Protein AF-A0A9D8MSP1-F1 (afdb_monomer)

pLDDT: mean 81.63, std 13.31, range [27.08, 97.56]

Solvent-accessible surface area (backbone atoms only — not comparable to full-atom values): 39839 Å² total; per-residue (Å²): 131,90,76,81,83,85,61,89,87,68,82,80,54,62,90,46,43,66,98,72,85,80,90,83,86,62,93,68,83,42,71,38,56,49,32,47,54,50,51,54,48,51,55,38,58,58,48,63,46,49,76,55,99,50,60,54,61,70,92,66,41,63,39,44,34,76,76,69,60,31,25,46,55,27,30,75,46,52,54,90,82,47,56,72,64,58,47,48,51,58,53,48,56,36,41,75,72,71,38,64,30,48,33,34,18,23,37,92,49,41,66,48,64,32,34,35,70,40,70,58,85,81,73,27,34,28,37,44,58,81,49,89,62,42,51,44,45,74,32,41,79,59,55,40,57,58,91,64,55,84,47,87,57,45,40,83,44,90,51,20,34,33,36,88,32,35,36,45,42,59,82,38,70,72,60,97,67,73,72,86,59,48,51,48,63,44,78,72,42,76,80,35,70,40,52,87,47,14,23,46,29,36,28,38,26,30,52,34,58,46,69,42,44,32,34,35,35,35,31,32,64,42,97,67,59,46,79,44,77,45,56,64,73,46,77,46,73,72,43,42,47,81,39,72,51,73,50,74,40,62,48,39,79,55,61,68,65,46,77,43,42,30,29,54,26,23,21,35,64,88,51,88,66,75,47,52,66,40,60,66,87,79,28,31,33,38,36,41,24,40,96,86,43,38,31,42,73,45,74,50,60,39,81,66,26,84,39,49,38,63,76,46,79,44,66,50,51,77,45,30,38,73,40,74,36,46,39,38,34,30,36,33,24,76,32,44,37,31,69,47,58,37,29,34,25,70,23,79,59,95,62,61,81,56,74,56,26,56,40,45,49,62,33,50,55,73,35,68,37,78,46,66,38,46,43,61,45,79,59,63,43,61,26,40,34,39,33,10,58,36,89,77,52,41,68,66,49,41,71,52,73,46,72,26,38,53,67,91,72,52,81,75,83,45,44,27,40,74,44,76,47,65,47,21,69,20,27,58,26,29,47,37,34,37,41,31,39,29,32,73,33,92,53,64,47,55,29,45,38,34,46,30,36,27,45,20,51,65,94,54,96,59,67,44,84,54,42,58,49,79,42,81,45,79,44,55,44,65,35,72,51,75,45,80,48,75,45,68,88,44,58,66,61,20,34,37,21,57,26,33,29,49,61,96,45,100,53,62,32,43,71,14,42,55,71,68,74,78,48,42,58,22,30,62,6,28,40,37,31,30,70,88,57,51,58,38,38,41,73,65,54,46,65,48,72,51,55,79,64,42,10,17,32,36,37,37,50,98,62,46,62,39,46,44,75,49,86,52,65,35,26,28,44,34,29,38,68,92,45,73,78,33,75,64,38,77,91,46,27,39,30,44,37,53,35,23,74,39,37,55,37,45,54,77,38,43,37,38,40,81,51,44,32,39,17,56,25,36,36,40,36,46,65,35,52,64,89,48,30,54,71,56,76,42,62,34,37,36,91,42,57,36,84,43,36,25,46,91,87,40,82,46,67,80,80,55,92,84,59,58,58,50,51,30,29,80,54,46,68,48,98,86,53,26,42,39,67,21,76,35,86,70,47,49,42,79,40,69,32,36,39,33,35,38,58,89,33,38,65,36,50,43,40,32,33,36,63,70,39,74,46,72,45,54,55,90,66,74,52,54,40,37,48,86,81,70,72,81,74,50,68,66,90,68,77,82,86,126

Secondary structure (DSSP, 8-state):
-PPPPPPTTPPP--TT--S-----SS----HHHHHHHHHHHHHHHHTT-B-SSS-B----SHHHHHHH---TT-EEEEGGGS-HHHHHHHHHHHHHTT-PEEEEEE-SS-EEEEEEEEE-SSSEEEEE-SSTTTT-EEEETT----S---STT--SSTT-S-EEEEEEE------SS----PPEEEEEEEEE-STTT-EEEEEEE--SSS-EEEEEEEEEE-TTS-EEEEEEEEEEEEE-TT-EEEEEEE-TTSS-SEEEEEEEEEEETT-SS-EESS-TTT-EEEEEE-TT--EEEEEE-GGG---EEEEEEE--S--BTTS-EEEEEEEEE-SS-EEEEEEEEEESSS---S--EEEEEEE-TT-EEEEEEEE--SS-EEEEEEEESSTTS-SEEEEEEEEEB-GGG-----EEEEEEEESSTTBTT-EEEEEEEEE-SSS-EEEEEEEEEEEE-TT-S--EEEEEEEEEEEE-TT-EEEEEEEE-SPPTT-EEEEEEEESSSS-BPBT-STTTT--EE-B-EEEEEETTS-EEEEE--SEEE--TTEEEEEEE-TT--EEE--S-TT-EEEE-TTSPPPGGGTTSEEEETTEES-EEEETT-EE--SS-EEEEEEEEEEE--TTTTTS--EEEE-SS-BSEEEETTEEE-TT-TT-SEEEEEEEEE-TTS-EEEEE-SSB-TT-EEEEEE-GGGTT-EEEEEEEEEEEPPP-SSPEESS-TT----S---S----

Structure (mmCIF, N/CA/C/O backbone):
data_AF-A0A9D8MSP1-F1
#
_entry.id   AF-A0A9D8MSP1-F1
#
loop_
_atom_site.group_PDB
_atom_site.id
_atom_site.type_symbol
_atom_site.label_atom_id
_atom_site.label_alt_id
_atom_site.label_comp_id
_atom_site.label_asym_id
_atom_site.label_entity_id
_atom_site.label_seq_id
_atom_site.pdbx_PDB_ins_code
_atom_site.Cartn_x
_atom_site.Cartn_y
_atom_site.Cartn_z
_atom_site.occupancy
_atom_site.B_iso_or_equiv
_atom_site.auth_seq_id
_atom_site.auth_comp_id
_atom_site.auth_asym_id
_atom_site.auth_atom_id
_atom_site.pdbx_PDB_model_num
ATOM 1 N N . VAL A 1 1 ? -0.629 33.642 -12.935 1.00 53.06 1 VAL A N 1
ATOM 2 C CA . VAL A 1 1 ? -0.654 33.403 -14.398 1.00 53.06 1 VAL A CA 1
ATOM 3 C C . VAL A 1 1 ? -2.086 33.076 -14.793 1.00 53.06 1 VAL A C 1
ATOM 5 O O . VAL A 1 1 ? -2.685 32.239 -14.133 1.00 53.06 1 VAL A O 1
ATOM 8 N N . THR A 1 2 ? -2.672 33.754 -15.780 1.00 54.47 2 THR A N 1
ATOM 9 C CA . THR A 1 2 ? -3.986 33.390 -16.340 1.00 54.47 2 THR A CA 1
ATOM 10 C C . THR A 1 2 ? -3.773 32.473 -17.540 1.00 54.47 2 THR A C 1
ATOM 12 O O . THR A 1 2 ? -3.076 32.844 -18.480 1.00 54.47 2 THR A O 1
ATOM 15 N N . ALA A 1 3 ? -4.345 31.270 -17.499 1.00 60.03 3 ALA A N 1
ATOM 16 C CA . ALA A 1 3 ? -4.285 30.312 -18.599 1.00 60.03 3 ALA A CA 1
ATOM 17 C C . ALA A 1 3 ? -5.573 30.395 -19.450 1.00 60.03 3 ALA A C 1
ATOM 19 O O . ALA A 1 3 ? -6.636 30.695 -18.897 1.00 60.03 3 ALA A O 1
ATOM 20 N N . PRO A 1 4 ? -5.510 30.160 -20.774 1.00 69.19 4 PRO A N 1
ATOM 21 C CA . PRO A 1 4 ? -6.690 30.173 -21.646 1.00 69.19 4 PRO A CA 1
ATOM 22 C C . PRO A 1 4 ? -7.706 29.081 -21.262 1.00 69.19 4 PRO A C 1
ATOM 24 O O . PRO A 1 4 ? -7.381 28.156 -20.525 1.00 69.19 4 PRO A O 1
ATOM 27 N N . ALA A 1 5 ? -8.950 29.176 -21.734 1.00 71.62 5 ALA A N 1
ATOM 28 C CA . ALA A 1 5 ? -9.950 28.132 -21.494 1.00 71.62 5 ALA A CA 1
ATOM 29 C C . ALA A 1 5 ? -9.650 26.863 -22.316 1.00 71.62 5 ALA A C 1
ATOM 31 O O . ALA A 1 5 ? -9.197 26.962 -23.456 1.00 71.62 5 ALA A O 1
ATOM 32 N N . ILE A 1 6 ? -9.954 25.683 -21.760 1.00 74.81 6 ILE A N 1
ATOM 33 C CA . ILE A 1 6 ? -9.913 24.411 -22.497 1.00 74.81 6 ILE A CA 1
ATOM 34 C C . ILE A 1 6 ? -11.135 24.363 -23.421 1.00 74.81 6 ILE A C 1
ATOM 36 O O . ILE A 1 6 ? -12.275 24.458 -22.957 1.00 74.81 6 ILE A O 1
ATOM 40 N N . LEU A 1 7 ? -10.916 24.243 -24.731 1.00 78.19 7 LEU A N 1
ATOM 41 C CA . LEU A 1 7 ? -12.007 24.132 -25.698 1.00 78.19 7 LEU A CA 1
ATOM 42 C C . LEU A 1 7 ? -12.623 22.728 -25.644 1.00 78.19 7 LEU A C 1
ATOM 44 O O . LEU A 1 7 ? -11.919 21.727 -25.508 1.00 78.19 7 LEU A O 1
ATOM 48 N N . ARG A 1 8 ? -13.948 22.641 -25.792 1.00 77.75 8 ARG A N 1
ATOM 49 C CA . ARG A 1 8 ? -14.640 21.352 -25.927 1.00 77.75 8 ARG A CA 1
ATOM 50 C C . ARG A 1 8 ? -14.096 20.606 -27.153 1.00 77.75 8 ARG A C 1
ATOM 52 O O . ARG A 1 8 ? -13.929 21.223 -28.202 1.00 77.75 8 ARG A O 1
ATOM 59 N N . ASN A 1 9 ? -13.874 19.297 -27.021 1.00 81.44 9 ASN A N 1
ATOM 60 C CA . ASN A 1 9 ? -13.275 18.426 -28.044 1.00 81.44 9 ASN A CA 1
ATOM 61 C C . ASN A 1 9 ? -11.802 18.745 -28.369 1.00 81.44 9 ASN A C 1
ATOM 63 O O . ASN A 1 9 ? -11.340 18.459 -29.472 1.00 81.44 9 ASN A O 1
ATOM 67 N N . THR A 1 10 ? -11.059 19.342 -27.430 1.00 84.75 10 THR A N 1
ATOM 68 C CA . THR A 1 10 ? -9.594 19.408 -27.545 1.00 84.75 10 THR A CA 1
ATOM 69 C C . THR A 1 10 ? -9.041 17.983 -27.576 1.00 84.75 10 THR A C 1
ATOM 71 O O . THR A 1 10 ? -9.336 17.191 -26.685 1.00 84.75 10 THR A O 1
ATOM 74 N N . VAL A 1 11 ? -8.273 17.654 -28.615 1.00 86.44 11 VAL A N 1
ATOM 75 C CA . VAL A 1 11 ? -7.688 16.320 -28.798 1.00 86.44 11 VAL A CA 1
ATOM 76 C C . VAL A 1 11 ? -6.458 16.175 -27.903 1.00 86.44 11 VAL A C 1
ATOM 78 O O . VAL A 1 11 ? -5.581 17.040 -27.914 1.00 86.44 11 VAL A O 1
ATOM 81 N N . ILE A 1 12 ? -6.404 15.078 -27.147 1.00 88.94 12 ILE A N 1
ATOM 82 C CA . ILE A 1 12 ? -5.211 14.642 -26.416 1.00 88.94 12 ILE A CA 1
ATOM 83 C C . ILE A 1 12 ? -4.417 13.724 -27.350 1.00 88.94 12 ILE A C 1
ATOM 85 O O . ILE A 1 12 ? -4.953 12.741 -27.855 1.00 88.94 12 ILE A O 1
ATOM 89 N N . ASP A 1 13 ? -3.163 14.082 -27.614 1.00 91.19 13 ASP A N 1
ATOM 90 C CA . ASP A 1 13 ? -2.290 13.394 -28.570 1.00 91.19 13 ASP A CA 1
ATOM 91 C C . ASP A 1 13 ? -1.526 12.255 -27.881 1.00 91.19 13 ASP A C 1
ATOM 93 O O . ASP A 1 13 ? -0.357 12.401 -27.526 1.00 91.19 13 ASP A O 1
ATOM 97 N N . TRP A 1 14 ? -2.232 11.153 -27.614 1.00 88.38 14 TRP A N 1
ATOM 98 C CA . TRP A 1 14 ? -1.668 9.984 -26.932 1.00 88.38 14 TRP A CA 1
ATOM 99 C C . TRP A 1 14 ? -0.537 9.323 -27.724 1.00 88.38 14 TRP A C 1
ATOM 101 O O . TRP A 1 14 ? 0.459 8.942 -27.122 1.00 88.38 14 TRP A O 1
ATOM 111 N N . ASP A 1 15 ? -0.635 9.273 -29.055 1.00 92.62 15 ASP A N 1
ATOM 112 C CA . ASP A 1 15 ? 0.343 8.600 -29.927 1.00 92.62 15 ASP A CA 1
ATOM 113 C C . ASP A 1 15 ? 1.744 9.226 -29.855 1.00 92.62 15 ASP A C 1
ATOM 115 O O . ASP A 1 15 ? 2.754 8.540 -30.019 1.00 92.62 15 ASP A O 1
ATOM 119 N N . ASN A 1 16 ? 1.822 10.539 -29.612 1.00 89.81 16 ASN A N 1
ATOM 120 C CA . ASN A 1 16 ? 3.093 11.234 -29.420 1.00 89.81 16 ASN A CA 1
ATOM 121 C C . ASN A 1 16 ? 3.550 11.267 -27.953 1.00 89.81 16 ASN A C 1
ATOM 123 O O . ASN A 1 16 ? 4.675 11.702 -27.695 1.00 89.81 16 ASN A O 1
ATOM 127 N N . MET A 1 17 ? 2.735 10.830 -26.987 1.00 88.56 17 MET A N 1
ATOM 128 C CA . MET A 1 17 ? 3.144 10.794 -25.583 1.00 88.56 17 MET A CA 1
ATOM 129 C C . MET A 1 17 ? 3.965 9.544 -25.267 1.00 88.56 17 MET A C 1
ATOM 131 O O . MET A 1 17 ? 3.624 8.431 -25.650 1.00 88.56 17 MET A O 1
ATOM 135 N N . ARG A 1 18 ? 5.076 9.743 -24.557 1.00 81.56 18 ARG A N 1
ATOM 136 C CA . ARG A 1 18 ? 5.904 8.662 -24.010 1.00 81.56 18 ARG A CA 1
ATOM 137 C C . ARG A 1 18 ? 5.541 8.444 -22.548 1.00 81.56 18 ARG A C 1
ATOM 139 O O . ARG A 1 18 ? 5.190 9.397 -21.860 1.00 81.56 18 ARG A O 1
ATOM 146 N N . ASP A 1 19 ? 5.761 7.235 -22.047 1.00 78.31 19 ASP A N 1
ATOM 147 C CA . ASP A 1 19 ? 5.553 6.941 -20.622 1.00 78.31 19 ASP A CA 1
ATOM 148 C C . ASP A 1 19 ? 6.521 7.723 -19.723 1.00 78.31 19 ASP A C 1
ATOM 150 O O . ASP A 1 19 ? 6.203 8.085 -18.593 1.00 78.31 19 ASP A O 1
ATOM 154 N N . THR A 1 20 ? 7.725 8.008 -20.234 1.00 77.12 20 THR A N 1
ATOM 155 C CA . THR A 1 20 ? 8.767 8.746 -19.515 1.00 77.12 20 THR A CA 1
ATOM 156 C C . THR A 1 20 ? 9.494 9.734 -20.420 1.00 77.12 20 THR A C 1
ATOM 158 O O . THR A 1 20 ? 9.724 9.491 -21.609 1.00 77.12 20 THR A O 1
ATOM 161 N N . TYR A 1 21 ? 9.892 10.856 -19.820 1.00 75.44 21 TYR A N 1
ATOM 162 C CA . TYR A 1 21 ? 10.637 11.933 -20.461 1.00 75.44 21 TYR A CA 1
ATOM 163 C C . TYR A 1 21 ? 11.936 12.174 -19.692 1.00 75.44 21 TYR A C 1
ATOM 165 O O . TYR A 1 21 ? 11.937 12.259 -18.464 1.00 75.44 21 TYR A O 1
ATOM 173 N N . SER A 1 22 ? 13.054 12.283 -20.407 1.00 69.44 22 SER A N 1
ATOM 174 C CA . SER A 1 22 ? 14.367 12.582 -19.834 1.00 69.44 22 SER A CA 1
ATOM 175 C C . SER A 1 22 ? 14.885 13.902 -20.381 1.00 69.44 22 SER A C 1
ATOM 177 O O . SER A 1 22 ? 14.878 14.096 -21.593 1.00 69.44 22 SER A O 1
ATOM 179 N N . TRP A 1 23 ? 15.384 14.771 -19.505 1.00 67.00 23 TRP A N 1
ATOM 180 C CA . TRP A 1 23 ? 16.044 16.006 -19.917 1.00 67.00 23 TRP A CA 1
ATOM 181 C C . TRP A 1 23 ? 17.440 15.701 -20.471 1.00 67.00 23 TRP A C 1
ATOM 183 O O . TRP A 1 23 ? 18.285 15.162 -19.756 1.00 67.00 23 TRP A O 1
ATOM 193 N N . ASP A 1 24 ? 17.683 16.043 -21.732 1.00 63.50 24 ASP A N 1
ATOM 194 C CA . ASP A 1 24 ? 18.969 15.865 -22.419 1.00 63.50 24 ASP A CA 1
ATOM 195 C C . ASP A 1 24 ? 19.867 17.117 -22.352 1.00 63.50 24 ASP A C 1
ATOM 197 O O . ASP A 1 24 ? 20.982 17.112 -22.870 1.00 63.50 24 ASP A O 1
ATOM 201 N N . GLY A 1 25 ? 19.418 18.173 -21.665 1.00 56.66 25 GLY A N 1
ATOM 202 C CA . GLY A 1 25 ? 20.125 19.453 -21.591 1.00 56.66 25 GLY A CA 1
ATOM 203 C C . GLY A 1 25 ? 19.614 20.501 -22.577 1.00 56.66 25 GLY A C 1
ATOM 204 O O . GLY A 1 25 ? 19.999 21.666 -22.448 1.00 56.66 25 GLY A O 1
ATOM 205 N N . GLU A 1 26 ? 18.739 20.133 -23.513 1.00 59.16 26 GLU A N 1
ATOM 206 C CA . GLU A 1 26 ? 18.231 21.021 -24.553 1.00 59.16 26 GLU A CA 1
ATOM 207 C C . GLU A 1 26 ? 16.705 21.165 -24.476 1.00 59.16 26 GLU A C 1
ATOM 209 O O . GLU A 1 26 ? 15.956 20.209 -24.311 1.00 59.16 26 GLU A O 1
ATOM 214 N N . ALA A 1 27 ? 16.208 22.395 -24.638 1.00 58.62 27 ALA A N 1
ATOM 215 C CA . ALA A 1 27 ? 14.775 22.651 -24.760 1.00 58.62 27 ALA A CA 1
ATOM 216 C C . ALA A 1 27 ? 14.295 22.289 -26.175 1.00 58.62 27 ALA A C 1
ATOM 218 O O . ALA A 1 27 ? 13.949 23.163 -26.973 1.00 58.62 27 ALA A O 1
ATOM 219 N N . ASN A 1 28 ? 14.309 21.004 -26.513 1.00 59.72 28 ASN A N 1
ATOM 220 C CA . ASN A 1 28 ? 13.864 20.531 -27.814 1.00 59.72 28 ASN A CA 1
ATOM 221 C C . ASN A 1 28 ? 12.340 20.374 -27.806 1.00 59.72 28 ASN A C 1
ATOM 223 O O . ASN A 1 28 ? 11.830 19.320 -27.482 1.00 59.72 28 ASN A O 1
ATOM 227 N N . ALA A 1 29 ? 11.591 21.420 -28.176 1.00 66.19 29 ALA A N 1
ATOM 228 C CA . ALA A 1 29 ? 10.126 21.377 -28.290 1.00 66.19 29 ALA A CA 1
ATOM 229 C C . ALA A 1 29 ? 9.661 20.522 -29.489 1.00 66.19 29 ALA A C 1
ATOM 231 O O . ALA A 1 29 ? 9.122 21.032 -30.475 1.00 66.19 29 ALA A O 1
ATOM 232 N N . ASN A 1 30 ? 9.908 19.215 -29.433 1.00 82.81 30 ASN A N 1
ATOM 233 C CA . ASN A 1 30 ? 9.429 18.259 -30.422 1.00 82.81 30 ASN A CA 1
ATOM 234 C C . ASN A 1 30 ? 7.940 17.924 -30.175 1.00 82.81 30 ASN A C 1
ATOM 236 O O . ASN A 1 30 ? 7.306 18.409 -29.230 1.00 82.81 30 ASN A O 1
ATOM 240 N N . ALA A 1 31 ? 7.358 17.114 -31.063 1.00 85.69 31 ALA A N 1
ATOM 241 C CA . ALA A 1 31 ? 5.952 16.721 -30.969 1.00 85.69 31 ALA A CA 1
ATOM 242 C C . ALA A 1 31 ? 5.627 15.990 -29.653 1.00 85.69 31 ALA A C 1
ATOM 244 O O . ALA A 1 31 ? 4.568 16.235 -29.079 1.00 85.69 31 ALA A O 1
ATOM 245 N N . GLN A 1 32 ? 6.550 15.171 -29.143 1.00 86.31 32 GLN A N 1
ATOM 246 C CA . GLN A 1 32 ? 6.357 14.387 -27.924 1.00 86.31 32 GLN A CA 1
ATOM 247 C C . GLN A 1 32 ? 6.334 15.278 -26.681 1.00 86.31 32 GLN A C 1
ATOM 249 O O . GLN A 1 32 ? 5.432 15.153 -25.851 1.00 86.31 32 GLN A O 1
ATOM 254 N N . ASP A 1 33 ? 7.277 16.218 -26.573 1.00 85.81 33 ASP A N 1
ATOM 255 C CA . ASP A 1 33 ? 7.336 17.179 -25.463 1.00 85.81 33 ASP A CA 1
ATOM 256 C C . ASP A 1 33 ? 6.134 18.129 -25.487 1.00 85.81 33 ASP A C 1
ATOM 258 O O . ASP A 1 33 ? 5.546 18.456 -24.454 1.00 85.81 33 ASP A O 1
ATOM 262 N N . THR A 1 34 ? 5.704 18.525 -26.687 1.00 88.06 34 THR A N 1
ATOM 263 C CA . THR A 1 34 ? 4.508 19.357 -26.868 1.00 88.06 34 THR A CA 1
ATOM 264 C C . THR A 1 34 ? 3.233 18.621 -26.451 1.00 88.06 34 THR A C 1
ATOM 266 O O . THR A 1 34 ? 2.350 19.238 -25.849 1.00 88.06 34 THR A O 1
ATOM 269 N N . ALA A 1 35 ? 3.120 17.326 -26.758 1.00 91.00 35 ALA A N 1
ATOM 270 C CA . ALA A 1 35 ? 1.956 16.513 -26.418 1.00 91.00 35 ALA A CA 1
ATOM 271 C C . ALA A 1 35 ? 1.774 16.397 -24.894 1.00 91.00 35 ALA A C 1
ATOM 273 O O . ALA A 1 35 ? 0.716 16.773 -24.377 1.00 91.00 35 ALA A O 1
ATOM 274 N N . VAL A 1 36 ? 2.824 16.008 -24.159 1.00 90.81 36 VAL A N 1
ATOM 275 C CA . VAL A 1 36 ? 2.755 15.895 -22.690 1.00 90.81 36 VAL A CA 1
ATOM 276 C C . VAL A 1 36 ? 2.590 17.255 -22.011 1.00 90.81 36 VAL A C 1
ATOM 278 O O . VAL A 1 36 ? 1.775 17.392 -21.099 1.00 90.81 36 VAL A O 1
ATOM 281 N N . ALA A 1 37 ? 3.278 18.302 -22.482 1.00 90.19 37 ALA A N 1
ATOM 282 C CA . ALA A 1 37 ? 3.148 19.641 -21.906 1.00 90.19 37 ALA A CA 1
ATOM 283 C C . ALA A 1 37 ? 1.719 20.188 -22.055 1.00 90.19 37 ALA A C 1
ATOM 285 O O . ALA A 1 37 ? 1.205 20.854 -21.152 1.00 90.19 37 ALA A O 1
ATOM 286 N N . ARG A 1 38 ? 1.047 19.879 -23.173 1.00 90.44 38 ARG A N 1
ATOM 287 C CA . ARG A 1 38 ? -0.368 20.214 -23.375 1.00 90.44 38 ARG A CA 1
ATOM 288 C C . ARG A 1 38 ? -1.276 19.471 -22.407 1.00 90.44 38 ARG A C 1
ATOM 290 O O . ARG A 1 38 ? -2.157 20.113 -21.835 1.00 90.44 38 ARG A O 1
ATOM 297 N N . LEU A 1 39 ? -1.064 18.170 -22.198 1.00 92.69 39 LEU A N 1
ATOM 298 C CA . LEU A 1 39 ? -1.822 17.406 -21.205 1.00 92.69 39 LEU A CA 1
ATOM 299 C C . LEU A 1 39 ? -1.642 17.997 -19.800 1.00 92.69 39 LEU A C 1
ATOM 301 O O . LEU A 1 39 ? -2.632 18.312 -19.143 1.00 92.69 39 LEU A O 1
ATOM 305 N N . MET A 1 40 ? -0.401 18.251 -19.380 1.00 92.38 40 MET A N 1
ATOM 306 C CA . MET A 1 40 ? -0.095 18.845 -18.072 1.00 92.38 40 MET A CA 1
ATOM 307 C C . MET A 1 40 ? -0.748 20.221 -17.886 1.00 92.38 40 MET A C 1
ATOM 309 O O . MET A 1 40 ? -1.292 20.518 -16.817 1.00 92.38 40 MET A O 1
ATOM 313 N N . LEU A 1 41 ? -0.761 21.052 -18.935 1.00 90.19 41 LEU A N 1
ATOM 314 C CA . LEU A 1 41 ? -1.457 22.338 -18.923 1.00 90.19 41 LEU A CA 1
ATOM 315 C C . LEU A 1 41 ? -2.973 22.162 -18.739 1.00 90.19 41 LEU A C 1
ATOM 317 O O . LEU A 1 41 ? -3.557 22.857 -17.904 1.00 90.19 41 LEU A O 1
ATOM 321 N N . MET A 1 42 ? -3.598 21.232 -19.469 1.00 91.06 42 MET A N 1
ATOM 322 C CA . MET A 1 42 ? -5.031 20.931 -19.343 1.00 91.06 42 MET A CA 1
ATOM 323 C C . MET A 1 42 ? -5.377 20.417 -17.942 1.00 91.06 42 MET A C 1
ATOM 325 O O . MET A 1 42 ? -6.327 20.909 -17.328 1.00 91.06 42 MET A O 1
ATOM 329 N N . CYS A 1 43 ? -4.579 19.496 -17.394 1.00 91.50 43 CYS A N 1
ATOM 330 C CA . CYS A 1 43 ? -4.734 19.000 -16.027 1.00 91.50 43 CYS A CA 1
ATOM 331 C C . CYS A 1 43 ? -4.678 20.155 -15.022 1.00 91.50 43 CYS A C 1
ATOM 333 O O . CYS A 1 43 ? -5.631 20.354 -14.267 1.00 91.50 43 CYS A O 1
ATOM 335 N N . GLY A 1 44 ? -3.643 20.999 -15.072 1.00 90.75 44 GLY A N 1
ATOM 336 C CA . GLY A 1 44 ? -3.524 22.146 -14.169 1.00 90.75 44 GLY A CA 1
ATOM 337 C C . GLY A 1 44 ? -4.643 23.186 -14.333 1.00 90.75 44 GLY A C 1
ATOM 338 O O . GLY A 1 44 ? -5.130 23.735 -13.343 1.00 90.75 44 GLY A O 1
ATOM 339 N N . GLN A 1 45 ? -5.114 23.441 -15.557 1.00 89.94 45 GLN A N 1
ATOM 340 C CA . GLN A 1 45 ? -6.264 24.318 -15.816 1.00 89.94 45 GLN A CA 1
ATOM 341 C C . GLN A 1 45 ? -7.558 23.767 -15.204 1.00 89.94 45 GLN A C 1
ATOM 343 O O . GLN A 1 45 ? -8.312 24.527 -14.590 1.00 89.94 45 GLN A O 1
ATOM 348 N N . SER A 1 46 ? -7.798 22.460 -15.336 1.00 88.44 46 SER A N 1
ATOM 349 C CA . SER A 1 46 ? -9.020 21.799 -14.859 1.00 88.44 46 SER A CA 1
ATOM 350 C C . SER A 1 46 ? -9.217 21.929 -13.342 1.00 88.44 46 SER A C 1
ATOM 352 O O . SER A 1 46 ? -10.344 22.107 -12.877 1.00 88.44 46 SER A O 1
ATOM 354 N N . VAL A 1 47 ? -8.114 21.942 -12.584 1.00 89.62 47 VAL A N 1
ATOM 355 C CA . VAL A 1 47 ? -8.098 22.060 -11.115 1.00 89.62 47 VAL A CA 1
ATOM 356 C C . VAL A 1 47 ? -7.786 23.473 -10.615 1.00 89.62 47 VAL A C 1
ATOM 358 O O . VAL A 1 47 ? -7.656 23.685 -9.411 1.00 89.62 47 VAL A O 1
ATOM 361 N N . LYS A 1 48 ? -7.692 24.461 -11.517 1.00 88.94 48 LYS A N 1
ATOM 362 C CA . LYS A 1 48 ? -7.346 25.860 -11.197 1.00 88.94 48 LYS A CA 1
ATOM 363 C C . LYS A 1 48 ? -6.015 25.984 -10.438 1.00 88.94 48 LYS A C 1
ATOM 365 O O . LYS A 1 48 ? -5.934 26.685 -9.431 1.00 88.94 48 LYS A O 1
ATOM 370 N N . MET A 1 49 ? -4.985 25.304 -10.937 1.00 91.12 49 MET A N 1
ATOM 371 C CA . MET A 1 49 ? -3.652 25.233 -10.334 1.00 91.12 49 MET A CA 1
ATOM 372 C C . MET A 1 49 ? -3.073 26.618 -10.004 1.00 91.12 49 MET A C 1
ATOM 374 O O . MET A 1 49 ? -3.010 27.513 -10.855 1.00 91.12 49 MET A O 1
ATOM 378 N N . GLY A 1 50 ? -2.602 26.778 -8.768 1.00 90.94 50 GLY A N 1
ATOM 379 C CA . GLY A 1 50 ? -1.846 27.940 -8.310 1.00 90.94 50 GLY A CA 1
ATOM 380 C C . GLY A 1 50 ? -0.397 27.870 -8.781 1.00 90.94 50 GLY A C 1
ATOM 381 O O . GLY A 1 50 ? 0.479 27.525 -7.999 1.00 90.94 50 GLY A O 1
ATOM 382 N N . TRP A 1 51 ? -0.158 28.159 -10.062 1.00 88.12 51 TRP A N 1
ATOM 383 C CA . TRP A 1 51 ? 1.158 28.021 -10.692 1.00 88.12 51 TRP A CA 1
ATOM 384 C C . TRP A 1 51 ? 2.251 28.888 -10.047 1.00 88.12 51 TRP A C 1
ATOM 386 O O . TRP A 1 51 ? 2.120 30.114 -9.969 1.00 88.12 51 TRP A O 1
ATOM 396 N N . GLY A 1 52 ? 3.366 28.248 -9.700 1.00 86.50 52 GLY A N 1
ATOM 397 C CA . GLY A 1 52 ? 4.610 28.854 -9.224 1.00 86.50 52 GLY A CA 1
ATOM 398 C C . GLY A 1 52 ? 5.781 27.863 -9.322 1.00 86.50 52 GLY A C 1
ATOM 399 O O . GLY A 1 52 ? 5.597 26.767 -9.854 1.00 86.50 52 GLY A O 1
ATOM 400 N N . PRO A 1 53 ? 6.981 28.210 -8.809 1.00 79.94 53 PRO A N 1
ATOM 401 C CA . PRO A 1 53 ? 8.109 27.271 -8.713 1.00 79.94 53 PRO A CA 1
ATOM 402 C C . PRO A 1 53 ? 7.760 25.982 -7.949 1.00 79.94 53 PRO A C 1
ATOM 404 O O . PRO A 1 53 ? 8.282 24.918 -8.253 1.00 79.94 53 PRO A O 1
ATOM 407 N N . SER A 1 54 ? 6.835 26.095 -6.994 1.00 80.06 54 SER A N 1
ATOM 408 C CA . SER A 1 54 ? 5.983 25.016 -6.498 1.00 80.06 54 SER A CA 1
ATOM 409 C C . SER A 1 54 ? 4.529 25.414 -6.772 1.00 80.06 54 SER A C 1
ATOM 411 O O . SER A 1 54 ? 4.215 26.609 -6.792 1.00 80.06 54 SER A O 1
ATOM 413 N N . SER A 1 55 ? 3.659 24.439 -7.033 1.00 84.06 55 SER A N 1
ATOM 414 C CA . SER A 1 55 ? 2.261 24.666 -7.415 1.00 84.06 55 SER A CA 1
ATOM 415 C C . SER A 1 55 ? 1.317 23.831 -6.550 1.00 84.06 55 SER A C 1
ATOM 417 O O . SER A 1 55 ? 1.698 22.773 -6.063 1.00 84.06 55 SER A O 1
ATOM 419 N N . GLY A 1 56 ? 0.080 24.296 -6.363 1.00 85.62 56 GLY A N 1
ATOM 420 C CA . GLY A 1 56 ? -0.924 23.582 -5.569 1.00 85.62 56 GLY A CA 1
ATOM 421 C C . GLY A 1 56 ? -2.350 23.787 -6.074 1.00 85.62 56 GLY A C 1
ATOM 422 O O . GLY A 1 56 ? -2.671 24.813 -6.681 1.00 85.62 56 GLY A O 1
ATOM 423 N N . ALA A 1 57 ? -3.210 22.803 -5.815 1.00 89.00 57 ALA A N 1
ATOM 424 C CA . ALA A 1 57 ? -4.627 22.813 -6.163 1.00 89.00 57 ALA A CA 1
ATOM 425 C C . ALA A 1 57 ? -5.448 21.997 -5.153 1.00 89.00 57 ALA A C 1
ATOM 427 O O . ALA A 1 57 ? -4.903 21.216 -4.375 1.00 89.00 57 ALA A O 1
ATOM 428 N N . ASN A 1 58 ? -6.772 22.162 -5.182 1.00 84.06 58 ASN A N 1
ATOM 429 C CA . ASN A 1 58 ? -7.671 21.308 -4.409 1.00 84.06 58 ASN A CA 1
ATOM 430 C C . ASN A 1 58 ? -7.835 19.937 -5.074 1.00 84.06 58 ASN A C 1
ATOM 432 O O . ASN A 1 58 ? -7.969 19.837 -6.292 1.00 84.06 58 ASN A O 1
ATOM 436 N N . PHE A 1 59 ? -7.918 18.900 -4.245 1.00 85.75 59 PHE A N 1
ATOM 437 C CA . PHE A 1 59 ? -8.219 17.536 -4.665 1.00 85.75 59 PHE A CA 1
ATOM 438 C C . PHE A 1 59 ? -9.695 17.416 -5.088 1.00 85.75 59 PHE A C 1
ATOM 440 O O . PHE A 1 59 ? -10.576 17.748 -4.293 1.00 85.75 59 PHE A O 1
ATOM 447 N N . SER A 1 60 ? -9.983 17.007 -6.332 1.00 83.12 60 SER A N 1
ATOM 448 C CA . SER A 1 60 ? -11.346 17.065 -6.888 1.00 83.12 60 SER A CA 1
ATOM 449 C C . SER A 1 60 ? -11.636 15.985 -7.932 1.00 83.12 60 SER A C 1
ATOM 451 O O . SER A 1 60 ? -10.912 15.868 -8.917 1.00 83.12 60 SER A O 1
ATOM 453 N N . ALA A 1 61 ? -12.760 15.280 -7.760 1.00 82.56 61 ALA A N 1
ATOM 454 C CA . ALA A 1 61 ? -13.328 14.375 -8.764 1.00 82.56 61 ALA A CA 1
ATOM 455 C C . ALA A 1 61 ? -14.004 15.130 -9.929 1.00 82.56 61 ALA A C 1
ATOM 457 O O . ALA A 1 61 ? -13.988 14.673 -11.068 1.00 82.56 61 ALA A O 1
ATOM 458 N N . GLU A 1 62 ? -14.562 16.325 -9.674 1.00 80.88 62 GLU A N 1
ATOM 459 C CA . GLU A 1 62 ? -15.335 17.087 -10.672 1.00 80.88 62 GLU A CA 1
ATOM 460 C C . GLU A 1 62 ? -14.500 17.413 -11.918 1.00 80.88 62 GLU A C 1
ATOM 462 O O . GLU A 1 62 ? -15.026 17.435 -13.029 1.00 80.88 62 GLU A O 1
ATOM 467 N N . ALA A 1 63 ? -13.197 17.654 -11.745 1.00 86.38 63 ALA A N 1
ATOM 468 C CA . ALA A 1 63 ? -12.304 17.971 -12.853 1.00 86.38 63 ALA A CA 1
ATOM 469 C C . ALA A 1 63 ? -12.237 16.827 -13.882 1.00 86.38 63 ALA A C 1
ATOM 471 O O . ALA A 1 63 ? -12.353 17.080 -15.084 1.00 86.38 63 ALA A O 1
ATOM 472 N N . TYR A 1 64 ? -12.131 15.585 -13.406 1.00 87.00 64 TYR A N 1
ATOM 473 C CA . TYR A 1 64 ? -12.079 14.375 -14.229 1.00 87.00 64 TYR A CA 1
ATOM 474 C C . TYR A 1 64 ? -13.381 14.156 -14.998 1.00 87.00 64 TYR A C 1
ATOM 476 O O . TYR A 1 64 ? -13.365 13.985 -16.219 1.00 87.00 64 TYR A O 1
ATOM 484 N N . ILE A 1 65 ? -14.513 14.283 -14.308 1.00 79.94 65 ILE A N 1
ATOM 485 C CA . ILE A 1 65 ? -15.847 14.112 -14.895 1.00 79.94 65 ILE A CA 1
ATOM 486 C C . ILE A 1 65 ? -16.117 15.189 -15.957 1.00 79.94 65 ILE A C 1
ATOM 488 O O . ILE A 1 65 ? -16.499 14.909 -17.092 1.00 79.94 65 ILE A O 1
ATOM 492 N N . LYS A 1 66 ? -15.903 16.459 -15.602 1.00 81.44 66 LYS A N 1
ATOM 493 C CA . LYS A 1 66 ? -16.344 17.602 -16.408 1.00 81.44 66 LYS A CA 1
ATOM 494 C C . LYS A 1 66 ? -15.479 17.864 -17.636 1.00 81.44 66 LYS A C 1
ATOM 496 O O . LYS A 1 66 ? -16.010 18.312 -18.653 1.00 81.44 66 LYS A O 1
ATOM 501 N N . TYR A 1 67 ? -14.166 17.673 -17.522 1.00 84.94 67 TYR A N 1
ATOM 502 C CA . TYR A 1 67 ? -13.219 18.082 -18.564 1.00 84.94 67 TYR A CA 1
ATOM 503 C C . TYR A 1 67 ? -12.589 16.911 -19.312 1.00 84.94 67 TYR A C 1
ATOM 505 O O . TYR A 1 67 ? -12.211 17.098 -20.466 1.00 84.94 67 TYR A O 1
ATOM 513 N N . PHE A 1 68 ? -12.510 15.729 -18.695 1.00 86.56 68 PHE A N 1
ATOM 514 C CA . PHE A 1 68 ? -11.819 14.572 -19.269 1.00 86.56 68 PHE A CA 1
ATOM 515 C C . PHE A 1 68 ? -12.750 13.403 -19.616 1.00 86.56 68 PHE A C 1
ATOM 517 O O . PHE A 1 68 ? -12.297 12.436 -20.215 1.00 86.56 68 PHE A O 1
ATOM 524 N N . GLY A 1 69 ? -14.049 13.512 -19.316 1.00 79.50 69 GLY A N 1
ATOM 525 C CA . GLY A 1 69 ? -15.048 12.525 -19.730 1.00 79.50 69 GLY A CA 1
ATOM 526 C C . GLY A 1 69 ? -15.001 11.218 -18.941 1.00 79.50 69 GLY A C 1
ATOM 527 O O . GLY A 1 69 ? -15.496 10.212 -19.439 1.00 79.50 69 GLY A O 1
ATOM 528 N N . TYR A 1 70 ? -14.418 11.238 -17.740 1.00 82.56 70 TYR A N 1
ATOM 529 C CA . TYR A 1 70 ? -14.486 10.117 -16.802 1.00 82.56 70 TYR A CA 1
ATOM 530 C C . TYR A 1 70 ? -15.918 9.898 -16.312 1.00 82.56 70 TYR A C 1
ATOM 532 O O . TYR A 1 70 ? -16.760 10.801 -16.362 1.00 82.56 70 TYR A O 1
ATOM 540 N N . ASP A 1 71 ? -16.179 8.687 -15.833 1.00 76.81 71 ASP A N 1
ATOM 541 C CA . ASP A 1 71 ? -17.484 8.268 -15.360 1.00 76.81 71 ASP A CA 1
ATOM 542 C C . ASP A 1 71 ? -17.980 9.125 -14.189 1.00 76.81 71 ASP A C 1
ATOM 544 O O . ASP A 1 71 ? -17.229 9.533 -13.297 1.00 76.81 71 ASP A O 1
ATOM 548 N N . ASN A 1 72 ? -19.288 9.382 -14.184 1.00 66.56 72 ASN A N 1
ATOM 549 C CA . ASN A 1 72 ? -19.930 10.202 -13.162 1.00 66.56 72 ASN A CA 1
ATOM 550 C C . ASN A 1 72 ? -19.814 9.581 -11.759 1.00 66.56 72 ASN A C 1
ATOM 552 O O . ASN A 1 72 ? -19.883 10.312 -10.774 1.00 66.56 72 ASN A O 1
ATOM 556 N N . SER A 1 73 ? -19.606 8.268 -11.644 1.00 67.06 73 SER A N 1
ATOM 557 C CA . SER A 1 73 ? -19.428 7.586 -10.360 1.00 67.06 73 SER A CA 1
ATOM 558 C C . SER A 1 73 ? -18.113 7.914 -9.646 1.00 67.06 73 SER A C 1
ATOM 560 O O . SER A 1 73 ? -17.954 7.484 -8.501 1.00 67.06 73 SER A O 1
ATOM 562 N N . CYS A 1 74 ? -17.190 8.661 -10.268 1.00 75.25 74 CYS A N 1
ATOM 563 C CA . CYS A 1 74 ? -15.947 9.096 -9.635 1.00 75.25 74 CYS A CA 1
ATOM 564 C C . CYS A 1 74 ? -16.209 10.020 -8.434 1.00 75.25 74 CYS A C 1
ATOM 566 O O . CYS A 1 74 ? -16.947 11.006 -8.529 1.00 75.25 74 CYS A O 1
ATOM 568 N N . TYR A 1 75 ? -15.572 9.742 -7.293 1.00 77.50 75 TYR A N 1
ATOM 569 C CA . TYR A 1 75 ? -15.755 10.533 -6.074 1.00 77.50 75 TYR A CA 1
ATOM 570 C C . TYR A 1 75 ? -14.503 10.585 -5.193 1.00 77.50 75 TYR A C 1
ATOM 572 O O . TYR A 1 75 ? -13.603 9.757 -5.300 1.00 77.50 75 TYR A O 1
ATOM 580 N N . VAL A 1 76 ? -14.467 11.571 -4.288 1.00 83.88 76 VAL A N 1
ATOM 581 C CA . VAL A 1 76 ? -13.422 11.700 -3.260 1.00 83.88 76 VAL A CA 1
ATOM 582 C C . VAL A 1 76 ? -13.849 10.944 -2.000 1.00 83.88 76 VAL A C 1
ATOM 584 O O . VAL A 1 76 ? -14.873 11.274 -1.388 1.00 83.88 76 VAL A O 1
ATOM 587 N N . GLY A 1 77 ? -13.056 9.956 -1.593 1.00 83.06 77 GLY A N 1
ATOM 588 C CA . GLY A 1 77 ? -13.124 9.342 -0.269 1.00 83.06 77 GLY A CA 1
ATOM 589 C C . GLY A 1 77 ? -12.144 10.010 0.695 1.00 83.06 77 GLY A C 1
ATOM 590 O O . GLY A 1 77 ? -11.033 10.370 0.307 1.00 83.06 77 GLY A O 1
ATOM 591 N N . GLU A 1 78 ? -12.543 10.178 1.956 1.00 84.81 78 GLU A N 1
ATOM 592 C CA . GLU A 1 78 ? -11.674 10.695 3.017 1.00 84.81 78 GLU A CA 1
ATOM 593 C C . GLU A 1 78 ? -11.344 9.577 4.004 1.00 84.81 78 GLU A C 1
ATOM 595 O O . GLU A 1 78 ? -12.256 8.939 4.529 1.00 84.81 78 GLU A O 1
ATOM 600 N N . ARG A 1 79 ? -10.057 9.372 4.313 1.00 85.94 79 ARG A N 1
ATOM 601 C CA . ARG A 1 79 ? -9.599 8.286 5.199 1.00 85.94 79 ARG A CA 1
ATOM 602 C C . ARG A 1 79 ? -10.341 8.259 6.533 1.00 85.94 79 ARG A C 1
ATOM 604 O O . ARG A 1 79 ? -10.650 7.185 7.031 1.00 85.94 79 ARG A O 1
ATOM 611 N N . ARG A 1 80 ? -10.646 9.430 7.102 1.00 79.00 80 ARG A N 1
ATOM 612 C CA . ARG A 1 80 ? -11.318 9.573 8.407 1.00 79.00 80 ARG A CA 1
ATOM 613 C C . ARG A 1 80 ? -12.731 8.977 8.467 1.00 79.00 80 ARG A C 1
ATOM 615 O O . ARG A 1 80 ? -13.262 8.824 9.560 1.00 79.00 80 ARG A O 1
ATOM 622 N N . ASP A 1 81 ? -13.347 8.690 7.322 1.00 74.31 81 ASP A N 1
ATOM 623 C CA . ASP A 1 81 ? -14.720 8.181 7.249 1.00 74.31 81 ASP A CA 1
ATOM 624 C C . ASP A 1 81 ? -14.797 6.638 7.282 1.00 74.31 81 ASP A C 1
ATOM 626 O O . ASP A 1 81 ? -15.902 6.084 7.202 1.00 74.31 81 ASP A O 1
ATOM 630 N N . TYR A 1 82 ? -13.653 5.953 7.390 1.00 75.62 82 TYR A N 1
ATOM 631 C CA . TYR A 1 82 ? -13.506 4.499 7.254 1.00 75.62 82 TYR A CA 1
ATOM 632 C C . TYR A 1 82 ? -12.625 3.912 8.367 1.00 75.62 82 TYR A C 1
ATOM 634 O O . TYR A 1 82 ? -11.812 4.627 8.956 1.00 75.62 82 TYR A O 1
ATOM 642 N N . CYS A 1 83 ? -12.766 2.615 8.653 1.00 74.31 83 CYS A N 1
ATOM 643 C CA . CYS A 1 83 ? -11.776 1.891 9.455 1.00 74.31 83 CYS A CA 1
ATOM 644 C C . CYS A 1 83 ? -10.506 1.608 8.628 1.00 74.31 83 CYS A C 1
ATOM 646 O O . CYS A 1 83 ? -10.465 1.927 7.434 1.00 74.31 83 CYS A O 1
ATOM 648 N N . ILE A 1 84 ? -9.455 1.058 9.243 1.00 76.81 84 ILE A N 1
ATOM 649 C CA . ILE A 1 84 ? -8.219 0.675 8.540 1.00 76.81 84 ILE A CA 1
ATOM 650 C C . ILE A 1 84 ? -8.541 -0.322 7.429 1.00 76.81 84 ILE A C 1
ATOM 652 O O . ILE A 1 84 ? -8.137 -0.084 6.295 1.00 76.81 84 ILE A O 1
ATOM 656 N N . ASP A 1 85 ? -9.292 -1.377 7.745 1.00 74.62 85 ASP A N 1
ATOM 657 C CA . ASP A 1 85 ? -9.607 -2.442 6.787 1.00 74.62 85 ASP A CA 1
ATOM 658 C C . ASP A 1 85 ? -10.494 -1.937 5.645 1.00 74.62 85 ASP A C 1
ATOM 660 O O . ASP A 1 85 ? -10.177 -2.162 4.490 1.00 74.62 85 ASP A O 1
ATOM 664 N N . ASP A 1 86 ? -11.528 -1.144 5.934 1.00 72.94 86 ASP A N 1
ATOM 665 C CA . ASP A 1 86 ? -12.423 -0.601 4.902 1.00 72.94 86 ASP A CA 1
ATOM 666 C C . ASP A 1 86 ? -11.684 0.313 3.939 1.00 72.94 86 ASP A C 1
ATOM 668 O O . ASP A 1 86 ? -11.888 0.255 2.729 1.00 72.94 86 ASP A O 1
ATOM 672 N N . TRP A 1 87 ? -10.823 1.180 4.475 1.00 82.50 87 TRP A N 1
ATOM 673 C CA . TRP A 1 87 ? -10.011 2.049 3.639 1.00 82.50 87 TRP A CA 1
ATOM 674 C C . TRP A 1 87 ? -9.044 1.240 2.781 1.00 82.50 87 TRP A C 1
ATOM 676 O O . TRP A 1 87 ? -8.901 1.519 1.594 1.00 82.50 87 TRP A O 1
ATOM 686 N N . PHE A 1 88 ? -8.398 0.243 3.381 1.00 81.44 88 PHE A N 1
ATOM 687 C CA . PHE A 1 88 ? -7.468 -0.641 2.701 1.00 81.44 88 PHE A CA 1
ATOM 688 C C . PHE A 1 88 ? -8.151 -1.424 1.577 1.00 81.44 88 PHE A C 1
ATOM 690 O O . PHE A 1 88 ? -7.694 -1.351 0.441 1.00 81.44 88 PHE A O 1
ATOM 697 N N . ASP A 1 89 ? -9.272 -2.083 1.864 1.00 73.06 89 ASP A N 1
ATOM 698 C CA . ASP A 1 89 ? -10.043 -2.875 0.906 1.00 73.06 89 ASP A CA 1
ATOM 699 C C . ASP A 1 89 ? -10.517 -2.003 -0.256 1.00 73.06 89 ASP A C 1
ATOM 701 O O . ASP A 1 89 ? -10.437 -2.396 -1.415 1.00 73.06 89 ASP A O 1
ATOM 705 N N . MET A 1 90 ? -10.976 -0.780 0.025 1.00 80.44 90 MET A N 1
ATOM 706 C CA . MET A 1 90 ? -11.366 0.157 -1.027 1.00 80.44 90 MET A CA 1
ATOM 707 C C . MET A 1 90 ? -10.208 0.490 -1.969 1.00 80.44 90 MET A C 1
ATOM 709 O O . MET A 1 90 ? -10.423 0.547 -3.176 1.00 80.44 90 MET A O 1
ATOM 713 N N . LEU A 1 91 ? -9.003 0.723 -1.442 1.00 85.44 91 LEU A N 1
ATOM 714 C CA . LEU A 1 91 ? -7.823 0.987 -2.269 1.00 85.44 91 LEU A CA 1
ATOM 715 C C . LEU A 1 91 ? -7.389 -0.262 -3.032 1.00 85.44 91 LEU A C 1
ATOM 717 O O . LEU A 1 91 ? -7.145 -0.183 -4.230 1.00 85.44 91 LEU A O 1
ATOM 721 N N . TYR A 1 92 ? -7.315 -1.403 -2.347 1.00 79.31 92 TYR A N 1
ATOM 722 C CA . TYR A 1 92 ? -6.932 -2.680 -2.935 1.00 79.31 92 TYR A CA 1
ATOM 723 C C . TYR A 1 92 ? -7.842 -3.050 -4.107 1.00 79.31 92 TYR A C 1
ATOM 725 O O . TYR A 1 92 ? -7.333 -3.351 -5.178 1.00 79.31 92 TYR A O 1
ATOM 733 N N . ASN A 1 93 ? -9.162 -2.928 -3.948 1.00 73.44 93 ASN A N 1
ATOM 734 C CA . ASN A 1 93 ? -10.129 -3.274 -4.990 1.00 73.44 93 ASN A CA 1
ATOM 735 C C . ASN A 1 93 ? -9.959 -2.445 -6.276 1.00 73.44 93 ASN A C 1
ATOM 737 O O . ASN A 1 93 ? -10.215 -2.958 -7.361 1.00 73.44 93 ASN A O 1
ATOM 741 N N . GLU A 1 94 ? -9.553 -1.172 -6.184 1.00 78.31 94 GLU A N 1
ATOM 742 C CA . GLU A 1 94 ? -9.247 -0.366 -7.380 1.00 78.31 94 GLU A CA 1
ATOM 743 C C . GLU A 1 94 ? -7.997 -0.915 -8.082 1.00 78.31 94 GLU A C 1
ATOM 745 O O . GLU A 1 94 ? -8.021 -1.157 -9.288 1.00 78.31 94 GLU A O 1
ATOM 750 N N . ILE A 1 95 ? -6.934 -1.188 -7.316 1.00 81.62 95 ILE A N 1
ATOM 751 C CA . ILE A 1 95 ? -5.666 -1.717 -7.838 1.00 81.62 95 ILE A CA 1
ATOM 752 C C . ILE A 1 95 ? -5.845 -3.114 -8.444 1.00 81.62 95 ILE A C 1
ATOM 754 O O . ILE A 1 95 ? -5.325 -3.377 -9.526 1.00 81.62 95 ILE A O 1
ATOM 758 N N . GLU A 1 96 ? -6.588 -3.999 -7.779 1.00 71.69 96 GLU A N 1
ATOM 759 C CA . GLU A 1 96 ? -6.906 -5.353 -8.248 1.00 71.69 96 GLU A CA 1
ATOM 760 C C . GLU A 1 96 ? -7.637 -5.318 -9.596 1.00 71.69 96 GLU A C 1
ATOM 762 O O . GLU A 1 96 ? -7.328 -6.099 -10.492 1.00 71.69 96 GLU A O 1
ATOM 767 N N . GLN A 1 97 ? -8.541 -4.352 -9.779 1.00 68.38 97 GLN A N 1
ATOM 768 C CA . GLN A 1 97 ? -9.261 -4.131 -11.036 1.00 68.38 97 GLN A CA 1
ATOM 769 C C . GLN A 1 97 ? -8.429 -3.393 -12.102 1.00 68.38 97 GLN A C 1
ATOM 771 O O . GLN A 1 97 ? -8.951 -3.052 -13.163 1.00 68.38 97 GLN A O 1
ATOM 776 N N . GLY A 1 98 ? -7.145 -3.132 -11.843 1.00 75.19 98 GLY A N 1
ATOM 777 C CA . GLY A 1 98 ? -6.244 -2.460 -12.777 1.00 75.19 98 GLY A CA 1
ATOM 778 C C . GLY A 1 98 ? -6.410 -0.940 -12.838 1.00 75.19 98 GLY A C 1
ATOM 779 O O . GLY A 1 98 ? -5.950 -0.322 -13.799 1.00 75.19 98 GLY A O 1
ATOM 780 N N . TYR A 1 99 ? -7.040 -0.319 -11.835 1.00 82.12 99 TYR A N 1
ATOM 781 C CA . TYR A 1 99 ? -7.242 1.128 -11.761 1.00 82.12 99 TYR A CA 1
ATOM 782 C C . TYR A 1 99 ? -6.279 1.781 -10.755 1.00 82.12 99 TYR A C 1
ATOM 784 O O . TYR A 1 99 ? -6.432 1.609 -9.545 1.00 82.12 99 TYR A O 1
ATOM 792 N N . PRO A 1 100 ? -5.305 2.590 -11.216 1.00 90.44 100 PRO A N 1
ATOM 793 C CA . PRO A 1 100 ? -4.481 3.396 -10.324 1.00 90.44 100 PRO A CA 1
ATOM 794 C C . PRO A 1 100 ? -5.318 4.415 -9.544 1.00 90.44 100 PRO A C 1
ATOM 796 O O . PRO A 1 100 ? -6.192 5.091 -10.093 1.00 90.44 100 PRO A O 1
ATOM 799 N N . VAL A 1 101 ? -4.999 4.591 -8.265 1.00 94.88 101 VAL A N 1
ATOM 800 C CA . VAL A 1 101 ? -5.720 5.488 -7.361 1.00 94.88 101 VAL A CA 1
ATOM 801 C C . VAL A 1 101 ? -4.953 6.791 -7.209 1.00 94.88 101 VAL A C 1
ATOM 803 O O . VAL A 1 101 ? -3.854 6.824 -6.651 1.00 94.88 101 VAL A O 1
ATOM 806 N N . LEU A 1 102 ? -5.551 7.906 -7.635 1.00 95.75 102 LEU A N 1
ATOM 807 C CA . LEU A 1 102 ? -5.046 9.216 -7.234 1.00 95.75 102 LEU A CA 1
ATOM 808 C C . LEU A 1 102 ? -5.267 9.375 -5.729 1.00 95.75 102 LEU A C 1
ATOM 810 O O . LEU A 1 102 ? -6.397 9.278 -5.245 1.00 95.75 102 LEU A O 1
ATOM 814 N N . PHE A 1 103 ? -4.201 9.677 -5.004 1.00 95.50 103 PHE A N 1
ATOM 815 C CA . PHE A 1 103 ? -4.184 9.787 -3.556 1.00 95.50 103 PHE A CA 1
ATOM 816 C C . PHE A 1 103 ? -3.569 11.121 -3.132 1.00 95.50 103 PHE A C 1
ATOM 818 O O . PHE A 1 103 ? -2.792 11.740 -3.857 1.00 95.50 103 PHE A O 1
ATOM 825 N N . SER A 1 104 ? -3.934 11.609 -1.954 1.00 94.38 104 SER A N 1
ATOM 826 C CA . SER A 1 104 ? -3.296 12.773 -1.347 1.00 94.38 104 SER A CA 1
ATOM 827 C C . SER A 1 104 ? -3.215 12.637 0.161 1.00 94.38 104 SER A C 1
ATOM 829 O O . SER A 1 104 ? -4.031 11.957 0.784 1.00 94.38 104 SER A O 1
ATOM 831 N N . GLY A 1 105 ? -2.241 13.324 0.741 1.00 92.12 105 GLY A N 1
ATOM 832 C CA . GLY A 1 105 ? -2.039 13.407 2.178 1.00 92.12 105 GLY A CA 1
ATOM 833 C C . GLY A 1 105 ? -1.340 14.703 2.560 1.00 92.12 105 GLY A C 1
ATOM 834 O O . GLY A 1 105 ? -0.856 15.452 1.708 1.00 92.12 105 GLY A O 1
ATOM 835 N N . PHE A 1 106 ? -1.311 14.982 3.854 1.00 90.25 106 PHE A N 1
ATOM 836 C CA . PHE A 1 106 ? -0.729 16.182 4.437 1.00 90.25 106 PHE A CA 1
ATOM 837 C C . PHE A 1 106 ? 0.361 15.821 5.439 1.00 90.25 106 PHE A C 1
ATOM 839 O O . PHE A 1 106 ? 0.245 14.845 6.180 1.00 90.25 106 PHE A O 1
ATOM 846 N N . SER A 1 107 ? 1.386 16.661 5.459 1.00 88.56 107 SER A N 1
ATOM 847 C CA . SER A 1 107 ? 2.437 16.743 6.464 1.00 88.56 107 SER A CA 1
ATOM 848 C C . SER A 1 107 ? 2.267 18.014 7.307 1.00 88.56 107 SER A C 1
ATOM 850 O O . SER A 1 107 ? 1.318 18.791 7.126 1.00 88.56 107 SER A O 1
ATOM 852 N N . SER A 1 108 ? 3.196 18.280 8.225 1.00 83.44 108 SER A N 1
ATOM 853 C CA . SER A 1 108 ? 3.266 19.591 8.881 1.00 83.44 108 SER A CA 1
ATOM 854 C C . SER A 1 108 ? 3.655 20.735 7.943 1.00 83.44 108 SER A C 1
ATOM 856 O O . SER A 1 108 ? 3.231 21.867 8.172 1.00 83.44 108 SER A O 1
ATOM 858 N N . GLY A 1 109 ? 4.400 20.444 6.876 1.00 83.69 109 GLY A N 1
ATOM 859 C CA . GLY A 1 109 ? 4.868 21.415 5.886 1.00 83.69 109 GLY A CA 1
ATOM 860 C C . GLY A 1 109 ? 3.944 21.654 4.686 1.00 83.69 109 GLY A C 1
ATOM 861 O O . GLY A 1 109 ? 4.147 22.632 3.969 1.00 83.69 109 GLY A O 1
ATOM 862 N N . GLY A 1 110 ? 2.939 20.808 4.434 1.00 86.12 110 GLY A N 1
ATOM 863 C CA . GLY A 1 110 ? 2.018 20.990 3.305 1.00 86.12 110 GLY A CA 1
ATOM 864 C C . GLY A 1 110 ? 1.290 19.720 2.864 1.00 86.12 110 GLY A C 1
ATOM 865 O O . GLY A 1 110 ? 1.449 18.656 3.449 1.00 86.12 110 GLY A O 1
ATOM 866 N N . GLY A 1 111 ? 0.461 19.841 1.827 1.00 89.44 111 GLY A N 1
ATOM 867 C CA . GLY A 1 111 ? -0.206 18.704 1.187 1.00 89.44 111 GLY A CA 1
ATOM 868 C C . GLY A 1 111 ? 0.507 18.283 -0.092 1.00 89.44 111 GLY A C 1
ATOM 869 O O . GLY A 1 111 ? 1.061 19.134 -0.785 1.00 89.44 111 GLY A O 1
ATOM 870 N N . HIS A 1 112 ? 0.454 16.995 -0.421 1.00 92.00 112 HIS A N 1
ATOM 871 C CA . HIS A 1 112 ? 0.938 16.464 -1.697 1.00 92.00 112 HIS A CA 1
ATOM 872 C C . HIS A 1 112 ? -0.041 15.436 -2.264 1.00 92.00 112 HIS A C 1
ATOM 874 O O . HIS A 1 112 ? -0.777 14.789 -1.514 1.00 92.00 112 HIS A O 1
ATOM 880 N N . ALA A 1 113 ? -0.064 15.319 -3.590 1.00 93.06 113 ALA A N 1
ATOM 881 C CA . ALA A 1 113 ? -0.847 14.322 -4.308 1.00 93.06 113 ALA A CA 1
ATOM 882 C C . ALA A 1 113 ? 0.089 13.397 -5.088 1.00 93.06 113 ALA A C 1
ATOM 884 O O . ALA A 1 113 ? 1.070 13.846 -5.678 1.00 93.06 113 ALA A O 1
ATOM 885 N N . PHE A 1 114 ? -0.227 12.112 -5.077 1.00 91.62 114 PHE A N 1
ATOM 886 C CA . PHE A 1 114 ? 0.571 11.026 -5.638 1.00 91.62 114 PHE A CA 1
ATOM 887 C C . PHE A 1 114 ? -0.364 9.915 -6.131 1.00 91.62 114 PHE A C 1
ATOM 889 O O . PHE A 1 114 ? -1.584 10.016 -5.989 1.00 91.62 114 PHE A O 1
ATOM 896 N N . VAL A 1 115 ? 0.187 8.883 -6.762 1.00 94.62 115 VAL A N 1
ATOM 897 C CA . VAL A 1 115 ? -0.592 7.775 -7.334 1.00 94.62 115 VAL A CA 1
ATOM 898 C C . VAL A 1 115 ? -0.242 6.482 -6.614 1.00 94.62 115 VAL A C 1
ATOM 900 O O . VAL A 1 115 ? 0.938 6.206 -6.409 1.00 94.62 115 VAL A O 1
ATOM 903 N N . LEU A 1 116 ? -1.261 5.710 -6.237 1.00 91.31 116 LEU A N 1
ATOM 904 C CA . LEU A 1 116 ? -1.116 4.300 -5.885 1.00 91.31 116 LEU A CA 1
ATOM 905 C C . LEU A 1 116 ? -1.367 3.472 -7.142 1.00 91.31 116 LEU A C 1
ATOM 907 O O . LEU A 1 116 ? -2.412 3.629 -7.769 1.00 91.31 116 LEU A O 1
ATOM 911 N N . ASP A 1 117 ? -0.429 2.619 -7.523 1.00 84.50 117 ASP A N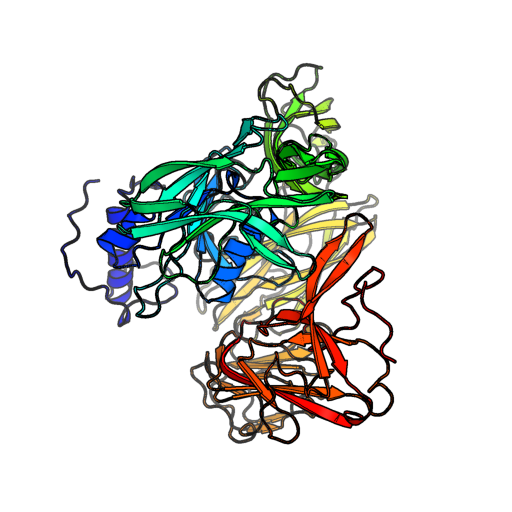 1
ATOM 912 C CA . ASP A 1 117 ? -0.487 1.840 -8.771 1.00 84.50 117 ASP A CA 1
ATOM 913 C C . ASP A 1 117 ? -0.035 0.380 -8.591 1.00 84.50 117 ASP A C 1
ATOM 915 O O . ASP A 1 117 ? 0.161 -0.340 -9.567 1.00 84.50 117 ASP A O 1
ATOM 919 N N . GLY A 1 118 ? 0.090 -0.085 -7.347 1.00 75.62 118 GLY A N 1
ATOM 920 C CA . GLY A 1 118 ? 0.415 -1.476 -7.051 1.00 75.62 118 GLY A CA 1
ATOM 921 C C . GLY A 1 118 ? 0.124 -1.864 -5.607 1.00 75.62 118 GLY A C 1
ATOM 922 O O . GLY A 1 118 ? 0.019 -1.008 -4.727 1.00 75.62 118 GLY A O 1
ATOM 923 N N . PHE A 1 119 ? 0.019 -3.169 -5.374 1.00 76.00 119 PHE A N 1
ATOM 924 C CA . PHE A 1 119 ? -0.138 -3.792 -4.062 1.00 76.00 119 PHE A CA 1
ATOM 925 C C . PHE A 1 119 ? 0.799 -5.005 -3.958 1.00 76.00 119 PHE A C 1
ATOM 927 O O . PHE A 1 119 ? 0.901 -5.767 -4.920 1.00 76.00 119 PHE A O 1
ATOM 934 N N . ASP A 1 120 ? 1.515 -5.158 -2.842 1.00 58.44 120 ASP A N 1
ATOM 935 C CA . ASP A 1 120 ? 2.572 -6.174 -2.704 1.00 58.44 120 ASP A CA 1
ATOM 936 C C . ASP A 1 120 ? 2.073 -7.541 -2.219 1.00 58.44 120 ASP A C 1
ATOM 938 O O . ASP A 1 120 ? 2.775 -8.535 -2.384 1.00 58.44 120 ASP A O 1
ATOM 942 N N . GLY A 1 121 ? 0.862 -7.607 -1.662 1.00 56.50 121 GLY A N 1
ATOM 943 C CA . GLY A 1 121 ? 0.330 -8.807 -1.011 1.00 56.50 121 GLY A CA 1
ATOM 944 C C . GLY A 1 121 ? 0.474 -8.808 0.515 1.00 56.50 121 GLY A C 1
ATOM 945 O O . GLY A 1 121 ? -0.199 -9.593 1.178 1.00 56.50 121 GLY A O 1
ATOM 946 N N . GLU A 1 122 ? 1.277 -7.908 1.086 1.00 55.34 122 GLU A N 1
ATOM 947 C CA . GLU A 1 122 ? 1.667 -7.869 2.505 1.00 55.34 122 GLU A CA 1
ATOM 948 C C . GLU A 1 122 ? 1.362 -6.512 3.177 1.00 55.34 122 GLU A C 1
ATOM 950 O O . GLU A 1 122 ? 1.982 -6.115 4.164 1.00 55.34 122 GLU A O 1
ATOM 955 N N . ASN A 1 123 ? 0.310 -5.833 2.708 1.00 66.62 123 ASN A N 1
ATOM 956 C CA . ASN A 1 123 ? -0.212 -4.545 3.197 1.00 66.62 123 ASN A CA 1
ATOM 957 C C . ASN A 1 123 ? 0.531 -3.276 2.736 1.00 66.62 123 ASN A C 1
ATOM 959 O O . ASN A 1 123 ? 0.199 -2.186 3.223 1.00 66.62 123 ASN A O 1
ATOM 963 N N . LEU A 1 124 ? 1.475 -3.362 1.794 1.00 69.81 124 LEU A N 1
ATOM 964 C CA . LEU A 1 124 ? 2.112 -2.181 1.210 1.00 69.81 124 LEU A CA 1
ATOM 965 C C . LEU A 1 124 ? 1.528 -1.858 -0.165 1.00 69.81 124 LEU A C 1
ATOM 967 O O . LEU A 1 124 ? 1.307 -2.719 -1.016 1.00 69.81 124 LEU A O 1
ATOM 971 N N . PHE A 1 125 ? 1.331 -0.568 -0.404 1.00 78.31 125 PHE A N 1
ATOM 972 C CA . PHE A 1 125 ? 0.962 -0.047 -1.713 1.00 78.31 125 PHE A CA 1
ATOM 973 C C . PHE A 1 125 ? 2.184 0.566 -2.382 1.00 78.31 125 PHE A C 1
ATOM 975 O O . PHE A 1 125 ? 2.986 1.240 -1.727 1.00 78.31 125 PHE A O 1
ATOM 982 N N . HIS A 1 126 ? 2.322 0.349 -3.687 1.00 81.88 126 HIS A N 1
ATOM 983 C CA . HIS A 1 126 ? 3.321 1.051 -4.476 1.00 81.88 126 HIS A CA 1
ATOM 984 C C . HIS A 1 126 ? 2.854 2.491 -4.688 1.00 81.88 126 HIS A C 1
ATOM 986 O O . HIS A 1 126 ? 1.709 2.727 -5.077 1.00 81.88 126 HIS A O 1
ATOM 992 N N . LEU A 1 127 ? 3.731 3.448 -4.389 1.00 81.75 127 LEU A N 1
ATOM 993 C CA . LEU A 1 127 ? 3.495 4.872 -4.579 1.00 81.75 127 LEU A CA 1
ATOM 994 C C . LEU A 1 127 ? 4.402 5.423 -5.669 1.00 81.75 127 LEU A C 1
ATOM 996 O O . LEU A 1 127 ? 5.631 5.321 -5.599 1.00 81.75 127 LEU A O 1
ATOM 1000 N N . ASN A 1 128 ? 3.780 6.149 -6.589 1.00 83.00 128 ASN A N 1
ATOM 1001 C CA . ASN A 1 128 ? 4.443 7.088 -7.471 1.00 83.00 128 ASN A CA 1
ATOM 1002 C C . ASN A 1 128 ? 4.255 8.521 -6.951 1.00 83.00 128 ASN A C 1
ATOM 1004 O O . ASN A 1 128 ? 3.163 9.090 -7.032 1.00 83.00 128 ASN A O 1
ATOM 1008 N N . TRP A 1 129 ? 5.335 9.126 -6.447 1.00 80.94 129 TRP A N 1
ATOM 1009 C CA . TRP A 1 129 ? 5.312 10.470 -5.851 1.00 80.94 129 TRP A CA 1
ATOM 1010 C C . TRP A 1 129 ? 5.225 11.611 -6.871 1.00 80.94 129 TRP A C 1
ATOM 1012 O O . TRP A 1 129 ? 5.080 12.771 -6.480 1.00 80.94 129 TRP A O 1
ATOM 1022 N N . GLY A 1 130 ? 5.345 11.313 -8.170 1.00 83.12 130 GLY A N 1
ATOM 1023 C CA . GLY A 1 130 ? 5.374 12.326 -9.227 1.00 83.12 130 GLY A CA 1
ATOM 1024 C C . GLY A 1 130 ? 6.714 13.061 -9.361 1.00 83.12 130 GLY A C 1
ATOM 1025 O O . GLY A 1 130 ? 6.769 14.129 -9.966 1.00 83.12 130 GLY A O 1
ATOM 1026 N N . TRP A 1 131 ? 7.808 12.504 -8.826 1.00 78.81 131 TRP A N 1
ATOM 1027 C CA . TRP A 1 131 ? 9.155 13.103 -8.848 1.00 78.81 131 TRP A CA 1
ATOM 1028 C C . TRP A 1 131 ? 10.127 12.379 -9.790 1.00 78.81 131 TRP A C 1
ATOM 1030 O O . TRP A 1 131 ? 11.312 12.235 -9.497 1.00 78.81 131 TRP A O 1
ATOM 1040 N N . GLY A 1 132 ? 9.625 11.874 -10.922 1.00 67.56 132 GLY A N 1
ATOM 1041 C CA . GLY A 1 132 ? 10.456 11.210 -11.936 1.00 67.56 132 GLY A CA 1
ATOM 1042 C C . GLY A 1 132 ? 11.139 9.927 -11.445 1.00 67.56 132 GLY A C 1
ATOM 1043 O O . GLY A 1 132 ? 12.252 9.631 -11.872 1.00 67.56 132 GLY A O 1
ATOM 1044 N N . GLY A 1 133 ? 10.501 9.199 -10.521 1.00 65.38 133 GLY A N 1
ATOM 1045 C CA . GLY A 1 133 ? 11.036 7.984 -9.889 1.00 65.38 133 GLY A CA 1
ATOM 1046 C C . GLY A 1 133 ? 11.732 8.216 -8.541 1.00 65.38 133 GLY A C 1
ATOM 1047 O O . GLY A 1 133 ? 12.072 7.254 -7.850 1.00 65.38 133 GLY A O 1
ATOM 1048 N N . GLY A 1 134 ? 11.934 9.477 -8.141 1.00 63.69 134 GLY A N 1
ATOM 1049 C CA . GLY A 1 134 ? 12.422 9.824 -6.805 1.00 63.69 134 GLY A CA 1
ATOM 1050 C C . GLY A 1 134 ? 11.463 9.340 -5.714 1.00 63.69 134 GLY A C 1
ATOM 1051 O O . GLY A 1 134 ? 10.265 9.590 -5.791 1.00 63.69 134 GLY A O 1
ATOM 1052 N N . SER A 1 135 ? 12.001 8.633 -4.718 1.00 67.31 135 SER A N 1
ATOM 1053 C CA . SER A 1 135 ? 11.282 8.060 -3.566 1.00 67.31 135 SER A CA 1
ATOM 1054 C C . SER A 1 135 ? 10.150 7.070 -3.869 1.00 67.31 135 SER A C 1
ATOM 1056 O O . SER A 1 135 ? 9.503 6.615 -2.928 1.00 67.31 135 SER A O 1
ATOM 1058 N N . ASN A 1 136 ? 9.900 6.708 -5.134 1.00 73.06 136 ASN A N 1
ATOM 1059 C CA . ASN A 1 136 ? 8.899 5.690 -5.468 1.00 73.06 136 ASN A CA 1
ATOM 1060 C C . ASN A 1 136 ? 9.229 4.368 -4.765 1.00 73.06 136 ASN A C 1
ATOM 1062 O O . ASN A 1 136 ? 10.401 4.014 -4.591 1.00 73.06 136 ASN A O 1
ATOM 1066 N N . GLY A 1 137 ? 8.198 3.636 -4.359 1.00 64.12 137 GLY A N 1
ATOM 1067 C CA . GLY A 1 137 ? 8.384 2.397 -3.619 1.00 64.12 137 GLY A CA 1
ATOM 1068 C C . GLY A 1 137 ? 7.132 1.936 -2.896 1.00 64.12 137 GLY A C 1
ATOM 1069 O O . GLY A 1 137 ? 6.043 2.443 -3.134 1.00 64.12 137 GLY A O 1
ATOM 1070 N N . TRP A 1 138 ? 7.319 0.964 -2.012 1.00 70.50 138 TRP A N 1
ATOM 1071 C CA . TRP A 1 138 ? 6.257 0.289 -1.277 1.00 70.50 138 TRP A CA 1
ATOM 1072 C C . TRP A 1 138 ? 6.090 0.908 0.109 1.00 70.50 138 TRP A C 1
ATOM 1074 O O . TRP A 1 138 ? 7.057 0.986 0.869 1.00 70.50 138 TRP A O 1
ATOM 1084 N N . PHE A 1 139 ? 4.877 1.357 0.432 1.00 72.12 139 PHE A N 1
ATOM 1085 C CA . PHE A 1 139 ? 4.568 2.039 1.688 1.00 72.12 139 PHE A CA 1
ATOM 1086 C C . PHE A 1 139 ? 3.309 1.479 2.336 1.00 72.12 139 PHE A C 1
ATOM 1088 O O . PHE A 1 139 ? 2.321 1.169 1.669 1.00 72.12 139 PHE A O 1
ATOM 1095 N N . LEU A 1 140 ? 3.306 1.452 3.667 1.00 77.12 140 LEU A N 1
ATOM 1096 C CA . LEU A 1 140 ? 2.074 1.297 4.424 1.00 77.12 140 LEU A CA 1
ATOM 1097 C C . LEU A 1 140 ? 1.253 2.580 4.242 1.00 77.12 140 LEU A C 1
ATOM 1099 O O . LEU A 1 140 ? 1.745 3.663 4.546 1.00 77.12 140 LEU A O 1
ATOM 1103 N N . VAL A 1 141 ? -0.010 2.492 3.819 1.00 80.25 141 VAL A N 1
ATOM 1104 C CA . VAL A 1 141 ? -0.838 3.694 3.566 1.00 80.25 141 VAL A CA 1
ATOM 1105 C C . VAL A 1 141 ? -1.003 4.567 4.813 1.00 80.25 141 VAL A C 1
ATOM 1107 O O . VAL A 1 141 ? -1.150 5.776 4.695 1.00 80.25 141 VAL A O 1
ATOM 1110 N N . GLY A 1 142 ? -0.920 4.001 6.019 1.00 75.50 142 GLY A N 1
ATOM 1111 C CA . GLY A 1 142 ? -0.912 4.784 7.260 1.00 75.50 142 GLY A CA 1
ATOM 1112 C C . GLY A 1 142 ? 0.371 5.599 7.497 1.00 75.50 142 GLY A C 1
ATOM 1113 O O . GLY A 1 142 ? 0.345 6.556 8.268 1.00 75.50 142 GLY A O 1
ATOM 1114 N N . ILE A 1 143 ? 1.485 5.260 6.840 1.00 78.50 143 ILE A N 1
ATOM 1115 C CA . ILE A 1 143 ? 2.829 5.823 7.059 1.00 78.50 143 ILE A CA 1
ATOM 1116 C C . ILE A 1 143 ? 3.439 6.209 5.703 1.00 78.50 143 ILE A C 1
ATOM 1118 O O . ILE A 1 143 ? 4.208 5.466 5.097 1.00 78.50 143 ILE A O 1
ATOM 1122 N N . LEU A 1 144 ? 3.096 7.403 5.217 1.00 82.56 144 LEU A N 1
ATOM 1123 C CA . LEU A 1 144 ? 3.503 7.884 3.894 1.00 82.56 144 LEU A CA 1
ATOM 1124 C C . LEU A 1 144 ? 4.688 8.840 3.988 1.00 82.56 144 LEU A C 1
ATOM 1126 O O . LEU A 1 144 ? 4.551 10.044 3.774 1.00 82.56 144 LEU A O 1
ATOM 1130 N N . ASN A 1 145 ? 5.861 8.312 4.328 1.00 80.38 145 ASN A N 1
ATOM 1131 C CA . ASN A 1 145 ? 7.077 9.109 4.451 1.00 80.38 145 ASN A CA 1
ATOM 1132 C C . ASN A 1 145 ? 8.073 8.782 3.325 1.00 80.38 145 ASN A C 1
ATOM 1134 O O . ASN A 1 145 ? 8.655 7.700 3.354 1.00 80.38 145 ASN A O 1
ATOM 1138 N N . PRO A 1 146 ? 8.327 9.695 2.367 1.00 66.19 146 PRO A N 1
ATOM 1139 C CA . PRO A 1 146 ? 9.248 9.438 1.259 1.00 66.19 146 PRO A CA 1
ATOM 1140 C C . PRO A 1 146 ? 10.723 9.358 1.687 1.00 66.19 146 PRO A C 1
ATOM 1142 O O . PRO A 1 146 ? 11.573 9.041 0.854 1.00 66.19 146 PRO A O 1
ATOM 1145 N N . GLY A 1 147 ? 11.058 9.700 2.940 1.00 64.50 147 GLY A N 1
ATOM 1146 C CA . GLY A 1 147 ? 12.419 9.699 3.492 1.00 64.50 147 GLY A CA 1
ATOM 1147 C C . GLY A 1 147 ? 13.371 10.743 2.888 1.00 64.50 147 GLY A C 1
ATOM 1148 O O . GLY A 1 147 ? 14.436 10.994 3.455 1.00 64.50 147 GLY A O 1
ATOM 1149 N N . ASP A 1 148 ? 12.985 11.349 1.768 1.00 65.88 148 ASP A N 1
ATOM 1150 C CA . ASP A 1 148 ? 13.653 12.413 1.031 1.00 65.88 148 ASP A CA 1
ATOM 1151 C C . ASP A 1 148 ? 12.594 13.439 0.596 1.00 65.88 148 ASP A C 1
ATOM 1153 O O . ASP A 1 148 ? 11.620 13.102 -0.077 1.00 65.88 148 ASP A O 1
ATOM 1157 N N . ASN A 1 149 ? 12.799 14.693 0.999 1.00 68.25 149 ASN A N 1
ATOM 1158 C CA . ASN A 1 149 ? 11.920 15.827 0.714 1.00 68.25 149 ASN A CA 1
ATOM 1159 C C . ASN A 1 149 ? 12.543 16.806 -0.301 1.00 68.25 149 ASN A C 1
ATOM 1161 O O . ASN A 1 149 ? 12.218 17.991 -0.314 1.00 68.25 149 ASN A O 1
ATOM 1165 N N . SER A 1 150 ? 13.477 16.349 -1.136 1.00 66.44 150 SER A N 1
ATOM 1166 C CA . SER A 1 150 ? 14.113 17.178 -2.171 1.00 66.44 150 SER A CA 1
ATOM 1167 C C . SER A 1 150 ? 13.259 17.370 -3.433 1.00 66.44 150 SER A C 1
ATOM 1169 O O . SER A 1 150 ? 13.586 18.209 -4.278 1.00 66.44 150 SER A O 1
ATOM 1171 N N . GLY A 1 151 ? 12.156 16.624 -3.561 1.00 55.41 151 GLY A N 1
ATOM 1172 C CA . GLY A 1 151 ? 11.205 16.746 -4.664 1.00 55.41 151 GLY A CA 1
ATOM 1173 C C . GLY A 1 151 ? 10.560 18.135 -4.757 1.00 55.41 151 GLY A C 1
ATOM 1174 O O . GLY A 1 151 ? 10.342 18.826 -3.761 1.00 55.41 151 GLY A O 1
ATOM 1175 N N . ILE A 1 152 ? 10.211 18.566 -5.973 1.00 61.25 152 ILE A N 1
ATOM 1176 C CA . ILE A 1 152 ? 9.497 19.836 -6.167 1.00 61.25 152 ILE A CA 1
ATOM 1177 C C . ILE A 1 152 ? 8.108 19.726 -5.525 1.00 61.25 152 ILE A C 1
ATOM 1179 O O . ILE A 1 152 ? 7.345 18.813 -5.831 1.00 61.25 152 ILE A O 1
ATOM 1183 N N . GLY A 1 153 ? 7.783 20.674 -4.641 1.00 61.28 153 GLY A N 1
ATOM 1184 C CA . GLY A 1 153 ? 6.528 20.663 -3.881 1.00 61.28 153 GLY A CA 1
ATOM 1185 C C . GLY A 1 153 ? 6.525 19.717 -2.678 1.00 61.28 153 GLY A C 1
ATOM 1186 O O . GLY A 1 153 ? 5.497 19.602 -2.013 1.00 61.28 153 GLY A O 1
ATOM 1187 N N . ALA A 1 154 ? 7.658 19.078 -2.371 1.00 72.88 154 ALA A N 1
ATOM 1188 C CA . ALA A 1 154 ? 7.797 18.272 -1.172 1.00 72.88 154 ALA A CA 1
ATOM 1189 C C . ALA A 1 154 ? 7.640 19.109 0.110 1.00 72.88 154 ALA A C 1
ATOM 1191 O O . ALA A 1 154 ? 7.806 20.332 0.137 1.00 72.88 154 ALA A O 1
ATOM 1192 N N . SER A 1 155 ? 7.295 18.411 1.184 1.00 77.00 155 SER A N 1
ATOM 1193 C CA . SER A 1 155 ? 7.082 18.960 2.513 1.00 77.00 155 SER A CA 1
ATOM 1194 C C . SER A 1 155 ? 8.361 19.590 3.062 1.00 77.00 155 SER A C 1
ATOM 1196 O O . SER A 1 155 ? 9.446 19.037 2.919 1.00 77.00 155 SER A O 1
ATOM 1198 N N . SER A 1 156 ? 8.234 20.699 3.793 1.00 74.94 156 SER A N 1
ATOM 1199 C CA . SER A 1 156 ? 9.342 21.252 4.583 1.00 74.94 156 SER A CA 1
ATOM 1200 C C . SER A 1 156 ? 9.606 20.497 5.896 1.00 74.94 156 SER A C 1
ATOM 1202 O O . SER A 1 156 ? 10.496 20.887 6.643 1.00 74.94 156 SER A O 1
ATOM 1204 N N . SER A 1 157 ? 8.807 19.475 6.217 1.00 77.56 157 SER A N 1
ATOM 1205 C CA . SER A 1 157 ? 8.896 18.661 7.437 1.00 77.56 157 SER A CA 1
ATOM 1206 C C . SER A 1 157 ? 9.081 17.174 7.131 1.00 77.56 157 SER A C 1
ATOM 1208 O O . SER A 1 157 ? 8.553 16.670 6.137 1.00 77.56 157 SER A O 1
ATOM 1210 N N . SER A 1 158 ? 9.789 16.475 8.020 1.00 78.44 158 SER A N 1
ATOM 1211 C CA . SER A 1 158 ? 10.177 15.060 7.891 1.00 78.44 158 SER A CA 1
ATOM 1212 C C . SER A 1 158 ? 9.092 14.052 8.301 1.00 78.44 158 SER A C 1
ATOM 1214 O O . SER A 1 158 ? 9.315 12.852 8.210 1.00 78.44 158 SER A O 1
ATOM 1216 N N . ASP A 1 159 ? 7.917 14.508 8.744 1.00 77.75 159 ASP A N 1
ATOM 1217 C CA . ASP A 1 159 ? 6.831 13.690 9.316 1.00 77.75 159 ASP A CA 1
ATOM 1218 C C . ASP A 1 159 ? 5.952 12.947 8.288 1.00 77.75 159 ASP A C 1
ATOM 1220 O O . ASP A 1 159 ? 5.109 12.136 8.666 1.00 77.75 159 ASP A O 1
ATOM 1224 N N . GLY A 1 160 ? 6.174 13.165 6.990 1.00 83.25 160 GLY A N 1
ATOM 1225 C CA . GLY A 1 160 ? 5.461 12.467 5.916 1.00 83.25 160 GLY A CA 1
ATOM 1226 C C . GLY A 1 160 ? 3.996 12.899 5.737 1.00 83.25 160 GLY A C 1
ATOM 1227 O O . GLY A 1 160 ? 3.478 13.769 6.432 1.00 83.25 160 GLY A O 1
ATOM 1228 N N . TYR A 1 161 ? 3.318 12.300 4.760 1.00 88.19 161 TYR A N 1
ATOM 1229 C CA . TYR A 1 161 ? 1.985 12.670 4.267 1.00 88.19 161 TYR A CA 1
ATOM 1230 C C . TYR A 1 161 ? 0.859 11.789 4.828 1.00 88.19 161 TYR A C 1
ATOM 1232 O O . TYR A 1 161 ? -0.073 11.401 4.120 1.00 88.19 161 TYR A O 1
ATOM 1240 N N . SER A 1 162 ? 0.941 11.444 6.110 1.00 85.62 162 SER A N 1
ATOM 1241 C CA . SER A 1 162 ? -0.024 10.547 6.757 1.00 85.62 162 SER A CA 1
ATOM 1242 C C . SER A 1 162 ? -1.306 11.238 7.236 1.00 85.62 162 SER A C 1
ATOM 1244 O O . SER A 1 162 ? -2.275 10.560 7.568 1.00 85.62 162 SER A O 1
ATOM 1246 N N . MET A 1 163 ? -1.364 12.574 7.272 1.00 87.06 163 MET A N 1
ATOM 1247 C CA . MET A 1 163 ? -2.526 13.309 7.791 1.00 87.06 163 MET A CA 1
ATOM 1248 C C . MET A 1 163 ? -3.543 13.644 6.695 1.00 87.06 163 MET A C 1
ATOM 1250 O O . MET A 1 163 ? -3.188 13.868 5.543 1.00 87.06 163 MET A O 1
ATOM 1254 N N . SER A 1 164 ? -4.825 13.753 7.066 1.00 88.81 164 SER A N 1
ATOM 1255 C CA . SER A 1 164 ? -5.915 14.228 6.186 1.00 88.81 164 SER A CA 1
ATOM 1256 C C . SER A 1 164 ? -5.960 13.556 4.805 1.00 88.81 164 SER A C 1
ATOM 1258 O O . SER A 1 164 ? -6.177 14.219 3.789 1.00 88.81 164 SER A O 1
ATOM 1260 N N . GLN A 1 165 ? -5.742 12.242 4.779 1.00 92.50 165 GLN A N 1
ATOM 1261 C CA . GLN A 1 165 ? -5.633 11.475 3.545 1.00 92.50 165 GLN A CA 1
ATOM 1262 C C . GLN A 1 165 ? -6.945 11.414 2.759 1.00 92.50 165 GLN A C 1
ATOM 1264 O O . GLN A 1 165 ? -8.035 11.298 3.337 1.00 92.50 165 GLN A O 1
ATOM 1269 N N . ARG A 1 166 ? -6.829 11.471 1.431 1.00 93.00 166 ARG A N 1
ATOM 1270 C CA . ARG A 1 166 ? -7.949 11.383 0.486 1.00 93.00 166 ARG A CA 1
ATOM 1271 C C . ARG A 1 166 ? -7.559 10.563 -0.733 1.00 93.00 166 ARG A C 1
ATOM 1273 O O . ARG A 1 166 ? -6.412 10.629 -1.162 1.00 93.00 166 ARG A O 1
ATOM 1280 N N . ALA A 1 167 ? -8.530 9.885 -1.326 1.00 94.44 167 ALA A N 1
ATOM 1281 C CA . ALA A 1 167 ? -8.358 9.104 -2.546 1.00 94.44 167 ALA A CA 1
ATOM 1282 C C . ALA A 1 167 ? -9.507 9.374 -3.525 1.00 94.44 167 ALA A C 1
ATOM 1284 O O . ALA A 1 167 ? -10.626 9.675 -3.094 1.00 94.44 167 ALA A O 1
ATOM 1285 N N . LEU A 1 168 ? -9.230 9.303 -4.829 1.00 90.44 168 LEU A N 1
ATOM 1286 C CA . LEU A 1 168 ? -10.267 9.235 -5.857 1.00 90.44 168 LEU A CA 1
ATOM 1287 C C . LEU A 1 168 ? -10.592 7.779 -6.154 1.00 90.44 168 LEU A C 1
ATOM 1289 O O . LEU A 1 168 ? -9.723 7.032 -6.582 1.00 90.44 168 LEU A O 1
ATOM 1293 N N . PHE A 1 169 ? -11.856 7.425 -5.972 1.00 83.81 169 PHE A N 1
ATOM 1294 C CA . PHE A 1 169 ? -12.391 6.108 -6.295 1.00 83.81 169 PHE A CA 1
ATOM 1295 C C . PHE A 1 169 ? -13.229 6.180 -7.569 1.00 83.81 169 PHE A C 1
ATOM 1297 O O . PHE A 1 169 ? -13.753 7.251 -7.910 1.00 83.81 169 PHE A O 1
ATOM 1304 N N . ASN A 1 170 ? -13.385 5.044 -8.250 1.00 76.50 170 ASN A N 1
ATOM 1305 C CA . ASN A 1 170 ? -14.083 4.905 -9.527 1.00 76.50 170 ASN A CA 1
ATOM 1306 C C . ASN A 1 170 ? -13.549 5.845 -10.622 1.00 76.50 170 ASN A C 1
ATOM 1308 O O . ASN A 1 170 ? -14.329 6.390 -11.410 1.00 76.50 170 ASN A O 1
ATOM 1312 N N . LEU A 1 171 ? -12.237 6.087 -10.674 1.00 85.06 171 LEU A N 1
ATOM 1313 C CA . LEU A 1 171 ? -11.635 6.920 -11.716 1.00 85.06 171 LEU A CA 1
ATOM 1314 C C . LEU A 1 171 ? -11.506 6.123 -13.028 1.00 85.06 171 LEU A C 1
ATOM 1316 O O . LEU A 1 171 ? -10.417 5.742 -13.440 1.00 85.06 171 LEU A O 1
ATOM 1320 N N . ARG A 1 172 ? -12.643 5.873 -13.686 1.00 81.00 172 ARG A N 1
ATOM 1321 C CA . ARG A 1 172 ? -12.759 5.040 -14.894 1.00 81.00 172 ARG A CA 1
ATOM 1322 C C . ARG A 1 172 ? -13.456 5.765 -16.043 1.00 81.00 172 ARG A C 1
ATOM 1324 O O . ARG A 1 172 ? -14.138 6.769 -15.824 1.00 81.00 172 ARG A O 1
ATOM 1331 N N . LEU A 1 173 ? -13.295 5.268 -17.268 1.00 81.25 173 LEU A N 1
ATOM 1332 C CA . LEU A 1 173 ? -14.115 5.717 -18.395 1.00 81.25 173 LEU A CA 1
ATOM 1333 C C . LEU A 1 173 ? -15.553 5.170 -18.258 1.00 81.25 173 LEU A C 1
ATOM 1335 O O . LEU A 1 173 ? -15.757 4.169 -17.574 1.00 81.25 173 LEU A O 1
ATOM 1339 N N . PRO A 1 174 ? -16.567 5.822 -18.857 1.00 67.69 174 PRO A N 1
ATOM 1340 C CA . PRO A 1 174 ? -17.941 5.329 -18.805 1.00 67.69 174 PRO A CA 1
ATOM 1341 C C . PRO A 1 174 ? -18.090 4.019 -19.598 1.00 67.69 174 PRO A C 1
ATOM 1343 O O . PRO A 1 174 ? -18.105 4.042 -20.829 1.00 67.69 174 PRO A O 1
ATOM 1346 N N . ASP A 1 175 ? -18.245 2.894 -18.903 1.00 57.41 175 ASP A N 1
ATOM 1347 C CA . ASP A 1 175 ? -18.538 1.590 -19.509 1.00 57.41 175 ASP A CA 1
ATOM 1348 C C . ASP A 1 175 ? -20.053 1.325 -19.577 1.00 57.41 175 ASP A C 1
ATOM 1350 O O . ASP A 1 175 ? -20.850 1.880 -18.819 1.00 57.41 175 ASP A O 1
ATOM 1354 N N . THR A 1 176 ? -20.491 0.428 -20.470 1.00 44.50 176 THR A N 1
ATOM 1355 C CA . THR A 1 176 ? -21.892 -0.048 -20.505 1.00 44.50 176 THR A CA 1
ATOM 1356 C C . THR A 1 176 ? -22.268 -0.922 -19.303 1.00 44.50 176 THR A C 1
ATOM 1358 O O . THR A 1 176 ? -23.455 -1.173 -19.082 1.00 44.50 176 THR A O 1
ATOM 1361 N N . ASN A 1 177 ? -21.281 -1.377 -18.526 1.00 43.59 177 ASN A N 1
ATOM 1362 C CA . ASN A 1 177 ? -21.478 -2.055 -17.251 1.00 43.59 177 ASN A CA 1
ATOM 1363 C C . ASN A 1 177 ? -21.462 -0.995 -16.152 1.00 43.59 177 ASN A C 1
ATOM 1365 O O . ASN A 1 177 ? -20.418 -0.443 -15.824 1.00 43.59 177 ASN A O 1
ATOM 1369 N N . ASN A 1 178 ? -22.649 -0.667 -15.635 1.00 43.69 178 ASN A N 1
ATOM 1370 C CA . ASN A 1 178 ? -22.814 0.315 -14.569 1.00 43.69 178 ASN A CA 1
ATOM 1371 C C . ASN A 1 178 ? -21.858 -0.011 -13.415 1.00 43.69 178 ASN A C 1
ATOM 1373 O O . ASN A 1 178 ? -22.041 -1.030 -12.754 1.00 43.69 178 ASN A O 1
ATOM 1377 N N . ALA A 1 179 ? -20.895 0.871 -13.139 1.00 49.28 179 ALA A N 1
ATOM 1378 C CA . ALA A 1 179 ? -20.233 0.882 -11.844 1.00 49.28 179 ALA A CA 1
ATOM 1379 C C . ALA A 1 179 ? -21.325 0.921 -10.769 1.00 49.28 179 ALA A C 1
ATOM 1381 O O . ALA A 1 179 ? -22.270 1.720 -10.862 1.00 49.28 179 ALA A O 1
ATOM 1382 N N . ASP A 1 180 ? -21.241 0.033 -9.783 1.00 50.78 180 ASP A N 1
ATOM 1383 C CA . ASP A 1 180 ? -22.293 -0.063 -8.789 1.00 50.78 180 ASP A CA 1
ATOM 1384 C C . ASP A 1 180 ? -22.437 1.262 -8.025 1.00 50.78 180 ASP A C 1
ATOM 1386 O O . ASP A 1 180 ? -21.577 1.709 -7.259 1.00 50.78 180 ASP A O 1
ATOM 1390 N N . THR A 1 181 ? -23.565 1.921 -8.259 1.00 61.69 181 THR A N 1
ATOM 1391 C CA . THR A 1 181 ? -23.844 3.272 -7.786 1.00 61.69 181 THR A CA 1
ATOM 1392 C C . THR A 1 181 ? -24.576 3.197 -6.451 1.00 61.69 181 THR A C 1
ATOM 1394 O O . THR A 1 181 ? -25.795 3.062 -6.389 1.00 61.69 181 THR A O 1
ATOM 1397 N N . TYR A 1 182 ? -23.839 3.284 -5.349 1.00 69.25 182 TYR A N 1
ATOM 1398 C CA . TYR A 1 182 ? -24.404 3.286 -3.995 1.00 69.25 182 TYR A CA 1
ATOM 1399 C C . TYR A 1 182 ? -24.418 4.692 -3.388 1.00 69.25 182 TYR A C 1
ATOM 1401 O O . TYR A 1 182 ? -23.683 5.584 -3.817 1.00 69.25 182 TYR A O 1
ATOM 1409 N N . LEU A 1 183 ? -25.248 4.901 -2.362 1.00 81.88 183 LEU A N 1
ATOM 1410 C CA . LEU A 1 183 ? -25.187 6.125 -1.567 1.00 81.88 183 LEU A CA 1
ATOM 1411 C C . LEU A 1 183 ? -24.041 6.025 -0.562 1.00 81.88 183 LEU A C 1
ATOM 1413 O O . LEU A 1 183 ? -23.880 5.010 0.115 1.00 81.88 183 LEU A O 1
ATOM 1417 N N . PHE A 1 184 ? -23.293 7.114 -0.416 1.00 80.00 184 PHE A N 1
ATOM 1418 C CA . PHE A 1 184 ? -22.364 7.278 0.690 1.00 80.00 184 PHE A CA 1
ATOM 1419 C C . PHE A 1 184 ? -23.168 7.471 1.977 1.00 80.00 184 PHE A C 1
ATOM 1421 O O . PHE A 1 184 ? -24.076 8.299 2.032 1.00 80.00 184 PHE A O 1
ATOM 1428 N N . ILE A 1 185 ? -22.869 6.701 3.018 1.00 85.38 185 ILE A N 1
ATOM 1429 C CA . ILE A 1 185 ? -23.614 6.752 4.277 1.00 85.38 185 ILE A CA 1
ATOM 1430 C C . ILE A 1 185 ? -22.770 7.490 5.319 1.00 85.38 185 ILE A C 1
ATOM 1432 O O . ILE A 1 185 ? -21.611 7.155 5.548 1.00 85.38 185 ILE A O 1
ATOM 1436 N N . LYS A 1 186 ? -23.349 8.501 5.964 1.00 80.12 186 LYS A N 1
ATOM 1437 C CA . LYS A 1 186 ? -22.719 9.335 6.995 1.00 80.12 186 LYS A CA 1
ATOM 1438 C C . LYS A 1 186 ? -23.686 9.620 8.140 1.00 80.12 186 LYS A C 1
ATOM 1440 O O . LYS A 1 186 ? -24.865 9.287 8.053 1.00 80.12 186 LYS A O 1
ATOM 1445 N N . ASP A 1 187 ? -23.201 10.257 9.202 1.00 82.88 187 ASP A N 1
ATOM 1446 C CA . ASP A 1 187 ? -24.027 10.738 10.321 1.00 82.88 187 ASP A CA 1
ATOM 1447 C C . ASP A 1 187 ? -24.921 9.640 10.941 1.00 82.88 187 ASP A C 1
ATOM 1449 O O . ASP A 1 187 ? -26.115 9.844 11.191 1.00 82.88 187 ASP A O 1
ATOM 1453 N N . VAL A 1 188 ? -24.360 8.441 11.132 1.00 88.62 188 VAL A N 1
ATOM 1454 C CA . VAL A 1 188 ? -25.081 7.317 11.738 1.00 88.62 188 VAL A CA 1
ATOM 1455 C C . VAL A 1 188 ? -25.192 7.538 13.246 1.00 88.62 188 VAL A C 1
ATOM 1457 O O . VAL A 1 188 ? -24.210 7.844 13.913 1.00 88.62 188 VAL A O 1
ATOM 1460 N N . SER A 1 189 ? -26.401 7.417 13.787 1.00 90.06 189 SER A N 1
ATOM 1461 C CA . SER A 1 189 ? -26.697 7.678 15.197 1.00 90.06 189 SER A CA 1
ATOM 1462 C C . SER A 1 189 ? -27.854 6.820 15.694 1.00 90.06 189 SER A C 1
ATOM 1464 O O . SER A 1 189 ? -28.795 6.528 14.956 1.00 90.06 189 SER A O 1
ATOM 1466 N N . VAL A 1 190 ? -27.813 6.449 16.971 1.00 91.44 190 VAL A N 1
ATOM 1467 C CA . VAL A 1 190 ? -28.956 5.856 17.674 1.00 91.44 190 VAL A CA 1
ATOM 1468 C C . VAL A 1 190 ? -29.837 6.995 18.193 1.00 91.44 190 VAL A C 1
ATOM 1470 O O . VAL A 1 190 ? -29.357 7.878 18.900 1.00 91.44 190 VAL A O 1
ATOM 1473 N N . VAL A 1 191 ? -31.118 7.014 17.811 1.00 87.00 191 VAL A N 1
ATOM 1474 C CA . VAL A 1 191 ? -32.065 8.123 18.103 1.00 87.00 191 VAL A CA 1
ATOM 1475 C C . VAL A 1 191 ? -33.173 7.702 19.081 1.00 87.00 191 VAL A C 1
ATOM 1477 O O . VAL A 1 191 ? -34.133 8.430 19.323 1.00 87.00 191 VAL A O 1
ATOM 1480 N N . GLY A 1 192 ? -33.019 6.525 19.676 1.00 77.00 192 GLY A N 1
ATOM 1481 C CA . GLY A 1 192 ? -33.849 5.977 20.740 1.00 77.00 192 GLY A CA 1
ATOM 1482 C C . GLY A 1 192 ? -33.246 4.653 21.196 1.00 77.00 192 GLY A C 1
ATOM 1483 O O . GLY A 1 192 ? -32.662 3.944 20.379 1.00 77.00 192 GLY A O 1
ATOM 1484 N N . ASN A 1 193 ? -33.335 4.354 22.492 1.00 76.25 193 ASN A N 1
ATOM 1485 C CA . ASN A 1 193 ? -32.767 3.140 23.088 1.00 76.25 193 ASN A CA 1
ATOM 1486 C C . ASN A 1 193 ? -33.676 2.613 24.209 1.00 76.25 193 ASN A C 1
ATOM 1488 O O . ASN A 1 193 ? -33.270 2.434 25.353 1.00 76.25 193 ASN A O 1
ATOM 1492 N N . THR A 1 194 ? -34.964 2.511 23.896 1.00 70.25 194 THR A N 1
ATOM 1493 C CA . THR A 1 194 ? -36.007 1.998 24.788 1.00 70.25 194 THR A CA 1
ATOM 1494 C C . THR A 1 194 ? -36.786 0.913 24.057 1.00 70.25 194 THR A C 1
ATOM 1496 O O . THR A 1 194 ? -36.764 0.876 22.825 1.00 70.25 194 THR A O 1
ATOM 1499 N N . THR A 1 195 ? -37.511 0.080 24.808 1.00 69.06 195 THR A N 1
ATOM 1500 C CA . THR A 1 195 ? -38.242 -1.098 24.311 1.00 69.06 195 THR A CA 1
ATOM 1501 C C . THR A 1 195 ? -39.025 -0.848 23.023 1.00 69.06 195 THR A C 1
ATOM 1503 O O . THR A 1 195 ? -38.936 -1.655 22.110 1.00 69.06 195 THR A O 1
ATOM 1506 N N . ASP A 1 196 ? -39.690 0.306 22.905 1.00 80.44 196 ASP A N 1
ATOM 1507 C CA . ASP A 1 196 ? -40.599 0.598 21.786 1.00 80.44 196 ASP A CA 1
ATOM 1508 C C . ASP A 1 196 ? -40.039 1.615 20.774 1.00 80.44 196 ASP A C 1
ATOM 1510 O O . ASP A 1 196 ? -40.737 2.028 19.849 1.00 80.44 196 ASP A O 1
ATOM 1514 N N . ASN A 1 197 ? -38.805 2.095 20.967 1.00 86.44 197 ASN A N 1
ATOM 1515 C CA . ASN A 1 197 ? -38.254 3.200 20.171 1.00 86.44 197 ASN A CA 1
ATOM 1516 C C . ASN A 1 197 ? -36.769 3.033 19.812 1.00 86.44 197 ASN A C 1
ATOM 1518 O O . ASN A 1 197 ? -36.150 3.979 19.319 1.00 86.44 197 ASN A O 1
ATOM 1522 N N . ALA A 1 198 ? -36.181 1.854 20.038 1.00 91.38 198 ALA A N 1
ATOM 1523 C CA . ALA A 1 198 ? -34.833 1.535 19.576 1.00 91.38 198 ALA A CA 1
ATOM 1524 C C . ALA A 1 198 ? -34.723 1.792 18.064 1.00 91.38 198 ALA A C 1
ATOM 1526 O O . ALA A 1 198 ? -35.337 1.083 17.267 1.00 91.38 198 ALA A O 1
ATOM 1527 N N . SER A 1 199 ? -34.007 2.851 17.672 1.00 94.81 199 SER A N 1
ATOM 1528 C CA . SER A 1 199 ? -34.009 3.355 16.293 1.00 94.81 199 SER A CA 1
ATOM 1529 C C . SER A 1 199 ? -32.636 3.832 15.847 1.00 94.81 199 SER A C 1
ATOM 1531 O O . SER A 1 199 ? -31.940 4.531 16.586 1.00 94.81 199 SER A O 1
ATOM 1533 N N . ILE A 1 200 ? -32.294 3.547 14.592 1.00 95.31 200 ILE A N 1
ATOM 1534 C CA . ILE A 1 200 ? -31.046 3.974 13.951 1.00 95.31 200 ILE A CA 1
ATOM 1535 C C . ILE A 1 200 ? -31.368 5.033 12.900 1.00 95.31 200 ILE A C 1
ATOM 1537 O O . ILE A 1 200 ? -32.206 4.822 12.023 1.00 95.31 200 ILE A O 1
ATOM 1541 N N . ARG A 1 201 ? -30.697 6.180 12.958 1.00 95.12 201 ARG A N 1
ATOM 1542 C CA . ARG A 1 201 ? -30.725 7.209 11.916 1.00 95.12 201 ARG A CA 1
ATOM 1543 C C . ARG A 1 201 ? -29.421 7.191 11.147 1.00 95.12 201 ARG A C 1
ATOM 1545 O O . ARG A 1 201 ? -28.358 7.159 11.747 1.00 95.12 201 ARG A O 1
ATOM 1552 N N . ALA A 1 202 ? -29.520 7.282 9.828 1.00 94.88 202 ALA A N 1
ATOM 1553 C CA . ALA A 1 202 ? -28.378 7.423 8.939 1.00 94.88 202 ALA A CA 1
ATOM 1554 C C . ALA A 1 202 ? -28.639 8.524 7.907 1.00 94.88 202 ALA A C 1
ATOM 1556 O O . ALA A 1 202 ? -29.761 8.683 7.409 1.00 94.88 202 ALA A O 1
ATOM 1557 N N . GLY A 1 203 ? -27.609 9.312 7.613 1.00 95.00 203 GLY A N 1
ATOM 1558 C CA . GLY A 1 203 ? -27.551 10.228 6.483 1.00 95.00 203 GLY A CA 1
ATOM 1559 C C . GLY A 1 203 ? -27.075 9.490 5.239 1.00 95.00 203 GLY A C 1
ATOM 1560 O O . GLY A 1 203 ? -26.035 8.850 5.257 1.00 95.00 203 GLY A O 1
ATOM 1561 N N . PHE A 1 204 ? -27.826 9.593 4.153 1.00 93.25 204 PHE A N 1
ATOM 1562 C CA . PHE A 1 204 ? -27.449 9.035 2.863 1.00 93.25 204 PHE A CA 1
ATOM 1563 C C . PHE A 1 204 ? -27.128 10.188 1.928 1.00 93.25 204 PHE A C 1
ATOM 1565 O O . PHE A 1 204 ? -27.946 11.092 1.774 1.00 93.25 204 PHE A O 1
ATOM 1572 N N . GLU A 1 205 ? -25.946 10.176 1.340 1.00 88.56 205 GLU A N 1
ATOM 1573 C CA . GLU A 1 205 ? -25.428 11.191 0.440 1.00 88.56 205 GLU A CA 1
ATOM 1574 C C . GLU A 1 205 ? -25.224 10.581 -0.943 1.00 88.56 205 GLU A C 1
ATOM 1576 O O . GLU A 1 205 ? -24.595 9.534 -1.101 1.00 88.56 205 GLU A O 1
ATOM 1581 N N . ASN A 1 206 ? -25.767 11.234 -1.963 1.00 83.12 206 ASN A N 1
ATOM 1582 C CA . ASN A 1 206 ? -25.552 10.799 -3.328 1.00 83.12 206 ASN A CA 1
ATOM 1583 C C . ASN A 1 206 ? -24.235 11.378 -3.851 1.00 83.12 206 ASN A C 1
ATOM 1585 O O . ASN A 1 206 ? -24.182 12.565 -4.153 1.00 83.12 206 ASN A O 1
ATOM 1589 N N . ARG A 1 207 ? -23.210 10.532 -3.984 1.00 73.44 207 ARG A N 1
ATOM 1590 C CA . ARG A 1 207 ? -21.914 10.863 -4.605 1.00 73.44 207 ARG A CA 1
ATOM 1591 C C . ARG A 1 207 ? -21.711 10.175 -5.959 1.00 73.44 207 ARG A C 1
ATOM 1593 O O . ARG A 1 207 ? -20.591 10.060 -6.429 1.00 73.44 207 ARG A O 1
ATOM 1600 N N . THR A 1 208 ? -22.791 9.700 -6.579 1.00 65.44 208 THR A N 1
ATOM 1601 C CA . THR A 1 208 ? -22.744 8.917 -7.829 1.00 65.44 208 THR A CA 1
ATOM 1602 C C . THR A 1 208 ? -22.573 9.771 -9.089 1.00 65.44 208 THR A C 1
ATOM 1604 O O . THR A 1 208 ? -22.635 9.246 -10.196 1.00 65.44 208 THR A O 1
ATOM 1607 N N . GLY A 1 209 ? -22.486 11.099 -8.954 1.00 64.75 209 GLY A N 1
ATOM 1608 C CA . GLY A 1 209 ? -22.413 12.036 -10.081 1.00 64.75 209 GLY A CA 1
ATOM 1609 C C . GLY A 1 209 ? -23.712 12.220 -10.864 1.00 64.75 209 GLY A C 1
ATOM 1610 O O . GLY A 1 209 ? -23.831 13.180 -11.624 1.00 64.75 209 GLY A O 1
ATOM 1611 N N . ALA A 1 210 ? -24.716 11.369 -10.651 1.00 70.00 210 ALA A N 1
ATOM 1612 C CA . ALA A 1 210 ? -25.987 11.386 -11.366 1.00 70.00 210 ALA A CA 1
ATOM 1613 C C . ALA A 1 210 ? -27.189 11.480 -10.417 1.00 70.00 210 ALA A C 1
ATOM 1615 O O . ALA A 1 210 ? -27.099 11.220 -9.219 1.00 70.00 210 ALA A O 1
ATOM 1616 N N . THR A 1 211 ? -28.350 11.854 -10.957 1.00 83.06 211 THR A N 1
ATOM 1617 C CA . THR A 1 211 ? -29.615 11.784 -10.215 1.00 83.06 211 THR A CA 1
ATOM 1618 C C . THR A 1 211 ? -30.135 10.349 -10.222 1.00 83.06 211 THR A C 1
ATOM 1620 O O . THR A 1 211 ? -30.303 9.771 -11.293 1.00 83.06 211 THR A O 1
ATOM 1623 N N . GLY A 1 212 ? -30.439 9.787 -9.050 1.00 85.12 212 GLY A N 1
ATOM 1624 C CA . GLY A 1 212 ? -30.813 8.375 -8.917 1.00 85.12 212 GLY A CA 1
ATOM 1625 C C . GLY A 1 212 ? -31.978 8.108 -7.963 1.00 85.12 212 GLY A C 1
ATOM 1626 O O . GLY A 1 212 ? -32.458 8.997 -7.258 1.00 85.12 212 GLY A O 1
ATOM 1627 N N . THR A 1 213 ? -32.447 6.857 -7.960 1.00 91.94 213 THR A N 1
ATOM 1628 C CA . THR A 1 213 ? -33.419 6.343 -6.980 1.00 91.94 213 THR A CA 1
ATOM 1629 C C . THR A 1 213 ? -32.817 5.147 -6.260 1.00 91.94 213 THR A C 1
ATOM 1631 O O . THR A 1 213 ? -32.394 4.188 -6.910 1.00 91.94 213 THR A O 1
ATOM 1634 N N . PHE A 1 214 ? -32.819 5.196 -4.931 1.00 92.69 214 PHE A N 1
ATOM 1635 C CA . PHE A 1 214 ? -32.079 4.277 -4.072 1.00 92.69 214 PHE A CA 1
ATOM 1636 C C . PHE A 1 214 ? -32.971 3.712 -2.972 1.00 92.69 214 PHE A C 1
ATOM 1638 O O . PHE A 1 214 ? -33.843 4.407 -2.445 1.00 92.69 214 PHE A O 1
ATOM 1645 N N . ASN A 1 215 ? -32.724 2.460 -2.612 1.00 95.00 215 ASN A N 1
ATOM 1646 C CA . ASN A 1 215 ? -33.305 1.819 -1.444 1.00 95.00 215 ASN A CA 1
ATOM 1647 C C . ASN A 1 215 ? -32.307 1.880 -0.287 1.00 95.00 215 ASN A C 1
ATOM 1649 O O . ASN A 1 215 ? -31.104 1.726 -0.489 1.00 95.00 215 ASN A O 1
ATOM 1653 N N . THR A 1 216 ? -32.810 2.114 0.918 1.00 96.81 216 THR A N 1
ATOM 1654 C CA . THR A 1 216 ? -32.034 2.216 2.152 1.00 96.81 216 THR A CA 1
ATOM 1655 C C . THR A 1 216 ? -32.674 1.367 3.245 1.00 96.81 216 THR A C 1
ATOM 1657 O O . THR A 1 216 ? -33.901 1.254 3.307 1.00 96.81 216 THR A O 1
ATOM 1660 N N . ALA A 1 217 ? -31.857 0.743 4.086 1.00 97.19 217 ALA A N 1
ATOM 1661 C CA . ALA A 1 217 ? -32.308 -0.149 5.154 1.00 97.19 217 ALA A CA 1
ATOM 1662 C C . ALA A 1 217 ? -31.270 -0.231 6.280 1.00 97.19 217 ALA A C 1
ATOM 1664 O O . ALA A 1 217 ? -30.174 0.319 6.160 1.00 97.19 217 ALA A O 1
ATOM 1665 N N . ILE A 1 218 ? -31.613 -0.941 7.354 1.00 97.56 218 ILE A N 1
ATOM 1666 C CA . ILE A 1 218 ? -30.638 -1.524 8.279 1.00 97.56 218 ILE A CA 1
ATOM 1667 C C . ILE A 1 218 ? -30.492 -2.998 7.909 1.00 97.56 218 ILE A C 1
ATOM 1669 O O . ILE A 1 218 ? -31.495 -3.656 7.644 1.00 97.56 218 ILE A O 1
ATOM 1673 N N . VAL A 1 219 ? -29.263 -3.501 7.865 1.00 95.38 219 VAL A N 1
ATOM 1674 C CA . VAL A 1 219 ? -28.962 -4.916 7.614 1.00 95.38 219 VAL A CA 1
ATOM 1675 C C . VAL A 1 219 ? -28.262 -5.536 8.819 1.00 95.38 219 VAL A C 1
ATOM 1677 O O . VAL A 1 219 ? -27.542 -4.830 9.531 1.00 95.38 219 VAL A O 1
ATOM 1680 N N . LYS A 1 220 ? -28.471 -6.837 9.040 1.00 93.88 220 LYS A N 1
ATOM 1681 C CA . LYS A 1 220 ? -27.735 -7.659 10.009 1.00 93.88 220 LYS A CA 1
ATOM 1682 C C . LYS A 1 220 ? -26.808 -8.638 9.300 1.00 93.88 220 LYS A C 1
ATOM 1684 O O . LYS A 1 220 ? -27.127 -9.081 8.200 1.00 93.88 220 LYS A O 1
ATOM 1689 N N . LEU A 1 221 ? -25.699 -8.974 9.955 1.00 84.19 221 LEU A N 1
ATOM 1690 C CA . LEU A 1 221 ? -24.857 -10.103 9.563 1.00 84.19 221 LEU A CA 1
ATOM 1691 C C . LEU A 1 221 ? -25.530 -11.413 9.992 1.00 84.19 221 LEU A C 1
ATOM 1693 O O . LEU A 1 221 ? -25.866 -11.576 11.168 1.00 84.19 221 LEU A O 1
ATOM 1697 N N . ASP A 1 222 ? -25.738 -12.316 9.043 1.00 83.00 222 ASP A N 1
ATOM 1698 C CA . ASP A 1 222 ? -26.296 -13.647 9.276 1.00 83.00 222 ASP A CA 1
ATOM 1699 C C . ASP A 1 222 ? -25.201 -14.663 9.653 1.00 83.00 222 ASP A C 1
ATOM 1701 O O . ASP A 1 222 ? -24.010 -14.422 9.452 1.00 83.00 222 ASP A O 1
ATOM 1705 N N . GLU A 1 223 ? -25.592 -15.808 10.226 1.00 74.31 223 GLU A N 1
ATOM 1706 C CA . GLU A 1 223 ? -24.649 -16.864 10.649 1.00 74.31 223 GLU A CA 1
ATOM 1707 C C . GLU A 1 223 ? -23.849 -17.453 9.475 1.00 74.31 223 GLU A C 1
ATOM 1709 O O . GLU A 1 223 ? -22.720 -17.906 9.657 1.00 74.31 223 GLU A O 1
ATOM 1714 N N . ASP A 1 224 ? -24.414 -17.410 8.267 1.00 67.62 224 ASP A N 1
ATOM 1715 C CA . ASP A 1 224 ? -23.782 -17.809 7.006 1.00 67.62 224 ASP A CA 1
ATOM 1716 C C . ASP A 1 224 ? -22.934 -16.687 6.373 1.00 67.62 224 ASP A C 1
ATOM 1718 O O . ASP A 1 224 ? -22.424 -16.835 5.263 1.00 67.62 224 ASP A O 1
ATOM 1722 N N . GLY A 1 225 ? -22.778 -15.547 7.052 1.00 64.81 225 GLY A N 1
ATOM 1723 C CA . GLY A 1 225 ? -22.063 -14.378 6.544 1.00 64.81 225 GLY A CA 1
ATOM 1724 C C . GLY A 1 225 ? -22.814 -13.589 5.465 1.00 64.81 225 GLY A C 1
ATOM 1725 O O . GLY A 1 225 ? -22.195 -12.750 4.801 1.00 64.81 225 GLY A O 1
ATOM 1726 N N . GLY A 1 226 ? -24.108 -13.855 5.262 1.00 72.50 226 GLY A N 1
ATOM 1727 C CA . GLY A 1 226 ? -25.013 -13.054 4.440 1.00 72.50 226 GLY A CA 1
ATOM 1728 C C . GLY A 1 226 ? -25.481 -11.765 5.126 1.00 72.50 226 GLY A C 1
ATOM 1729 O O . GLY A 1 226 ? -25.216 -11.525 6.306 1.00 72.50 226 GLY A O 1
ATOM 1730 N N . LEU A 1 227 ? -26.174 -10.910 4.362 1.00 82.56 227 LEU A N 1
ATOM 1731 C CA . LEU A 1 227 ? -26.816 -9.696 4.873 1.00 82.56 227 LEU A CA 1
ATOM 1732 C C . LEU A 1 227 ? -28.329 -9.761 4.676 1.00 82.56 227 LEU A C 1
ATOM 1734 O O . LEU A 1 227 ? -28.814 -9.771 3.541 1.00 82.56 227 LEU A O 1
ATOM 1738 N N . SER A 1 228 ? -29.079 -9.685 5.772 1.00 92.31 228 SER A N 1
ATOM 1739 C CA . SER A 1 228 ? -30.541 -9.606 5.746 1.00 92.31 228 SER A CA 1
ATOM 1740 C C . SER A 1 228 ? -31.048 -8.281 6.307 1.00 92.31 228 SER A C 1
ATOM 1742 O O . SER A 1 228 ? -30.453 -7.679 7.198 1.00 92.31 228 SER A O 1
ATOM 1744 N N . VAL A 1 229 ? -32.152 -7.784 5.746 1.00 96.06 229 VAL A N 1
ATOM 1745 C CA . VAL A 1 229 ? -32.775 -6.522 6.173 1.00 96.06 229 VAL A CA 1
ATOM 1746 C C . VAL A 1 229 ? -33.447 -6.699 7.532 1.00 96.06 229 VAL A C 1
ATOM 1748 O O . VAL A 1 229 ? -34.186 -7.657 7.742 1.00 96.06 229 VAL A O 1
ATOM 1751 N N . VAL A 1 230 ? -33.237 -5.729 8.421 1.00 95.69 230 VAL A N 1
ATOM 1752 C CA . VAL A 1 230 ? -33.919 -5.607 9.711 1.00 95.69 230 VAL A CA 1
ATOM 1753 C C . VAL A 1 230 ? -34.982 -4.517 9.618 1.00 95.69 230 VAL A C 1
ATOM 1755 O O . VAL A 1 230 ? -34.678 -3.347 9.364 1.00 95.69 230 VAL A O 1
ATOM 1758 N N . GLY A 1 231 ? -36.237 -4.909 9.827 1.00 91.75 231 GLY A N 1
ATOM 1759 C CA . GLY A 1 231 ? -37.393 -4.023 9.768 1.00 91.75 231 GLY A CA 1
ATOM 1760 C C . GLY A 1 231 ? -37.652 -3.422 8.388 1.00 91.75 231 GLY A C 1
ATOM 1761 O O . GLY A 1 231 ? -37.578 -4.084 7.353 1.00 91.75 231 GLY A O 1
ATOM 1762 N N . SER A 1 232 ? -38.034 -2.142 8.366 1.00 91.56 232 SER A N 1
ATOM 1763 C CA . SER A 1 232 ? -38.501 -1.483 7.138 1.00 91.56 232 SER A CA 1
ATOM 1764 C C . SER A 1 232 ? -37.376 -1.021 6.201 1.00 91.56 232 SER A C 1
ATOM 1766 O O . SER A 1 232 ? -36.429 -0.352 6.612 1.00 91.56 232 SER A O 1
ATOM 1768 N N . GLN A 1 233 ? -37.564 -1.249 4.901 1.00 94.88 233 GLN A N 1
ATOM 1769 C CA . GLN A 1 233 ? -36.826 -0.572 3.832 1.00 94.88 233 GLN A CA 1
ATOM 1770 C C . GLN A 1 233 ? -37.475 0.780 3.491 1.00 94.88 233 GLN A C 1
ATOM 1772 O O . GLN A 1 233 ? -38.698 0.933 3.529 1.00 94.88 233 GLN A O 1
ATOM 1777 N N . LYS A 1 234 ? -36.666 1.767 3.090 1.00 96.62 234 LYS A N 1
ATOM 1778 C CA . LYS A 1 234 ? -37.121 3.090 2.636 1.00 96.62 234 LYS A CA 1
ATOM 1779 C C . LYS A 1 234 ? -36.537 3.430 1.269 1.00 96.62 234 LYS A C 1
ATOM 1781 O O . LYS A 1 234 ? -35.390 3.117 0.987 1.00 96.62 234 LYS A O 1
ATOM 1786 N N . THR A 1 235 ? -37.310 4.110 0.426 1.00 96.31 235 THR A N 1
ATOM 1787 C CA . THR A 1 235 ? -36.849 4.567 -0.896 1.00 96.31 235 THR A CA 1
ATOM 1788 C C . THR A 1 235 ? -36.594 6.074 -0.887 1.00 96.31 235 THR A C 1
ATOM 1790 O O . THR A 1 235 ? -37.348 6.850 -0.287 1.00 96.31 235 THR A O 1
ATOM 1793 N N . ILE A 1 236 ? -35.519 6.493 -1.551 1.00 94.94 236 ILE A N 1
ATOM 1794 C CA . ILE A 1 236 ? -35.201 7.888 -1.853 1.00 94.94 236 ILE A CA 1
ATOM 1795 C C . ILE A 1 236 ? -35.222 8.046 -3.372 1.00 94.94 236 ILE A C 1
ATOM 1797 O O . ILE A 1 236 ? -34.362 7.500 -4.059 1.00 94.94 236 ILE A O 1
ATOM 1801 N N . SER A 1 237 ? -36.199 8.787 -3.892 1.00 94.31 237 SER A N 1
ATOM 1802 C CA . SER A 1 237 ? -36.391 8.987 -5.334 1.00 94.31 237 SER A CA 1
ATOM 1803 C C . SER A 1 237 ? -35.858 10.332 -5.803 1.00 94.31 237 SER A C 1
ATOM 1805 O O . SER A 1 237 ? -36.026 11.339 -5.116 1.00 94.31 237 SER A O 1
ATOM 1807 N N . GLY A 1 238 ? -35.262 10.351 -6.998 1.00 90.44 238 GLY A N 1
ATOM 1808 C CA . GLY A 1 238 ? -34.803 11.581 -7.649 1.00 90.44 238 GLY A CA 1
ATOM 1809 C C . GLY A 1 238 ? -33.714 12.323 -6.870 1.00 90.44 238 GLY A C 1
ATOM 1810 O O . GLY A 1 238 ? -33.668 13.550 -6.894 1.00 90.44 238 GLY A O 1
ATOM 1811 N N . MET A 1 239 ? -32.863 11.596 -6.148 1.00 91.12 239 MET A N 1
ATOM 1812 C CA . MET A 1 239 ? -31.792 12.182 -5.352 1.00 91.12 239 MET A CA 1
ATOM 1813 C C . MET A 1 239 ? -30.706 12.715 -6.280 1.00 91.12 239 MET A C 1
ATOM 1815 O O . MET A 1 239 ? -30.073 11.925 -6.974 1.00 91.12 239 MET A O 1
ATOM 1819 N N . THR A 1 240 ? -30.490 14.028 -6.322 1.00 87.50 240 THR A N 1
ATOM 1820 C CA . THR A 1 240 ? -29.469 14.649 -7.183 1.00 87.50 240 THR A CA 1
ATOM 1821 C C . THR A 1 240 ? -28.069 14.483 -6.588 1.00 87.50 240 THR A C 1
ATOM 1823 O O . THR A 1 240 ? -27.929 14.296 -5.378 1.00 87.50 240 THR A O 1
ATOM 1826 N N . ASN A 1 241 ? -27.027 14.577 -7.417 1.00 79.62 241 ASN A N 1
ATOM 1827 C CA . ASN A 1 241 ? -25.640 14.487 -6.953 1.00 79.62 241 ASN A CA 1
ATOM 1828 C C . ASN A 1 241 ? -25.320 15.525 -5.856 1.00 79.62 241 ASN A C 1
ATOM 1830 O O . ASN A 1 241 ? -25.859 16.635 -5.870 1.00 79.62 241 ASN A O 1
ATOM 1834 N N . ASN A 1 242 ? -24.451 15.157 -4.917 1.00 76.75 242 ASN A N 1
ATOM 1835 C CA . ASN A 1 242 ? -24.043 15.919 -3.733 1.00 76.75 242 ASN A CA 1
ATOM 1836 C C . ASN A 1 242 ? -25.201 16.366 -2.821 1.00 76.75 242 ASN A C 1
ATOM 1838 O O . ASN A 1 242 ? -25.072 17.334 -2.071 1.00 76.75 242 ASN A O 1
ATOM 1842 N N . THR A 1 243 ? -26.347 15.678 -2.862 1.00 86.19 243 THR A N 1
ATOM 1843 C CA . THR A 1 243 ? -27.426 15.896 -1.885 1.00 86.19 243 THR A CA 1
ATOM 1844 C C . THR A 1 243 ? -27.415 14.836 -0.805 1.00 86.19 243 THR A C 1
ATOM 1846 O O . THR A 1 243 ? -27.045 13.691 -1.046 1.00 86.19 243 THR A O 1
ATOM 1849 N N . THR A 1 244 ? -27.839 15.221 0.398 1.00 91.88 244 THR A N 1
ATOM 1850 C CA . THR A 1 244 ? -27.970 14.325 1.549 1.00 91.88 244 THR A CA 1
ATOM 1851 C C . THR A 1 244 ? -29.427 14.253 1.999 1.00 91.88 244 THR A C 1
ATOM 1853 O O . THR A 1 244 ? -30.106 15.276 2.080 1.00 91.88 244 THR A O 1
ATOM 1856 N N . GLN A 1 245 ? -29.902 13.060 2.352 1.00 95.06 245 GLN A N 1
ATOM 1857 C CA . GLN A 1 245 ? -31.169 12.851 3.050 1.00 95.06 245 GLN A CA 1
ATOM 1858 C C . GLN A 1 245 ? -30.977 11.883 4.214 1.00 95.06 245 GLN A C 1
ATOM 1860 O O . GLN A 1 245 ? -30.393 10.817 4.053 1.00 95.06 245 GLN A O 1
ATOM 1865 N N . SER A 1 246 ? -31.512 12.218 5.388 1.00 95.81 246 SER A N 1
ATOM 1866 C CA . SER A 1 246 ? -31.519 11.290 6.521 1.00 95.81 246 SER A CA 1
ATOM 1867 C C . SER A 1 246 ? -32.758 10.400 6.518 1.00 95.81 246 SER A C 1
ATOM 1869 O O . SER A 1 246 ? -33.867 10.864 6.238 1.00 95.81 246 SER A O 1
ATOM 1871 N N . LYS A 1 247 ? -32.589 9.140 6.918 1.00 96.12 247 LYS A N 1
ATOM 1872 C CA . LYS A 1 247 ? -33.686 8.225 7.250 1.00 96.12 247 LYS A CA 1
ATOM 1873 C C . LYS A 1 247 ? -33.464 7.647 8.645 1.00 96.12 247 LYS A C 1
ATOM 1875 O O . LYS A 1 247 ? -32.331 7.383 9.028 1.00 96.12 247 LYS A O 1
ATOM 1880 N N . THR A 1 248 ? -34.558 7.459 9.375 1.00 95.75 248 THR A N 1
ATOM 1881 C CA . THR A 1 248 ? -34.585 6.773 10.674 1.00 95.75 248 THR A CA 1
ATOM 1882 C C . THR A 1 248 ? -35.309 5.445 10.516 1.00 95.75 248 THR A C 1
ATOM 1884 O O . THR A 1 248 ? -36.362 5.421 9.879 1.00 95.75 248 THR A O 1
ATOM 1887 N N . PHE A 1 249 ? -34.782 4.373 11.089 1.00 96.00 249 PHE A N 1
ATOM 1888 C CA . PHE A 1 249 ? -35.305 3.012 11.019 1.00 96.00 249 PHE A CA 1
ATOM 1889 C C . PHE A 1 249 ? -35.584 2.513 12.434 1.00 96.00 249 PHE A C 1
ATOM 1891 O O . PHE A 1 249 ? -34.711 2.620 13.293 1.00 96.00 249 PHE A O 1
ATOM 1898 N N . LEU A 1 250 ? -36.798 2.015 12.665 1.00 94.69 250 LEU A N 1
ATOM 1899 C CA . LEU A 1 250 ? -37.184 1.388 13.926 1.00 94.69 250 LEU A CA 1
ATOM 1900 C C . LEU A 1 250 ? -36.666 -0.054 13.935 1.00 94.69 250 LEU A C 1
ATOM 1902 O O . LEU A 1 250 ? -36.838 -0.755 12.941 1.00 94.69 250 LEU A O 1
ATOM 1906 N N . ILE A 1 251 ? -36.025 -0.453 15.032 1.00 94.94 251 ILE A N 1
ATOM 1907 C CA . ILE A 1 251 ? -35.478 -1.801 15.268 1.00 94.94 251 ILE A CA 1
ATOM 1908 C C . ILE A 1 251 ? -36.272 -2.539 16.351 1.00 94.94 251 ILE A C 1
ATOM 1910 O O . ILE A 1 251 ? -36.310 -3.766 16.369 1.00 94.94 251 ILE A O 1
ATOM 1914 N N . ALA A 1 252 ? -36.914 -1.796 17.257 1.00 89.44 252 ALA A N 1
ATOM 1915 C CA . ALA A 1 252 ? -37.794 -2.356 18.276 1.00 89.44 252 ALA A CA 1
ATOM 1916 C C . ALA A 1 252 ? -38.844 -3.298 17.658 1.00 89.44 252 ALA A C 1
ATOM 1918 O O . ALA A 1 252 ? -39.595 -2.890 16.773 1.00 89.44 252 ALA A O 1
ATOM 1919 N N . GLY A 1 253 ? -38.892 -4.544 18.138 1.00 88.75 253 GLY A N 1
ATOM 1920 C CA . GLY A 1 253 ? -39.825 -5.573 17.666 1.00 88.75 253 GLY A CA 1
ATOM 1921 C C . GLY A 1 253 ? -39.438 -6.286 16.363 1.00 88.75 253 GLY A C 1
ATOM 1922 O O . GLY A 1 253 ? -40.173 -7.171 15.938 1.00 88.75 253 GLY A O 1
ATOM 1923 N N . GLU A 1 254 ? -38.303 -5.945 15.745 1.00 93.31 254 GLU A N 1
ATOM 1924 C CA . GLU A 1 254 ? -37.866 -6.513 14.454 1.00 93.31 254 GLU A CA 1
ATOM 1925 C C . GLU A 1 254 ? -36.864 -7.673 14.599 1.00 93.31 254 GLU A C 1
ATOM 1927 O O . GLU A 1 254 ? -36.488 -8.307 13.613 1.00 93.31 254 GLU A O 1
ATOM 1932 N N . LEU A 1 255 ? -36.398 -7.944 15.820 1.00 92.06 255 LEU A N 1
ATOM 1933 C CA . LEU A 1 255 ? -35.383 -8.950 16.135 1.00 92.06 255 LEU A CA 1
ATOM 1934 C C . LEU A 1 255 ? -35.859 -9.843 17.289 1.00 92.06 255 LEU A C 1
ATOM 1936 O O . LEU A 1 255 ? -36.539 -9.380 18.204 1.00 92.06 255 LEU A O 1
ATOM 1940 N N . THR A 1 256 ? -35.484 -11.121 17.251 1.00 93.00 256 THR A N 1
ATOM 1941 C CA . THR A 1 256 ? -35.686 -12.074 18.355 1.00 93.00 256 THR A CA 1
ATOM 1942 C C . THR A 1 256 ? -34.571 -11.964 19.394 1.00 93.00 256 THR A C 1
ATOM 1944 O O . THR A 1 256 ? -33.533 -11.374 19.103 1.00 93.00 256 THR A O 1
ATOM 1947 N N . GLU A 1 257 ? -34.758 -12.557 20.580 1.00 94.12 257 GLU A N 1
ATOM 1948 C CA . GLU A 1 257 ? -33.728 -12.633 21.633 1.00 94.12 257 GLU A CA 1
ATOM 1949 C C . GLU A 1 257 ? -32.367 -13.063 21.057 1.00 94.12 257 GLU A C 1
ATOM 1951 O O . GLU A 1 257 ? -32.291 -14.021 20.283 1.00 94.12 257 GLU A O 1
ATOM 1956 N N . GLY A 1 258 ? -31.306 -12.325 21.393 1.00 93.06 258 GLY A N 1
ATOM 1957 C CA . GLY A 1 258 ? -29.960 -12.548 20.862 1.00 93.06 258 GLY A CA 1
ATOM 1958 C C . GLY A 1 258 ? -29.149 -11.266 20.670 1.00 93.06 258 GLY A C 1
ATOM 1959 O O . GLY A 1 258 ? -29.626 -10.161 20.929 1.00 93.06 258 GLY A O 1
ATOM 1960 N N . THR A 1 259 ? -27.916 -11.426 20.189 1.00 92.56 259 THR A N 1
ATOM 1961 C CA . THR A 1 259 ? -26.995 -10.323 19.883 1.00 92.56 259 THR A CA 1
ATOM 1962 C C . THR A 1 259 ? -26.706 -10.289 18.386 1.00 92.56 259 THR A C 1
ATOM 1964 O O . THR A 1 259 ? -26.366 -11.315 17.800 1.00 92.56 259 THR A O 1
ATOM 1967 N N . TYR A 1 260 ? -26.818 -9.114 17.765 1.00 92.94 260 TYR A N 1
ATOM 1968 C CA . TYR A 1 260 ? -26.690 -8.934 16.316 1.00 92.94 260 TYR A CA 1
ATOM 1969 C C . TYR A 1 260 ? -25.744 -7.785 15.971 1.00 92.94 260 TYR A C 1
ATOM 1971 O O . TYR A 1 260 ? -25.721 -6.760 16.653 1.00 92.94 260 TYR A O 1
ATOM 1979 N N . LYS A 1 261 ? -25.017 -7.919 14.856 1.00 91.31 261 LYS A N 1
ATOM 1980 C CA . LYS A 1 261 ? -24.186 -6.853 14.279 1.00 91.31 261 LYS A CA 1
ATOM 1981 C C . LYS A 1 261 ? -24.962 -6.154 13.163 1.00 91.31 261 LYS A C 1
ATOM 1983 O O . LYS A 1 261 ? -25.284 -6.789 12.160 1.00 91.31 261 LYS A O 1
ATOM 1988 N N . LEU A 1 262 ? -25.282 -4.871 13.343 1.00 94.25 262 LEU A N 1
ATOM 1989 C CA . LEU A 1 262 ? -26.117 -4.090 12.425 1.00 94.25 262 LEU A CA 1
ATOM 1990 C C . LEU A 1 262 ? -25.336 -2.994 11.691 1.00 94.25 262 LEU A C 1
ATOM 1992 O O . LEU A 1 262 ? -24.435 -2.365 12.250 1.00 94.25 262 LEU A O 1
ATOM 1996 N N . SER A 1 263 ? -25.737 -2.695 10.454 1.00 91.94 263 SER A N 1
ATOM 1997 C CA . SER A 1 263 ? -25.237 -1.541 9.698 1.00 91.94 263 SER A CA 1
ATOM 1998 C C . SER A 1 263 ? -26.335 -0.907 8.843 1.00 91.94 263 SER A C 1
ATOM 2000 O O . SER A 1 263 ? -27.155 -1.626 8.270 1.00 91.94 263 SER A O 1
ATOM 2002 N N . PRO A 1 264 ? -26.387 0.430 8.703 1.00 94.31 264 PRO A N 1
ATOM 2003 C CA . PRO A 1 264 ? -27.189 1.046 7.658 1.00 94.31 264 PRO A CA 1
ATOM 2004 C C . PRO A 1 264 ? -26.625 0.697 6.284 1.00 94.31 264 PRO A C 1
ATOM 2006 O O . PRO A 1 264 ? -25.417 0.749 6.088 1.00 94.31 264 PRO A O 1
ATOM 2009 N N . ALA A 1 265 ? -27.489 0.403 5.322 1.00 91.69 265 ALA A N 1
ATOM 2010 C CA . ALA A 1 265 ? -27.099 0.020 3.975 1.00 91.69 265 ALA A CA 1
ATOM 2011 C C . ALA A 1 265 ? -27.894 0.774 2.911 1.00 91.69 265 ALA A C 1
ATOM 2013 O O . ALA A 1 265 ? -29.007 1.260 3.154 1.00 91.69 265 ALA A O 1
ATOM 2014 N N . SER A 1 266 ? -27.329 0.852 1.708 1.00 92.69 266 SER A N 1
ATOM 2015 C CA . SER A 1 266 ? -28.024 1.362 0.530 1.00 92.69 266 SER A CA 1
ATOM 2016 C C . SER A 1 266 ? -27.793 0.483 -0.690 1.00 92.69 266 SER A C 1
ATOM 2018 O O . SER A 1 266 ? -26.818 -0.263 -0.753 1.00 92.69 266 SER A O 1
ATOM 2020 N N . LYS A 1 267 ? -28.699 0.590 -1.660 1.00 85.69 267 LYS A N 1
ATOM 2021 C CA . LYS A 1 267 ? -28.554 0.008 -2.993 1.00 85.69 267 LYS A CA 1
ATOM 2022 C C . LYS A 1 267 ? -29.320 0.798 -4.047 1.00 85.69 267 LYS A C 1
ATOM 2024 O O . LYS A 1 267 ? -30.312 1.453 -3.696 1.00 85.69 267 LYS A O 1
ATOM 2029 N N . PRO A 1 268 ? -28.930 0.742 -5.333 1.00 84.12 268 PRO A N 1
ATOM 2030 C CA . PRO A 1 268 ? -29.798 1.191 -6.414 1.00 84.12 268 PRO A CA 1
ATOM 2031 C C . PRO A 1 268 ? -31.191 0.576 -6.274 1.00 84.12 268 PRO A C 1
ATOM 2033 O O . PRO A 1 268 ? -31.338 -0.575 -5.867 1.00 84.12 268 PRO A O 1
ATOM 2036 N N . SER A 1 269 ? -32.240 1.307 -6.644 1.00 87.19 269 SER A N 1
ATOM 2037 C CA . SER A 1 269 ? -33.618 0.798 -6.522 1.00 87.19 269 SER A CA 1
ATOM 2038 C C . SER A 1 269 ? -33.878 -0.522 -7.259 1.00 87.19 269 SER A C 1
ATOM 2040 O O . SER A 1 269 ? -34.750 -1.281 -6.841 1.00 87.19 269 SER A O 1
ATOM 2042 N N . LYS A 1 270 ? -33.109 -0.797 -8.319 1.00 80.50 270 LYS A N 1
ATOM 2043 C CA . LYS A 1 270 ? -33.131 -2.049 -9.091 1.00 80.50 270 LYS A CA 1
ATOM 2044 C C . LYS A 1 270 ? -32.006 -3.030 -8.721 1.00 80.50 270 LYS A C 1
ATOM 2046 O O . LYS A 1 270 ? -31.928 -4.088 -9.329 1.00 80.50 270 LYS A O 1
ATOM 2051 N N . GLY A 1 271 ? -31.138 -2.676 -7.773 1.00 71.31 271 GLY A N 1
ATOM 2052 C CA . GLY A 1 271 ? -30.014 -3.504 -7.339 1.00 71.31 271 GLY A CA 1
ATOM 2053 C C . GLY A 1 271 ? -30.456 -4.660 -6.441 1.00 71.31 271 GLY A C 1
ATOM 2054 O O . GLY A 1 271 ? -31.435 -4.559 -5.687 1.00 71.31 271 GLY A O 1
ATOM 2055 N N . THR A 1 272 ? -29.725 -5.766 -6.503 1.00 73.81 272 THR A N 1
ATOM 2056 C CA . THR A 1 272 ? -29.952 -6.962 -5.680 1.00 73.81 272 THR A CA 1
ATOM 2057 C C . THR A 1 272 ? -29.187 -6.879 -4.364 1.00 73.81 272 THR A C 1
ATOM 2059 O O . THR A 1 272 ? -29.790 -7.111 -3.315 1.00 73.81 272 THR A O 1
ATOM 2062 N N . GLU A 1 273 ? -27.938 -6.424 -4.400 1.00 75.25 273 GLU A N 1
ATOM 2063 C CA . GLU A 1 273 ? -27.030 -6.409 -3.252 1.00 75.25 273 GLU A CA 1
ATOM 2064 C C . GLU A 1 273 ? -27.161 -5.162 -2.381 1.00 75.25 273 GLU A C 1
ATOM 2066 O O . GLU A 1 273 ? -27.386 -4.054 -2.868 1.00 75.25 273 GLU A O 1
ATOM 2071 N N . TRP A 1 274 ? -27.034 -5.353 -1.069 1.00 82.81 274 TRP A N 1
ATOM 2072 C CA . TRP A 1 274 ? -26.984 -4.274 -0.090 1.00 82.81 274 TRP A CA 1
ATOM 2073 C C . TRP A 1 274 ? -25.540 -3.890 0.184 1.00 82.81 274 TRP A C 1
ATOM 2075 O O . TRP A 1 274 ? -24.754 -4.739 0.589 1.00 82.81 274 TRP A O 1
ATOM 2085 N N . ARG A 1 275 ? -25.220 -2.598 0.076 1.00 78.94 275 ARG A N 1
ATOM 2086 C CA . ARG A 1 275 ? -23.927 -2.081 0.522 1.00 78.94 275 ARG A CA 1
ATOM 2087 C C . ARG A 1 275 ? -24.059 -1.460 1.910 1.00 78.94 275 ARG A C 1
ATOM 2089 O O . ARG A 1 275 ? -24.644 -0.373 2.015 1.00 78.94 275 ARG A O 1
ATOM 2096 N N . PRO A 1 276 ? -23.579 -2.129 2.973 1.00 84.06 276 PRO A N 1
ATOM 2097 C CA . PRO A 1 276 ? -23.570 -1.559 4.311 1.00 84.06 276 PRO A CA 1
ATOM 2098 C C . PRO A 1 276 ? -22.574 -0.397 4.403 1.00 84.06 276 PRO A C 1
ATOM 2100 O O . PRO A 1 276 ? -21.621 -0.304 3.631 1.00 84.06 276 PRO A O 1
ATOM 2103 N N . LYS A 1 277 ? -22.793 0.502 5.364 1.00 82.94 277 LYS A N 1
ATOM 2104 C CA . LYS A 1 277 ? -21.834 1.547 5.741 1.00 82.94 277 LYS A CA 1
ATOM 2105 C C . LYS A 1 277 ? -20.615 0.928 6.405 1.00 82.94 277 LYS A C 1
ATOM 2107 O O . LYS A 1 277 ? -19.496 1.355 6.163 1.00 82.94 277 LYS A O 1
ATOM 2112 N N . TYR A 1 278 ? -20.861 -0.017 7.297 1.00 75.69 278 TYR A N 1
ATOM 2113 C CA . TYR A 1 278 ? -19.828 -0.603 8.122 1.00 75.69 278 TYR A CA 1
ATOM 2114 C C . TYR A 1 278 ? -19.464 -1.981 7.602 1.00 75.69 278 TYR A C 1
ATOM 2116 O O . TYR A 1 278 ? -20.352 -2.774 7.280 1.00 75.69 278 TYR A O 1
ATOM 2124 N N . ASN A 1 279 ? -18.176 -2.290 7.616 1.00 67.88 279 ASN A N 1
ATOM 2125 C CA . ASN A 1 279 ? -17.725 -3.666 7.603 1.00 67.88 279 ASN A CA 1
ATOM 2126 C C . ASN A 1 279 ? -17.996 -4.304 8.961 1.00 67.88 279 ASN A C 1
ATOM 2128 O O . ASN A 1 279 ? -17.296 -4.074 9.953 1.00 67.88 279 ASN A O 1
ATOM 2132 N N . LEU A 1 280 ? -19.050 -5.119 8.972 1.00 71.00 280 LEU A N 1
ATOM 2133 C CA . LEU A 1 280 ? -19.605 -5.784 10.149 1.00 71.00 280 LEU A CA 1
ATOM 2134 C C . LEU A 1 280 ? -18.622 -6.752 10.832 1.00 71.00 280 LEU A C 1
ATOM 2136 O O . LEU A 1 280 ? -18.947 -7.284 11.893 1.00 71.00 280 LEU A O 1
ATOM 2140 N N . ARG A 1 281 ? -17.418 -6.957 10.275 1.00 63.25 281 ARG A N 1
ATOM 2141 C CA . ARG A 1 281 ? -16.300 -7.620 10.955 1.00 63.25 281 ARG A CA 1
ATOM 2142 C C . ARG A 1 281 ? -15.881 -6.841 12.205 1.00 63.25 281 ARG A C 1
ATOM 2144 O O . ARG A 1 281 ? -15.875 -7.406 13.297 1.00 63.25 281 ARG A O 1
ATOM 2151 N N . ASN A 1 282 ? -15.595 -5.547 12.036 1.00 61.03 282 ASN A N 1
ATOM 2152 C CA . ASN A 1 282 ? -14.895 -4.717 13.026 1.00 61.03 282 ASN A CA 1
ATOM 2153 C C . ASN A 1 282 ? -15.649 -3.430 13.404 1.00 61.03 282 ASN A C 1
ATOM 2155 O O . ASN A 1 282 ? -15.346 -2.832 14.433 1.00 61.03 282 ASN A O 1
ATOM 2159 N N . HIS A 1 283 ? -16.633 -3.005 12.608 1.00 72.31 283 HIS A N 1
ATOM 2160 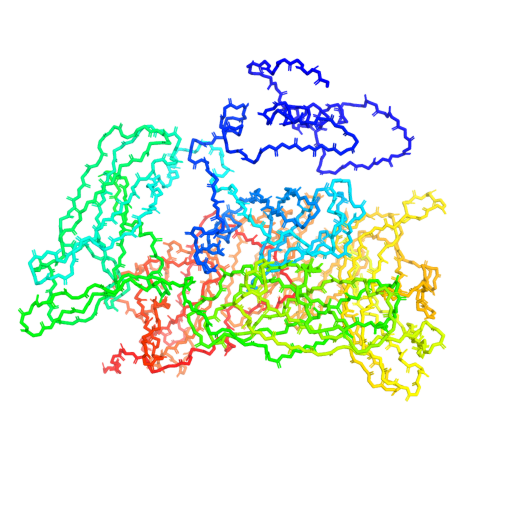C CA . HIS A 1 283 ? -17.432 -1.806 12.857 1.00 72.31 283 HIS A CA 1
ATOM 2161 C C . HIS A 1 283 ? -18.913 -2.145 12.664 1.00 72.31 283 HIS A C 1
ATOM 2163 O O . HIS A 1 283 ? -19.317 -2.666 11.627 1.00 72.31 283 HIS A O 1
ATOM 2169 N N . TYR A 1 284 ? -19.736 -1.909 13.682 1.00 84.00 284 TYR A N 1
ATOM 2170 C CA . TYR A 1 284 ? -21.168 -2.201 13.638 1.00 84.00 284 TYR A CA 1
ATOM 2171 C C . TYR A 1 284 ? -21.909 -1.503 14.780 1.00 84.00 284 TYR A C 1
ATOM 2173 O O . TYR A 1 284 ? -21.314 -0.998 15.729 1.00 84.00 284 TYR A O 1
ATOM 2181 N N . ILE A 1 285 ? -23.235 -1.488 14.695 1.00 90.69 285 ILE A N 1
ATOM 2182 C CA . ILE A 1 285 ? -24.100 -1.213 15.842 1.00 90.69 285 ILE A CA 1
ATOM 2183 C C . ILE A 1 285 ? -24.494 -2.567 16.415 1.00 90.69 285 ILE A C 1
ATOM 2185 O O . ILE A 1 285 ? -25.150 -3.356 15.736 1.00 90.69 285 ILE A O 1
ATOM 2189 N N . GLU A 1 286 ? -24.069 -2.855 17.637 1.00 91.50 286 GLU A N 1
ATOM 2190 C CA . GLU A 1 286 ? -24.497 -4.058 18.338 1.00 91.50 286 GLU A CA 1
ATOM 2191 C C . GLU A 1 286 ? -25.944 -3.875 18.792 1.00 91.50 286 GLU A C 1
ATOM 2193 O O . GLU A 1 286 ? -26.280 -2.879 19.432 1.00 91.50 286 GLU A O 1
ATOM 2198 N N . ALA A 1 287 ? -26.808 -4.823 18.450 1.00 93.62 287 ALA A N 1
ATOM 2199 C CA . ALA A 1 287 ? -28.164 -4.894 18.965 1.00 93.62 287 ALA A CA 1
ATOM 2200 C C . ALA A 1 287 ? -28.281 -6.095 19.898 1.00 93.62 287 ALA A C 1
ATOM 2202 O O . ALA A 1 287 ? -28.165 -7.231 19.444 1.00 93.62 287 ALA A O 1
ATOM 2203 N N . VAL A 1 288 ? -28.527 -5.840 21.181 1.00 93.25 288 VAL A N 1
ATOM 2204 C CA . VAL A 1 288 ? -28.794 -6.869 22.190 1.00 93.25 288 VAL A CA 1
ATOM 2205 C C . VAL A 1 288 ? -30.288 -6.886 22.468 1.00 93.25 288 VAL A C 1
ATOM 2207 O O . VAL A 1 288 ? -30.846 -5.878 22.904 1.00 93.25 288 VAL A O 1
ATOM 2210 N N . VAL A 1 289 ? -30.934 -8.015 22.207 1.00 93.50 289 VAL A N 1
ATOM 2211 C CA . VAL A 1 289 ? -32.361 -8.232 22.451 1.00 93.50 289 VAL A CA 1
ATOM 2212 C C . VAL A 1 289 ? -32.511 -9.182 23.628 1.00 93.50 289 VAL A C 1
ATOM 2214 O O . VAL A 1 289 ? -32.038 -10.317 23.561 1.00 93.50 289 VAL A O 1
ATOM 2217 N N . ASP A 1 290 ? -33.146 -8.720 24.703 1.00 91.38 290 ASP A N 1
ATOM 2218 C CA . ASP A 1 290 ? -33.386 -9.546 25.889 1.00 91.38 290 ASP A CA 1
ATOM 2219 C C . ASP A 1 290 ? -34.610 -10.473 25.737 1.00 91.38 290 ASP A C 1
ATOM 2221 O O . ASP A 1 290 ? -35.374 -10.387 24.773 1.00 91.38 290 ASP A O 1
ATOM 2225 N N . ALA A 1 291 ? -34.827 -11.347 26.726 1.00 90.81 291 ALA A N 1
ATOM 2226 C CA . ALA A 1 291 ? -35.949 -12.292 26.759 1.00 90.81 291 ALA A CA 1
ATOM 2227 C C . ALA A 1 291 ? -37.346 -11.632 26.748 1.00 90.81 291 ALA A C 1
ATOM 2229 O O . ALA A 1 291 ? -38.346 -12.304 26.493 1.00 90.81 291 ALA A O 1
ATOM 2230 N N . ASN A 1 292 ? -37.441 -10.328 27.030 1.00 86.94 292 ASN A N 1
ATOM 2231 C CA . ASN A 1 292 ? -38.686 -9.562 26.967 1.00 86.94 292 ASN A CA 1
ATOM 2232 C C . ASN A 1 292 ? -38.838 -8.803 25.635 1.00 86.94 292 ASN A C 1
ATOM 2234 O O . ASN A 1 292 ? -39.813 -8.070 25.464 1.00 86.94 292 ASN A O 1
ATOM 2238 N N . GLY A 1 293 ? -37.893 -8.957 24.702 1.00 85.00 293 GLY A N 1
ATOM 2239 C CA . GLY A 1 293 ? -37.868 -8.258 23.418 1.00 85.00 293 GLY A CA 1
ATOM 2240 C C . GLY A 1 293 ? -37.349 -6.820 23.497 1.00 85.00 293 GLY A C 1
ATOM 2241 O O . GLY A 1 293 ? -37.516 -6.062 22.539 1.00 85.00 293 GLY A O 1
ATOM 2242 N N . VAL A 1 294 ? -36.735 -6.409 24.613 1.00 87.88 294 VAL A N 1
ATOM 2243 C CA . VAL A 1 294 ? -36.136 -5.074 24.740 1.00 87.88 294 VAL A CA 1
ATOM 2244 C C . VAL A 1 294 ? -34.852 -5.029 23.926 1.00 87.88 294 VAL A C 1
ATOM 2246 O O . VAL A 1 294 ? -33.912 -5.772 24.197 1.00 87.88 294 VAL A O 1
ATOM 2249 N N . VAL A 1 295 ? -34.802 -4.124 22.949 1.00 91.44 295 VAL A N 1
ATOM 2250 C CA . VAL A 1 295 ? -33.620 -3.907 22.111 1.00 91.44 295 VAL A CA 1
ATOM 2251 C C . VAL A 1 295 ? -32.741 -2.816 22.718 1.00 91.44 295 VAL A C 1
ATOM 2253 O O . VAL A 1 295 ? -33.180 -1.674 22.866 1.00 91.44 295 VAL A O 1
ATOM 2256 N N . THR A 1 296 ? -31.487 -3.154 23.006 1.00 91.81 296 THR A N 1
ATOM 2257 C CA . THR A 1 296 ? -30.424 -2.206 23.355 1.00 91.81 296 THR A CA 1
ATOM 2258 C C . THR A 1 296 ? -29.473 -2.057 22.173 1.00 91.81 296 THR A C 1
ATOM 2260 O O . THR A 1 296 ? -28.904 -3.045 21.716 1.00 91.81 296 THR A O 1
ATOM 2263 N N . LEU A 1 297 ? -29.301 -0.834 21.672 1.00 92.50 297 LEU A N 1
ATOM 2264 C CA . LEU A 1 297 ? -28.386 -0.519 20.573 1.00 92.50 297 LEU A CA 1
ATOM 2265 C C . LEU A 1 297 ? -27.104 0.123 21.111 1.00 92.50 297 LEU A C 1
ATOM 2267 O O . LEU A 1 297 ? -27.151 1.230 21.654 1.00 92.50 297 LEU A O 1
ATOM 2271 N N . ASN A 1 298 ? -25.968 -0.538 20.901 1.00 88.44 298 ASN A N 1
ATOM 2272 C CA . ASN A 1 298 ? -24.638 -0.079 21.287 1.00 88.44 298 ASN A CA 1
ATOM 2273 C C . ASN A 1 298 ? -23.806 0.174 20.018 1.00 88.44 298 ASN A C 1
ATOM 2275 O O . ASN A 1 298 ? -23.288 -0.771 19.420 1.00 88.44 298 ASN A O 1
ATOM 2279 N N . PRO A 1 299 ? -23.679 1.429 19.551 1.00 83.75 299 PRO A N 1
ATOM 2280 C CA . PRO A 1 299 ? -22.747 1.754 18.479 1.00 83.75 299 PRO A CA 1
ATOM 2281 C C . PRO A 1 299 ? -21.326 1.392 18.910 1.00 83.75 299 PRO A C 1
ATOM 2283 O O . PRO A 1 299 ? -20.822 1.943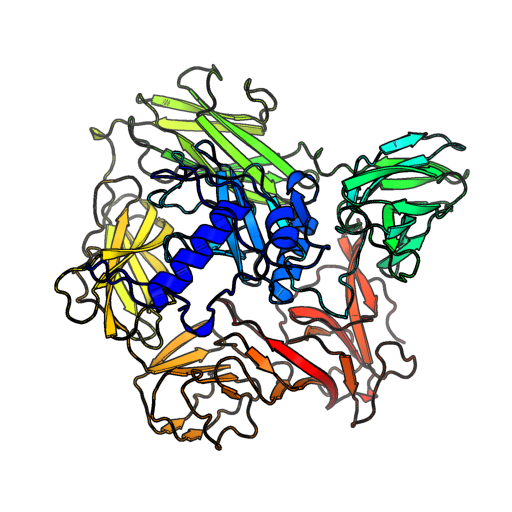 19.890 1.00 83.75 299 PRO A O 1
ATOM 2286 N N . ILE A 1 300 ? -20.679 0.483 18.184 1.00 72.62 300 ILE A N 1
ATOM 2287 C CA . ILE A 1 300 ? -19.266 0.183 18.390 1.00 72.62 300 ILE A CA 1
ATOM 2288 C C . ILE A 1 300 ? -18.478 1.204 17.575 1.00 72.62 300 ILE A C 1
ATOM 2290 O O . ILE A 1 300 ? -18.217 1.009 16.389 1.00 72.62 300 ILE A O 1
ATOM 2294 N N . ASP A 1 301 ? -18.165 2.337 18.205 1.00 60.09 301 ASP A N 1
ATOM 2295 C CA . ASP A 1 301 ? -17.312 3.362 17.606 1.00 60.09 301 ASP A CA 1
ATOM 2296 C C . ASP A 1 301 ? -15.847 2.936 17.732 1.00 60.09 301 ASP A C 1
ATOM 2298 O O . ASP A 1 301 ? -15.246 2.968 18.810 1.00 60.09 301 ASP A O 1
ATOM 2302 N N . ILE A 1 302 ? -15.280 2.503 16.610 1.00 56.25 302 ILE A N 1
ATOM 2303 C CA . ILE A 1 302 ? -13.877 2.108 16.512 1.00 56.25 302 ILE A CA 1
ATOM 2304 C C . ILE A 1 302 ? -12.935 3.261 16.862 1.00 56.25 302 ILE A C 1
ATOM 2306 O O . ILE A 1 302 ? -11.923 3.026 17.502 1.00 56.25 302 ILE A O 1
ATOM 2310 N N . ASN A 1 303 ? -13.295 4.521 16.603 1.00 50.84 303 ASN A N 1
ATOM 2311 C CA . ASN A 1 303 ? -12.417 5.655 16.909 1.00 50.84 303 ASN A CA 1
ATOM 2312 C C . ASN A 1 303 ? -12.372 5.997 18.408 1.00 50.84 303 ASN A C 1
ATOM 2314 O O . ASN A 1 303 ? -11.723 6.968 18.799 1.00 50.84 303 ASN A O 1
ATOM 2318 N N . ASN A 1 304 ? -13.048 5.222 19.257 1.00 51.81 304 ASN A N 1
ATOM 2319 C CA . ASN A 1 304 ? -13.107 5.435 20.700 1.00 51.81 304 ASN A CA 1
ATOM 2320 C C . ASN A 1 304 ? -12.258 4.437 21.505 1.00 51.81 304 ASN A C 1
ATOM 2322 O O . ASN A 1 304 ? -12.340 4.416 22.732 1.00 51.81 304 ASN A O 1
ATOM 2326 N N . GLY A 1 305 ? -11.438 3.612 20.842 1.00 52.81 305 GLY A N 1
ATOM 2327 C CA . GLY A 1 305 ? -10.467 2.745 21.509 1.00 52.81 305 GLY A CA 1
ATOM 2328 C C . GLY A 1 305 ? -9.297 3.541 22.086 1.00 52.81 305 GLY A C 1
ATOM 2329 O O . GLY A 1 305 ? -8.221 3.514 21.519 1.00 52.81 305 GLY A O 1
ATOM 2330 N N . ASP A 1 306 ? -9.468 4.250 23.201 1.00 58.38 306 ASP A N 1
ATOM 2331 C CA . ASP A 1 306 ? -8.405 5.067 23.825 1.00 58.38 306 ASP A CA 1
ATOM 2332 C C . ASP A 1 306 ? -7.308 4.253 24.552 1.00 58.38 306 ASP A C 1
ATOM 2334 O O . ASP A 1 306 ? -6.546 4.796 25.349 1.00 58.38 306 ASP A O 1
ATOM 2338 N N . GLU A 1 307 ? -7.180 2.956 24.274 1.00 75.75 307 GLU A N 1
ATOM 2339 C CA . GLU A 1 307 ? -6.235 2.070 24.960 1.00 75.75 307 GLU A CA 1
ATOM 2340 C C . GLU A 1 307 ? -5.064 1.672 24.059 1.00 75.75 307 GLU A C 1
ATOM 2342 O O . GLU A 1 307 ? -4.807 0.491 23.814 1.00 75.75 307 GLU A O 1
ATOM 2347 N N . ILE A 1 308 ? -4.319 2.670 23.578 1.00 87.75 308 ILE A N 1
ATOM 2348 C CA . ILE A 1 308 ? -2.957 2.439 23.088 1.00 87.75 308 ILE A CA 1
ATOM 2349 C C . ILE A 1 308 ? -1.939 2.732 24.187 1.00 87.75 308 ILE A C 1
ATOM 2351 O O . ILE A 1 308 ? -2.124 3.634 25.005 1.00 87.75 308 ILE A O 1
ATOM 2355 N N . ALA A 1 309 ? -0.831 2.001 24.175 1.00 89.62 309 ALA A N 1
ATOM 2356 C CA . ALA A 1 309 ? 0.340 2.323 24.979 1.00 89.62 309 ALA A CA 1
ATOM 2357 C C . ALA A 1 309 ? 1.603 2.273 24.124 1.00 89.62 309 ALA A C 1
ATOM 2359 O O . ALA A 1 309 ? 1.640 1.647 23.065 1.00 89.62 309 ALA A O 1
ATOM 2360 N N . ILE A 1 310 ? 2.655 2.915 24.614 1.00 93.44 310 ILE A N 1
ATOM 2361 C CA . ILE A 1 310 ? 3.986 2.794 24.028 1.00 93.44 310 ILE A CA 1
ATOM 2362 C C . ILE A 1 310 ? 4.612 1.481 24.505 1.00 93.44 310 ILE A C 1
ATOM 2364 O O . ILE A 1 310 ? 4.775 1.281 25.707 1.00 93.44 310 ILE A O 1
ATOM 2368 N N . ASP A 1 311 ? 4.958 0.611 23.559 1.00 89.94 311 ASP A N 1
ATOM 2369 C CA . ASP A 1 311 ? 5.700 -0.631 23.800 1.00 89.94 311 ASP A CA 1
ATOM 2370 C C . ASP A 1 311 ? 7.204 -0.320 23.875 1.00 89.94 311 ASP A C 1
ATOM 2372 O O . ASP A 1 311 ? 7.879 -0.619 24.860 1.00 89.94 311 ASP A O 1
ATOM 2376 N N . THR A 1 312 ? 7.727 0.386 22.865 1.00 89.44 312 THR A N 1
ATOM 2377 C CA . THR A 1 312 ? 9.141 0.779 22.799 1.00 89.44 312 THR A CA 1
ATOM 2378 C C . THR A 1 312 ? 9.324 2.187 22.239 1.00 89.44 312 THR A C 1
ATOM 2380 O O . THR A 1 312 ? 8.528 2.675 21.436 1.00 89.44 312 THR A O 1
ATOM 2383 N N . ILE A 1 313 ? 10.409 2.837 22.667 1.00 90.19 313 ILE A N 1
ATOM 2384 C CA . ILE A 1 313 ? 10.928 4.062 22.056 1.00 90.19 313 ILE A CA 1
ATOM 2385 C C . ILE A 1 313 ? 12.380 3.797 21.680 1.00 90.19 313 ILE A C 1
ATOM 2387 O O . ILE A 1 313 ? 13.202 3.461 22.537 1.00 90.19 313 ILE A O 1
ATOM 2391 N N . VAL A 1 314 ? 12.685 3.956 20.400 1.00 84.75 314 VAL A N 1
ATOM 2392 C CA . VAL A 1 314 ? 14.016 3.798 19.827 1.00 84.75 314 VAL A CA 1
ATOM 2393 C C . VAL A 1 314 ? 14.446 5.130 19.232 1.00 84.75 314 VAL A C 1
ATOM 2395 O O . VAL A 1 314 ? 13.677 5.833 18.583 1.00 84.75 314 VAL A O 1
ATOM 2398 N N . PHE A 1 315 ? 15.705 5.482 19.463 1.00 82.00 315 PHE A N 1
ATOM 2399 C CA . PHE A 1 315 ? 16.301 6.713 18.957 1.00 82.00 315 PHE A CA 1
ATOM 2400 C C . PHE A 1 315 ? 17.383 6.353 17.942 1.00 82.00 315 PHE A C 1
ATOM 2402 O O . PHE A 1 315 ? 18.549 6.219 18.344 1.00 82.00 315 PHE A O 1
ATOM 2409 N N . PRO A 1 316 ? 17.011 6.131 16.669 1.00 67.12 316 PRO A N 1
ATOM 2410 C CA . PRO A 1 316 ? 17.982 5.931 15.606 1.00 67.12 316 PRO A CA 1
ATOM 2411 C C . PRO A 1 316 ? 18.793 7.219 15.411 1.00 67.12 316 PRO A C 1
ATOM 2413 O O . PRO A 1 316 ? 18.246 8.305 15.228 1.00 67.12 316 PRO A O 1
ATOM 2416 N N . GLY A 1 317 ? 20.121 7.113 15.460 1.00 67.88 317 GLY A N 1
ATOM 2417 C CA . GLY A 1 317 ? 21.013 8.239 15.180 1.00 67.88 317 GLY A CA 1
ATOM 2418 C C . GLY A 1 317 ? 21.802 8.764 16.380 1.00 67.88 317 GLY A C 1
ATOM 2419 O O . GLY A 1 317 ? 22.143 8.038 17.311 1.00 67.88 317 GLY A O 1
ATOM 2420 N N . THR A 1 318 ? 22.216 10.030 16.288 1.00 71.12 318 THR A N 1
ATOM 2421 C CA . THR A 1 318 ? 23.357 10.557 17.054 1.00 71.12 318 THR A CA 1
ATOM 2422 C C . THR A 1 318 ? 23.003 11.215 18.377 1.00 71.12 318 THR A C 1
ATOM 2424 O O . THR A 1 318 ? 23.879 11.320 19.236 1.00 71.12 318 THR A O 1
ATOM 2427 N N . ARG A 1 319 ? 21.748 11.649 18.550 1.00 85.12 319 ARG A N 1
ATOM 2428 C CA . ARG A 1 319 ? 21.264 12.385 19.730 1.00 85.12 319 ARG A CA 1
ATOM 2429 C C . ARG A 1 319 ? 22.087 13.647 19.989 1.00 85.12 319 ARG A C 1
ATOM 2431 O O . ARG A 1 319 ? 22.442 13.945 21.124 1.00 85.12 319 ARG A O 1
ATOM 2438 N N . ILE A 1 320 ? 22.437 14.362 18.921 1.00 86.62 320 ILE A N 1
ATOM 2439 C CA . ILE A 1 320 ? 23.292 15.551 18.969 1.00 86.62 320 ILE A CA 1
ATOM 2440 C C . ILE A 1 320 ? 22.435 16.818 18.960 1.00 86.62 320 ILE A C 1
ATOM 2442 O O . ILE A 1 320 ? 21.550 16.968 18.117 1.00 86.62 320 ILE A O 1
ATOM 2446 N N . ALA A 1 321 ? 22.755 17.759 19.849 1.00 90.69 321 ALA A N 1
ATOM 2447 C CA . ALA A 1 321 ? 22.157 19.092 19.837 1.00 90.69 321 ALA A CA 1
ATOM 2448 C C . ALA A 1 321 ? 22.427 19.827 18.506 1.00 90.69 321 ALA A C 1
ATOM 2450 O O . ALA A 1 321 ? 23.548 19.831 17.996 1.00 90.69 321 ALA A O 1
ATOM 2451 N N . GLY A 1 322 ? 21.398 20.460 17.946 1.00 88.12 322 GLY A N 1
ATOM 2452 C CA . GLY A 1 322 ? 21.424 21.184 16.676 1.00 88.12 322 GLY A CA 1
ATOM 2453 C C . GLY A 1 322 ? 21.244 20.309 15.432 1.00 88.12 322 GLY A C 1
ATOM 2454 O O . GLY A 1 322 ? 21.252 20.844 14.326 1.00 88.12 322 GLY A O 1
ATOM 2455 N N . LYS A 1 323 ? 21.075 18.987 15.583 1.00 84.69 323 LYS A N 1
ATOM 2456 C CA . LYS A 1 323 ? 20.782 18.063 14.475 1.00 84.69 323 LYS A CA 1
ATOM 2457 C C . LYS A 1 323 ? 19.411 17.427 14.662 1.00 84.69 323 LYS A C 1
ATOM 2459 O O . LYS A 1 323 ? 19.068 17.065 15.785 1.00 84.69 323 LYS A O 1
ATOM 2464 N N . GLU A 1 324 ? 18.660 17.262 13.576 1.00 87.06 324 GLU A N 1
ATOM 2465 C CA . GLU A 1 324 ? 17.366 16.576 13.619 1.00 87.06 324 GLU A CA 1
ATOM 2466 C C . GLU A 1 324 ? 17.540 15.129 14.103 1.00 87.06 324 GLU A C 1
ATOM 2468 O O . GLU A 1 324 ? 18.452 14.408 13.683 1.00 87.06 324 GLU A O 1
ATOM 2473 N N . GLN A 1 325 ? 16.681 14.732 15.034 1.00 84.75 325 GLN A N 1
ATOM 2474 C CA . GLN A 1 325 ? 16.615 13.405 15.624 1.00 84.75 325 GLN A CA 1
ATOM 2475 C C . GLN A 1 325 ? 15.316 12.742 15.199 1.00 84.75 325 GLN A C 1
ATOM 2477 O O . GLN A 1 325 ? 14.253 13.358 15.267 1.00 84.75 325 GLN A O 1
ATOM 2482 N N . GLU A 1 326 ? 15.413 11.476 14.811 1.00 85.31 326 GLU A N 1
ATOM 2483 C CA . GLU A 1 326 ? 14.258 10.612 14.626 1.00 85.31 326 GLU A CA 1
ATOM 2484 C C . GLU A 1 326 ? 13.991 9.842 15.926 1.00 85.31 326 GLU A C 1
ATOM 2486 O O . GLU A 1 326 ? 14.904 9.341 16.587 1.00 85.31 326 GLU A O 1
ATOM 2491 N N . VAL A 1 327 ? 12.721 9.767 16.301 1.00 88.69 327 VAL A N 1
ATOM 2492 C CA . VAL A 1 327 ? 12.207 9.039 17.457 1.00 88.69 327 VAL A CA 1
ATOM 2493 C C . VAL A 1 327 ? 11.212 8.016 16.930 1.00 88.69 327 VAL A C 1
ATOM 2495 O O . VAL A 1 327 ? 10.091 8.369 16.564 1.00 88.69 327 VAL A O 1
ATOM 2498 N N . LYS A 1 328 ? 11.625 6.751 16.878 1.00 86.94 328 LYS A N 1
ATOM 2499 C CA . LYS A 1 328 ? 10.770 5.629 16.483 1.00 86.94 328 LYS A CA 1
ATOM 2500 C C . LYS A 1 328 ? 10.009 5.134 17.698 1.00 86.94 328 LYS A C 1
ATOM 2502 O O . LYS A 1 328 ? 10.610 4.760 18.705 1.00 86.94 328 LYS A O 1
ATOM 2507 N N . VAL A 1 329 ? 8.687 5.151 17.621 1.00 91.56 329 VAL A N 1
ATOM 2508 C CA . VAL A 1 329 ? 7.808 4.737 18.713 1.00 91.56 329 VAL A CA 1
ATOM 2509 C C . VAL A 1 329 ? 6.962 3.575 18.240 1.00 91.56 329 VAL A C 1
ATOM 2511 O O . VAL A 1 329 ? 6.205 3.714 17.282 1.00 91.56 329 VAL A O 1
ATOM 2514 N N . THR A 1 330 ? 7.063 2.443 18.930 1.00 90.75 330 THR A N 1
ATOM 2515 C CA . THR A 1 330 ? 6.139 1.328 18.724 1.00 90.75 330 THR A CA 1
ATOM 2516 C C . THR A 1 330 ? 4.949 1.499 19.653 1.00 90.75 330 THR A C 1
ATOM 2518 O O . THR A 1 330 ? 5.098 1.454 20.876 1.00 90.75 330 THR A O 1
ATOM 2521 N N . TYR A 1 331 ? 3.764 1.683 19.081 1.00 90.44 331 TYR A N 1
ATOM 2522 C CA . TYR A 1 331 ? 2.500 1.679 19.810 1.00 90.44 331 TYR A CA 1
ATOM 2523 C C . TYR A 1 331 ? 1.887 0.290 19.772 1.00 90.44 331 TYR A C 1
ATOM 2525 O O . TYR A 1 331 ? 1.876 -0.342 18.720 1.00 90.44 331 TYR A O 1
ATOM 2533 N N . ARG A 1 332 ? 1.329 -0.154 20.895 1.00 87.88 332 ARG A N 1
ATOM 2534 C CA . ARG A 1 332 ? 0.504 -1.359 20.998 1.00 87.88 332 ARG A CA 1
ATOM 2535 C C . ARG A 1 332 ? -0.925 -0.969 21.309 1.00 87.88 332 ARG A C 1
ATOM 2537 O O . ARG A 1 332 ? -1.151 -0.134 22.184 1.00 87.88 332 ARG A O 1
ATOM 2544 N N . ASN A 1 333 ? -1.868 -1.603 20.629 1.00 84.19 333 ASN A N 1
ATOM 2545 C CA . ASN A 1 333 ? -3.285 -1.368 20.839 1.00 84.19 333 ASN A CA 1
ATOM 2546 C C . ASN A 1 333 ? -3.934 -2.498 21.641 1.00 84.19 333 ASN A C 1
ATOM 2548 O O . ASN A 1 333 ? -3.912 -3.655 21.223 1.00 84.19 333 ASN A O 1
ATOM 2552 N N . TYR A 1 334 ? -4.532 -2.156 22.777 1.00 81.69 334 TYR A N 1
ATOM 2553 C CA . TYR A 1 334 ? -5.284 -3.079 23.630 1.00 81.69 334 TYR A CA 1
ATOM 2554 C C . TYR A 1 334 ? -6.801 -2.922 23.475 1.00 81.69 334 TYR A C 1
ATOM 2556 O O . TYR A 1 334 ? -7.551 -3.837 23.821 1.00 81.69 334 TYR A O 1
ATOM 2564 N N . GLY A 1 335 ? -7.242 -1.785 22.936 1.00 74.75 335 GLY A N 1
ATOM 2565 C CA . GLY A 1 335 ? -8.643 -1.471 22.697 1.00 74.75 335 GLY A CA 1
ATOM 2566 C C . GLY A 1 335 ? -9.139 -1.954 21.334 1.00 74.75 335 GLY A C 1
ATOM 2567 O O . GLY A 1 335 ? -8.632 -2.909 20.748 1.00 74.75 335 GLY A O 1
ATOM 2568 N N . ASN A 1 336 ? -10.168 -1.284 20.820 1.00 72.44 336 ASN A N 1
ATOM 2569 C CA . ASN A 1 336 ? -10.574 -1.416 19.418 1.00 72.44 336 ASN A CA 1
ATOM 2570 C C . ASN A 1 336 ? -9.564 -0.711 18.500 1.00 72.44 336 ASN A C 1
ATOM 2572 O O . ASN A 1 336 ? -8.623 -0.102 18.993 1.00 72.44 336 ASN A O 1
ATOM 2576 N N . GLU A 1 337 ? -9.743 -0.790 17.177 1.00 74.44 337 GLU A N 1
ATOM 2577 C CA . GLU A 1 337 ? -8.889 -0.086 16.206 1.00 74.44 337 GLU A CA 1
ATOM 2578 C C . GLU A 1 337 ? -8.573 1.356 16.640 1.00 74.44 337 GLU A C 1
ATOM 2580 O O . GLU A 1 337 ? -9.459 2.098 17.035 1.00 74.44 337 GLU A O 1
ATOM 2585 N N . TYR A 1 338 ? -7.312 1.769 16.558 1.00 79.50 338 TYR A N 1
ATOM 2586 C CA . TYR A 1 338 ? -6.904 3.131 16.877 1.00 79.50 338 TYR A CA 1
ATOM 2587 C C . TYR A 1 338 ? -6.536 3.870 15.596 1.00 79.50 338 TYR A C 1
ATOM 2589 O O . TYR A 1 338 ? -5.664 3.416 14.856 1.00 79.50 338 TYR A O 1
ATOM 2597 N N . PHE A 1 339 ? -7.167 5.021 15.357 1.00 81.94 339 PHE A N 1
ATOM 2598 C CA . PHE A 1 339 ? -6.844 5.928 14.256 1.00 81.94 339 PHE A CA 1
ATOM 2599 C C . PHE A 1 339 ? -6.946 7.385 14.720 1.00 81.94 339 PHE A C 1
ATOM 2601 O O . PHE A 1 339 ? -8.001 8.016 14.630 1.00 81.94 339 PHE A O 1
ATOM 2608 N N . LYS A 1 340 ? -5.856 7.939 15.258 1.00 83.81 340 LYS A N 1
ATOM 2609 C CA . LYS A 1 340 ? -5.814 9.343 15.706 1.00 83.81 340 LYS A CA 1
ATOM 2610 C C . LYS A 1 340 ? -4.450 9.965 15.461 1.00 83.81 340 LYS A C 1
ATOM 2612 O O . LYS A 1 340 ? -3.427 9.282 15.450 1.00 83.81 340 LYS A O 1
ATOM 2617 N N . GLU A 1 341 ? -4.446 11.286 15.319 1.00 87.19 341 GLU A N 1
ATOM 2618 C CA . GLU A 1 341 ? -3.213 12.067 15.384 1.00 87.19 341 GLU A CA 1
ATOM 2619 C C . GLU A 1 341 ? -2.634 11.991 16.800 1.00 87.19 341 GLU A C 1
ATOM 2621 O O . GLU A 1 341 ? -3.333 12.228 17.789 1.00 87.19 341 GLU A O 1
ATOM 2626 N N . VAL A 1 342 ? -1.348 11.673 16.885 1.00 91.00 342 VAL A N 1
ATOM 2627 C CA . VAL A 1 342 ? -0.547 11.741 18.101 1.00 91.00 342 VAL A CA 1
ATOM 2628 C C . VAL A 1 342 ? 0.564 12.757 17.868 1.00 91.00 342 VAL A C 1
ATOM 2630 O O . VAL A 1 342 ? 1.196 12.807 16.814 1.00 91.00 342 VAL A O 1
ATOM 2633 N N . ARG A 1 343 ? 0.767 13.612 18.862 1.00 92.69 343 ARG A N 1
ATOM 2634 C CA . ARG A 1 343 ? 1.706 14.729 18.870 1.00 92.69 343 ARG A CA 1
ATOM 2635 C C . ARG A 1 343 ? 2.819 14.442 19.855 1.00 92.69 343 ARG A C 1
ATOM 2637 O O . ARG A 1 343 ? 2.550 14.103 21.007 1.00 92.69 343 ARG A O 1
ATOM 2644 N N . MET A 1 344 ? 4.052 14.611 19.408 1.00 94.56 344 MET A N 1
ATOM 2645 C CA . MET A 1 344 ? 5.237 14.535 20.244 1.00 94.56 344 MET A CA 1
ATOM 2646 C C . MET A 1 344 ? 5.599 15.926 20.763 1.00 94.56 344 MET A C 1
ATOM 2648 O O . MET A 1 344 ? 5.709 16.887 20.001 1.00 94.56 344 MET A O 1
ATOM 2652 N N . PHE A 1 345 ? 5.825 16.007 22.067 1.00 95.56 345 PHE A N 1
ATOM 2653 C CA . PHE A 1 345 ? 6.390 17.154 22.768 1.00 95.56 345 PHE A CA 1
ATOM 2654 C C . PHE A 1 345 ? 7.750 16.737 23.322 1.00 95.56 345 PHE A C 1
ATOM 2656 O O . PHE A 1 345 ? 7.856 15.640 23.876 1.00 95.56 345 PHE A O 1
ATOM 2663 N N . ALA A 1 346 ? 8.761 17.599 23.217 1.00 94.88 346 ALA A N 1
ATOM 2664 C CA . ALA A 1 346 ? 10.073 17.384 23.822 1.00 94.88 346 ALA A CA 1
ATOM 2665 C C . ALA A 1 346 ? 10.491 18.619 24.632 1.00 94.88 346 ALA A C 1
ATOM 2667 O O . ALA A 1 346 ? 10.428 19.735 24.127 1.00 94.88 346 ALA A O 1
ATOM 2668 N N . SER A 1 347 ? 10.913 18.445 25.887 1.00 94.62 347 SER A N 1
ATOM 2669 C CA . SER A 1 347 ? 11.367 19.567 26.726 1.00 94.62 347 SER A CA 1
ATOM 2670 C C . SER A 1 347 ? 12.409 19.148 27.759 1.00 94.62 347 SER A C 1
ATOM 2672 O O . SER A 1 347 ? 12.338 18.058 28.323 1.00 94.62 347 SER A O 1
ATOM 2674 N N . LEU A 1 348 ? 13.349 20.047 28.058 1.00 94.88 348 LEU A N 1
ATOM 2675 C CA . LEU A 1 348 ? 14.264 19.923 29.201 1.00 94.88 348 LEU A CA 1
ATOM 2676 C C . LEU A 1 348 ? 13.555 20.183 30.546 1.00 94.88 348 LEU A C 1
ATOM 2678 O O . LEU A 1 348 ? 14.053 19.783 31.598 1.00 94.88 348 LEU A O 1
ATOM 2682 N N . THR A 1 349 ? 12.395 20.849 30.529 1.00 92.69 349 THR A N 1
ATOM 2683 C CA . THR A 1 349 ? 11.532 21.066 31.704 1.00 92.69 349 THR A CA 1
ATOM 2684 C C . THR A 1 349 ? 10.360 20.079 31.698 1.00 92.69 349 THR A C 1
ATOM 2686 O O . THR A 1 349 ? 10.344 19.153 30.895 1.00 92.69 349 THR A O 1
ATOM 2689 N N . GLN A 1 350 ? 9.386 20.243 32.601 1.00 89.81 350 GLN A N 1
ATOM 2690 C CA . GLN A 1 350 ? 8.140 19.454 32.629 1.00 89.81 350 GLN A CA 1
ATOM 2691 C C . GLN A 1 350 ? 7.019 20.061 31.762 1.00 89.81 350 GLN A C 1
ATOM 2693 O O . GLN A 1 350 ? 5.895 19.561 31.761 1.00 89.81 350 GLN A O 1
ATOM 2698 N N . ASP A 1 351 ? 7.303 21.145 31.037 1.00 89.56 351 ASP A N 1
ATOM 2699 C CA . ASP A 1 351 ? 6.289 21.909 30.312 1.00 89.56 351 ASP A CA 1
ATOM 2700 C C . ASP A 1 351 ? 6.103 21.392 28.876 1.00 89.56 351 ASP A C 1
ATOM 2702 O O . ASP A 1 351 ? 7.065 21.262 28.117 1.00 89.56 351 ASP A O 1
ATOM 2706 N N . LYS A 1 352 ? 4.844 21.162 28.476 1.00 91.00 352 LYS A N 1
ATOM 2707 C CA . LYS A 1 352 ? 4.436 20.757 27.116 1.00 91.00 352 LYS A CA 1
ATOM 2708 C C . LYS A 1 352 ? 4.019 21.977 26.290 1.00 91.00 352 LYS A C 1
ATOM 2710 O O . LYS A 1 352 ? 2.838 22.187 26.034 1.00 91.00 352 LYS A O 1
ATOM 2715 N N . ILE A 1 353 ? 4.979 22.831 25.942 1.00 82.75 353 ILE A N 1
ATOM 2716 C CA . ILE A 1 353 ? 4.670 24.147 25.353 1.00 82.75 353 ILE A CA 1
ATOM 2717 C C . ILE A 1 353 ? 4.377 24.045 23.851 1.00 82.75 353 ILE A C 1
ATOM 2719 O O . ILE A 1 353 ? 3.369 24.575 23.387 1.00 82.75 353 ILE A O 1
ATOM 2723 N N . TYR A 1 354 ? 5.240 23.361 23.097 1.00 83.88 354 TYR A N 1
ATOM 2724 C CA . TYR A 1 354 ? 5.134 23.254 21.643 1.00 83.88 354 TYR A CA 1
ATOM 2725 C C . TYR A 1 354 ? 5.144 21.796 21.198 1.00 83.88 354 TYR A C 1
ATOM 2727 O O . TYR A 1 354 ? 5.878 20.967 21.736 1.00 83.88 354 TYR A O 1
ATOM 2735 N N . THR A 1 355 ? 4.313 21.491 20.204 1.00 88.06 355 THR A N 1
ATOM 2736 C CA . THR A 1 355 ? 4.386 20.224 19.480 1.00 88.06 355 THR A CA 1
ATOM 2737 C C . THR A 1 355 ? 5.598 20.257 18.559 1.00 88.06 355 THR A C 1
ATOM 2739 O O . THR A 1 355 ? 5.666 21.100 17.668 1.00 88.06 355 THR A O 1
ATOM 2742 N N . GLU A 1 356 ? 6.522 19.327 18.767 1.00 89.38 356 GLU A N 1
ATOM 2743 C CA . GLU A 1 356 ? 7.719 19.157 17.940 1.00 89.38 356 GLU A CA 1
ATOM 2744 C C . GLU A 1 356 ? 7.407 18.378 16.662 1.00 89.38 356 GLU A C 1
ATOM 2746 O O . GLU A 1 356 ? 7.908 18.677 15.583 1.00 89.38 356 GLU A O 1
ATOM 2751 N N . SER A 1 357 ? 6.546 17.366 16.785 1.00 89.69 357 SER A N 1
ATOM 2752 C CA . SER A 1 357 ? 6.203 16.466 15.691 1.00 89.69 357 SER A CA 1
ATOM 2753 C C . SER A 1 357 ? 4.793 15.929 15.850 1.00 89.69 357 SER A C 1
ATOM 2755 O O . SER A 1 357 ? 4.254 15.889 16.957 1.00 89.69 357 SER A O 1
ATOM 2757 N N . ARG A 1 358 ? 4.189 15.477 14.757 1.00 88.1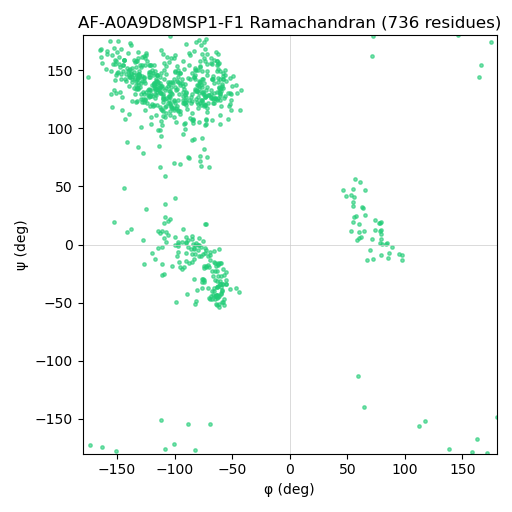2 358 ARG A N 1
ATOM 2758 C CA . ARG A 1 358 ? 2.866 14.856 14.764 1.00 88.12 358 ARG A CA 1
ATOM 2759 C C . ARG A 1 358 ? 2.794 13.777 13.703 1.00 88.12 358 ARG A C 1
ATOM 2761 O O . ARG A 1 358 ? 3.402 13.909 12.649 1.00 88.12 358 ARG A O 1
ATOM 2768 N N . SER A 1 359 ? 2.038 12.731 13.985 1.00 86.38 359 SER A N 1
ATOM 2769 C CA . SER A 1 359 ? 1.785 11.661 13.031 1.00 86.38 359 SER A CA 1
ATOM 2770 C C . SER A 1 359 ? 0.431 11.022 13.302 1.00 86.38 359 SER A C 1
ATOM 2772 O O . SER A 1 359 ? -0.115 11.136 14.402 1.00 86.38 359 SER A O 1
ATOM 2774 N N . ILE A 1 360 ? -0.131 10.362 12.295 1.00 86.44 360 ILE A N 1
ATOM 2775 C CA . ILE A 1 360 ? -1.294 9.503 12.488 1.00 86.44 360 ILE A CA 1
ATOM 2776 C C . ILE A 1 360 ? -0.801 8.154 12.999 1.00 86.44 360 ILE A C 1
ATOM 2778 O O . ILE A 1 360 ? 0.022 7.502 12.363 1.00 86.44 360 ILE A O 1
ATOM 2782 N N . VAL A 1 361 ? -1.344 7.717 14.130 1.00 87.00 361 VAL A N 1
ATOM 2783 C CA . VAL A 1 361 ? -1.174 6.347 14.609 1.00 87.00 361 VAL A CA 1
ATOM 2784 C C . VAL A 1 361 ? -2.407 5.569 14.168 1.00 87.00 361 VAL A C 1
ATOM 2786 O O . VAL A 1 361 ? -3.523 5.894 14.575 1.00 87.00 361 VAL A O 1
ATOM 2789 N N . ALA A 1 362 ? -2.189 4.580 13.302 1.00 83.81 362 ALA A N 1
ATOM 2790 C CA . ALA A 1 362 ? -3.200 3.673 12.776 1.00 83.81 362 ALA A CA 1
ATOM 2791 C C . ALA A 1 362 ? -2.808 2.236 13.144 1.00 83.81 362 ALA A C 1
ATOM 2793 O O . ALA A 1 362 ? -1.820 1.725 12.622 1.00 83.81 362 ALA A O 1
ATOM 2794 N N . VAL A 1 363 ? -3.536 1.597 14.059 1.00 81.50 363 VAL A N 1
ATOM 2795 C CA . VAL A 1 363 ? -3.206 0.246 14.537 1.00 81.50 363 VAL A CA 1
ATOM 2796 C C . VAL A 1 363 ? -4.461 -0.545 14.884 1.00 81.50 363 VAL A C 1
ATOM 2798 O O . VAL A 1 363 ? -5.344 -0.058 15.596 1.00 81.50 363 VAL A O 1
ATOM 2801 N N . ARG A 1 364 ? -4.551 -1.782 14.391 1.00 78.81 364 ARG A N 1
ATOM 2802 C CA . ARG A 1 364 ? -5.688 -2.665 14.673 1.00 78.81 364 ARG A CA 1
ATOM 2803 C C . ARG A 1 364 ? -5.656 -3.162 16.114 1.00 78.81 364 ARG A C 1
ATOM 2805 O O . ARG A 1 364 ? -4.638 -3.086 16.800 1.00 78.81 364 ARG A O 1
ATOM 2812 N N . LYS A 1 365 ? -6.785 -3.691 16.580 1.00 75.06 365 LYS A N 1
ATOM 2813 C CA . LYS A 1 365 ? -6.900 -4.300 17.908 1.00 75.06 365 LYS A CA 1
ATOM 2814 C C . LYS A 1 365 ? -5.868 -5.416 18.091 1.00 75.06 365 LYS A C 1
ATOM 2816 O O . LYS A 1 365 ? -5.811 -6.339 17.286 1.00 75.06 365 LYS A O 1
ATOM 2821 N N . GLY A 1 366 ? -5.092 -5.350 19.171 1.00 77.31 366 GLY A N 1
ATOM 2822 C CA . GLY A 1 366 ? -4.080 -6.350 19.522 1.00 77.31 366 GLY A CA 1
ATOM 2823 C C . GLY A 1 366 ? -2.758 -6.234 18.757 1.00 77.31 366 GLY A C 1
ATOM 2824 O O . GLY A 1 366 ? -1.794 -6.911 19.122 1.00 77.31 366 GLY A O 1
ATOM 2825 N N . GLU A 1 367 ? -2.684 -5.378 17.736 1.00 80.62 367 GLU A N 1
ATOM 2826 C CA . GLU A 1 367 ? -1.490 -5.192 16.913 1.00 80.62 367 GLU A CA 1
ATOM 2827 C C . GLU A 1 367 ? -0.560 -4.108 17.473 1.00 80.62 367 GLU A C 1
ATOM 2829 O O . GLU A 1 367 ? -0.868 -3.386 18.431 1.00 80.62 367 GLU A O 1
ATOM 2834 N N . THR A 1 368 ? 0.610 -4.007 16.846 1.00 83.81 368 THR A N 1
ATOM 2835 C CA . THR A 1 368 ? 1.575 -2.935 17.064 1.00 83.81 368 THR A CA 1
ATOM 2836 C C . THR A 1 368 ? 1.852 -2.186 15.771 1.00 83.81 368 THR A C 1
ATOM 2838 O O . THR A 1 368 ? 1.882 -2.798 14.708 1.00 83.81 368 THR A O 1
ATOM 2841 N N . VAL A 1 369 ? 2.137 -0.889 15.869 1.00 83.50 369 VAL A N 1
ATOM 2842 C CA . VAL A 1 369 ? 2.621 -0.076 14.747 1.00 83.50 369 VAL A CA 1
ATOM 2843 C C . VAL A 1 369 ? 3.830 0.743 15.184 1.00 83.50 369 VAL A C 1
ATOM 2845 O O . VAL A 1 369 ? 3.816 1.344 16.259 1.00 83.50 369 VAL A O 1
ATOM 2848 N N . GLU A 1 370 ? 4.877 0.768 14.362 1.00 85.06 370 GLU A N 1
ATOM 2849 C CA . GLU A 1 370 ? 6.015 1.672 14.543 1.00 85.06 370 GLU A CA 1
ATOM 2850 C C . GLU A 1 370 ? 5.752 2.978 13.790 1.00 85.06 370 GLU A C 1
ATOM 2852 O O . GLU A 1 370 ? 5.380 2.963 12.620 1.00 85.06 370 GLU A O 1
ATOM 2857 N N . VAL A 1 371 ? 5.935 4.114 14.461 1.00 85.88 371 VAL A N 1
ATOM 2858 C CA . VAL A 1 371 ? 5.760 5.449 13.882 1.00 85.88 371 VAL A CA 1
ATOM 2859 C C . VAL A 1 371 ? 6.963 6.319 14.224 1.00 85.88 371 VAL A C 1
ATOM 2861 O O . VAL A 1 371 ? 7.388 6.376 15.380 1.00 85.88 371 VAL A O 1
ATOM 2864 N N . SER A 1 372 ? 7.487 7.024 13.223 1.00 85.19 372 SER A N 1
ATOM 2865 C CA . SER A 1 372 ? 8.597 7.962 13.386 1.00 85.19 372 SER A CA 1
ATOM 2866 C C . SER A 1 372 ? 8.109 9.382 13.668 1.00 85.19 372 SER A C 1
ATOM 2868 O O . SER A 1 372 ? 7.237 9.907 12.975 1.00 85.19 372 SER A O 1
ATOM 2870 N N . TYR A 1 373 ? 8.731 10.018 14.656 1.00 88.81 373 TYR A N 1
ATOM 2871 C CA . TYR A 1 373 ? 8.610 11.440 14.968 1.00 88.81 373 TYR A CA 1
ATOM 2872 C C . TYR A 1 373 ? 9.969 12.114 14.816 1.00 88.81 373 TYR A C 1
ATOM 2874 O O . TYR A 1 373 ? 11.002 11.471 14.976 1.00 88.81 373 TYR A O 1
ATOM 2882 N N . PHE A 1 374 ? 9.978 13.416 14.547 1.00 87.81 374 PHE A N 1
ATOM 2883 C CA . PHE A 1 374 ? 11.207 14.154 14.255 1.00 87.81 374 PHE A CA 1
ATOM 2884 C C . PHE A 1 374 ? 11.269 15.451 15.049 1.00 87.81 374 PHE A C 1
ATOM 2886 O O . PHE A 1 374 ? 10.278 16.172 15.116 1.00 87.81 374 PHE A O 1
ATOM 2893 N N . PHE A 1 375 ? 12.419 15.757 15.647 1.00 90.56 375 PHE A N 1
ATOM 2894 C CA . PHE A 1 375 ? 12.650 17.050 16.296 1.00 90.56 375 PHE A CA 1
ATOM 2895 C C . PHE A 1 375 ? 14.131 17.415 16.326 1.00 90.56 375 PHE A C 1
ATOM 2897 O O . PHE A 1 375 ? 14.995 16.540 16.298 1.00 90.56 375 PHE A O 1
ATOM 2904 N N . THR A 1 376 ? 14.442 18.708 16.410 1.00 91.50 376 THR A N 1
ATOM 2905 C CA . THR A 1 376 ? 15.828 19.197 16.475 1.00 91.50 376 THR A CA 1
ATOM 2906 C C . THR A 1 376 ? 16.099 19.814 17.851 1.00 91.50 376 THR A C 1
ATOM 2908 O O . THR A 1 376 ? 15.736 20.969 18.073 1.00 91.50 376 THR A O 1
ATOM 2911 N N . PRO A 1 377 ? 16.733 19.090 18.796 1.00 92.31 377 PRO A N 1
ATOM 2912 C CA . PRO A 1 377 ? 17.031 19.629 20.121 1.00 92.31 377 PRO A CA 1
ATOM 2913 C C . PRO A 1 377 ? 18.057 20.761 20.023 1.00 92.31 377 PRO A C 1
ATOM 2915 O O . PRO A 1 377 ? 19.133 20.568 19.467 1.00 92.31 377 PRO A O 1
ATOM 2918 N N . ALA A 1 378 ? 17.763 21.938 20.576 1.00 91.56 378 ALA A N 1
ATOM 2919 C CA . ALA A 1 378 ? 18.672 23.090 20.513 1.00 91.56 378 ALA A CA 1
ATOM 2920 C C . ALA A 1 378 ? 19.862 22.976 21.486 1.00 91.56 378 ALA A C 1
ATOM 2922 O O . ALA A 1 378 ? 20.957 23.458 21.202 1.00 91.56 378 ALA A O 1
ATOM 2923 N N . GLU A 1 379 ? 19.645 22.329 22.629 1.00 94.12 379 GLU A N 1
ATOM 2924 C CA . GLU A 1 379 ? 20.599 22.242 23.738 1.00 94.12 379 GLU A CA 1
ATOM 2925 C C . GLU A 1 379 ? 20.867 20.785 24.137 1.00 94.12 379 GLU A C 1
ATOM 2927 O O . GLU A 1 379 ? 20.073 19.895 23.836 1.00 94.12 379 GLU A O 1
ATOM 2932 N N . THR A 1 380 ? 21.983 20.539 24.827 1.00 95.44 380 THR A N 1
ATOM 2933 C CA . THR A 1 380 ? 22.324 19.229 25.411 1.00 95.44 380 THR A CA 1
ATOM 2934 C C . THR A 1 380 ? 21.593 18.993 26.732 1.00 95.44 380 THR A C 1
ATOM 2936 O O . THR A 1 380 ? 21.391 19.939 27.490 1.00 95.44 380 THR A O 1
ATOM 2939 N N . GLY A 1 381 ? 21.305 17.737 27.064 1.00 95.12 381 GLY A N 1
ATOM 2940 C CA . GLY A 1 381 ? 20.695 17.325 28.329 1.00 95.12 381 GLY A CA 1
ATOM 2941 C C . GLY A 1 381 ? 19.623 16.257 28.140 1.00 95.12 381 GLY A C 1
ATOM 2942 O O . GLY A 1 381 ? 19.375 15.789 27.027 1.00 95.12 381 GLY A O 1
ATOM 2943 N N . THR A 1 382 ? 18.964 15.880 29.233 1.00 96.25 382 THR A N 1
ATOM 2944 C CA . THR A 1 382 ? 17.881 14.894 29.205 1.00 96.25 382 THR A CA 1
ATOM 2945 C C . THR A 1 382 ? 16.559 15.560 28.829 1.00 96.25 382 THR A C 1
ATOM 2947 O O . THR A 1 382 ? 15.967 16.275 29.637 1.00 96.25 382 THR A O 1
ATOM 2950 N N . TYR A 1 383 ? 16.067 15.301 27.621 1.00 95.62 383 TYR A N 1
ATOM 2951 C CA . TYR A 1 383 ? 14.738 15.733 27.193 1.00 95.62 383 TYR A CA 1
ATOM 2952 C C . TYR A 1 383 ? 13.686 14.750 27.694 1.00 95.62 383 TYR A C 1
ATOM 2954 O O . TYR A 1 383 ? 13.814 13.538 27.513 1.00 95.62 383 TYR A O 1
ATOM 2962 N N . ASN A 1 384 ? 12.624 15.283 28.283 1.00 95.62 384 ASN A N 1
ATOM 2963 C CA . ASN A 1 384 ? 11.377 14.577 28.527 1.00 95.62 384 ASN A CA 1
ATOM 2964 C C . ASN A 1 384 ? 10.565 14.568 27.233 1.00 95.62 384 ASN A C 1
ATOM 2966 O O . ASN A 1 384 ? 10.418 15.608 26.589 1.00 95.62 384 ASN A O 1
ATOM 2970 N N . LEU A 1 385 ? 10.046 13.402 26.863 1.00 96.50 385 LEU A N 1
ATOM 2971 C CA . LEU A 1 385 ? 9.223 13.202 25.679 1.00 96.50 385 LEU A CA 1
ATOM 2972 C C . LEU A 1 385 ? 7.812 12.815 26.103 1.00 96.50 385 LEU A C 1
ATOM 2974 O O . LEU A 1 385 ? 7.639 11.908 26.921 1.00 96.50 385 LEU A O 1
ATOM 2978 N N . TRP A 1 386 ? 6.808 13.450 25.508 1.00 96.56 386 TRP A N 1
ATOM 2979 C CA . TRP A 1 386 ? 5.405 13.095 25.704 1.00 96.56 386 TRP A CA 1
ATOM 2980 C C . TRP A 1 386 ? 4.706 12.919 24.373 1.00 96.56 386 TRP A C 1
ATOM 2982 O O . TRP A 1 386 ? 4.856 13.738 23.472 1.00 96.56 386 TRP A O 1
ATOM 2992 N N . PHE A 1 387 ? 3.868 11.895 24.303 1.00 95.38 387 PHE A N 1
ATOM 2993 C CA . PHE A 1 387 ? 3.030 11.605 23.152 1.00 95.38 387 PHE A CA 1
ATOM 2994 C C . PHE A 1 387 ? 1.585 11.830 23.569 1.00 95.38 387 PHE A C 1
ATOM 2996 O O . PHE A 1 387 ? 1.120 11.216 24.530 1.00 95.38 387 PHE A O 1
ATOM 3003 N N . CYS A 1 388 ? 0.907 12.772 22.923 1.00 93.19 388 CYS A N 1
ATOM 3004 C CA . CYS A 1 388 ? -0.399 13.277 23.344 1.00 93.19 388 CYS A CA 1
ATOM 3005 C C . CYS A 1 388 ? -1.333 13.443 22.143 1.00 93.19 388 CYS A C 1
ATOM 3007 O O . CYS A 1 388 ? -0.883 13.794 21.058 1.00 93.19 388 CYS A O 1
ATOM 3009 N N . THR A 1 389 ? -2.634 13.241 22.323 1.00 89.31 389 THR A N 1
ATOM 3010 C CA . THR A 1 389 ? -3.634 13.480 21.264 1.00 89.31 389 THR A CA 1
ATOM 3011 C C . THR A 1 389 ? -4.048 14.955 21.175 1.00 89.31 389 THR A C 1
ATOM 3013 O O . THR A 1 389 ? -4.364 15.464 20.097 1.00 89.31 389 THR A O 1
ATOM 3016 N N . GLY A 1 390 ? -4.003 15.682 22.296 1.00 87.31 390 GLY A N 1
ATOM 3017 C CA . GLY A 1 390 ? -4.323 17.107 22.382 1.00 87.31 390 GLY A CA 1
ATOM 3018 C C . GLY A 1 390 ? -3.164 18.021 21.975 1.00 87.31 390 GLY A C 1
ATOM 3019 O O . GLY A 1 390 ? -1.994 17.727 22.211 1.00 87.31 390 GLY A O 1
ATOM 3020 N N . SER A 1 391 ? -3.474 19.167 21.358 1.00 88.06 391 SER A N 1
ATOM 3021 C CA . SER A 1 391 ? -2.472 20.193 20.987 1.00 88.06 391 SER A CA 1
ATOM 3022 C C . SER A 1 391 ? -1.946 20.956 22.198 1.00 88.06 391 SER A C 1
ATOM 3024 O O . SER A 1 391 ? -0.902 21.587 22.126 1.00 88.06 391 SER A O 1
ATOM 3026 N N . ASP A 1 392 ? -2.681 20.902 23.301 1.00 88.81 392 ASP A N 1
ATOM 3027 C CA . ASP A 1 392 ? -2.349 21.454 24.612 1.00 88.81 392 ASP A CA 1
ATOM 3028 C C . ASP A 1 392 ? -1.590 20.451 25.504 1.00 88.81 392 ASP A C 1
ATOM 3030 O O . ASP A 1 392 ? -1.384 20.701 26.689 1.00 88.81 392 ASP A O 1
ATOM 3034 N N . GLY A 1 393 ? -1.206 19.290 24.960 1.00 88.81 393 GLY A N 1
ATOM 3035 C CA . GLY A 1 393 ? -0.536 18.228 25.709 1.00 88.81 393 GLY A CA 1
ATOM 3036 C C . GLY A 1 393 ? -1.468 17.376 26.582 1.00 88.81 393 GLY A C 1
ATOM 3037 O O . GLY A 1 393 ? -0.977 16.596 27.410 1.00 88.81 393 GLY A O 1
ATOM 3038 N N . SER A 1 394 ? -2.790 17.508 26.414 1.00 90.44 394 SER A N 1
ATOM 3039 C CA . SER A 1 394 ? -3.796 16.614 27.001 1.00 90.44 394 SER A CA 1
ATOM 3040 C C . SER A 1 394 ? -3.891 15.274 26.251 1.00 90.44 394 SER A C 1
ATOM 3042 O O . SER A 1 394 ? -3.387 15.128 25.138 1.00 90.44 394 SER A O 1
ATOM 3044 N N . GLY A 1 395 ? -4.515 14.265 26.871 1.00 88.00 395 GLY A N 1
ATOM 3045 C CA . GLY A 1 395 ? -4.675 12.941 26.251 1.00 88.00 395 GLY A CA 1
ATOM 3046 C C . GLY A 1 395 ? -3.342 12.221 26.022 1.00 88.00 395 GLY A C 1
ATOM 3047 O O . GLY A 1 395 ? -3.057 11.754 24.923 1.00 88.00 395 GLY A O 1
ATOM 3048 N N . GLN A 1 396 ? -2.484 12.205 27.046 1.00 91.50 396 GLN A N 1
ATOM 3049 C CA . GLN A 1 396 ? -1.170 11.568 26.989 1.00 91.50 396 GLN A CA 1
ATOM 3050 C C . GLN A 1 396 ? -1.294 10.045 26.846 1.00 91.50 396 GLN A C 1
ATOM 3052 O O . GLN A 1 396 ? -1.842 9.391 27.728 1.00 91.50 396 GLN A O 1
ATOM 3057 N N . VAL A 1 397 ? -0.708 9.496 25.782 1.00 90.19 397 VAL A N 1
ATOM 3058 C CA . VAL A 1 397 ? -0.682 8.053 25.478 1.00 90.19 397 VAL A CA 1
ATOM 3059 C C . VAL A 1 397 ? 0.597 7.367 25.969 1.00 90.19 397 VAL A C 1
ATOM 3061 O O . VAL A 1 397 ? 0.644 6.153 26.136 1.00 90.19 397 VAL A O 1
ATOM 3064 N N . GLY A 1 398 ? 1.653 8.138 26.231 1.00 91.94 398 GLY A N 1
ATOM 3065 C CA . GLY A 1 398 ? 2.898 7.624 26.793 1.00 91.94 398 GLY A CA 1
ATOM 3066 C C . GLY A 1 398 ? 3.993 8.681 26.885 1.00 91.94 398 GLY A C 1
ATOM 3067 O O . GLY A 1 398 ? 3.823 9.817 26.429 1.00 91.94 398 GLY A O 1
ATOM 3068 N N . THR A 1 399 ? 5.112 8.309 27.506 1.00 95.00 399 THR A N 1
ATOM 3069 C CA . THR A 1 399 ? 6.260 9.197 27.744 1.00 95.00 399 THR A CA 1
ATOM 3070 C C . THR A 1 399 ? 7.580 8.458 27.629 1.00 95.00 399 THR A C 1
ATOM 3072 O O . THR A 1 399 ? 7.636 7.254 27.864 1.00 95.00 399 THR A O 1
ATOM 3075 N N . GLY A 1 400 ? 8.655 9.197 27.386 1.00 93.88 400 GLY A N 1
ATOM 3076 C CA . GLY A 1 400 ? 10.020 8.688 27.447 1.00 93.88 400 GLY A CA 1
ATOM 3077 C C . GLY A 1 400 ? 11.006 9.779 27.827 1.00 93.88 400 GLY A C 1
ATOM 3078 O O . GLY A 1 400 ? 10.628 10.926 28.057 1.00 93.88 400 GLY A O 1
ATOM 3079 N N . THR A 1 401 ? 12.284 9.424 27.868 1.00 93.88 401 THR A N 1
ATOM 3080 C CA . THR A 1 401 ? 13.370 10.396 27.980 1.00 93.88 401 THR A CA 1
ATOM 3081 C C . THR A 1 401 ? 14.440 10.111 26.939 1.00 93.88 401 THR A C 1
ATOM 3083 O O . THR A 1 401 ? 14.654 8.961 26.546 1.00 93.88 401 THR A O 1
ATOM 3086 N N . MET A 1 402 ? 15.117 11.163 26.489 1.00 91.62 402 MET A N 1
ATOM 3087 C CA . MET A 1 402 ? 16.242 11.064 25.568 1.00 91.62 402 MET A CA 1
ATOM 3088 C C . MET A 1 402 ? 17.389 11.938 26.056 1.00 91.62 402 MET A C 1
ATOM 3090 O O . MET A 1 402 ? 17.234 13.145 26.212 1.00 91.62 402 MET A O 1
ATOM 3094 N N . GLU A 1 403 ? 18.553 11.329 26.260 1.00 92.62 403 GLU A N 1
ATOM 3095 C CA . GLU A 1 403 ? 19.777 12.082 26.521 1.00 92.62 403 GLU A CA 1
ATOM 3096 C C . GLU A 1 403 ? 20.334 12.648 25.213 1.00 92.62 403 GLU A C 1
ATOM 3098 O O . GLU A 1 403 ? 20.640 11.883 24.292 1.00 92.62 403 GLU A O 1
ATOM 3103 N N . VAL A 1 404 ? 20.475 13.972 25.149 1.00 92.44 404 VAL A N 1
ATOM 3104 C CA . VAL A 1 404 ? 21.079 14.715 24.039 1.00 92.44 404 VAL A CA 1
ATOM 3105 C C . VAL A 1 404 ? 22.478 15.168 24.430 1.00 92.44 404 VAL A C 1
ATOM 3107 O O . VAL A 1 404 ? 22.669 15.846 25.438 1.00 92.44 404 VAL A O 1
ATOM 3110 N N . ILE A 1 405 ? 23.457 14.848 23.594 1.00 89.75 405 ILE A N 1
ATOM 3111 C CA . ILE A 1 405 ? 24.874 15.129 23.824 1.00 89.75 405 ILE A CA 1
ATOM 3112 C C . ILE A 1 405 ? 25.404 16.212 22.881 1.00 89.75 405 ILE A C 1
ATOM 3114 O O . ILE A 1 405 ? 24.802 16.543 21.857 1.00 89.75 405 ILE A O 1
ATOM 3118 N N . ALA A 1 406 ? 26.566 16.771 23.219 1.00 87.50 406 ALA A N 1
ATOM 3119 C CA . ALA A 1 406 ? 27.283 17.657 22.308 1.00 87.50 406 ALA A CA 1
ATOM 3120 C C . ALA A 1 406 ? 27.897 16.849 21.153 1.00 87.50 406 ALA A C 1
ATOM 3122 O O . ALA A 1 406 ? 28.336 15.715 21.347 1.00 87.50 406 ALA A O 1
ATOM 3123 N N . GLU A 1 407 ? 28.033 17.450 19.967 1.00 81.50 407 GLU A N 1
ATOM 3124 C CA . GLU A 1 407 ? 28.670 16.789 18.814 1.00 81.50 407 GLU A CA 1
ATOM 3125 C C . GLU A 1 407 ? 30.091 16.289 19.124 1.00 81.50 407 GLU A C 1
ATOM 3127 O O . GLU A 1 407 ? 30.498 15.222 18.668 1.00 81.50 407 GLU A O 1
ATOM 3132 N N . SER A 1 408 ? 30.833 17.016 19.964 1.00 78.44 408 SER A N 1
ATOM 3133 C CA . SER A 1 408 ? 32.178 16.635 20.413 1.00 78.44 408 SER A CA 1
ATOM 3134 C C . SER A 1 408 ? 32.224 15.342 21.236 1.00 78.44 408 SER A C 1
ATOM 3136 O O . SER A 1 408 ? 33.293 14.749 21.373 1.00 78.44 408 SER A O 1
ATOM 3138 N N . GLN A 1 409 ? 31.089 14.902 21.782 1.00 75.94 409 GLN A N 1
ATOM 3139 C CA . GLN A 1 409 ? 30.956 13.684 22.582 1.00 75.94 409 GLN A CA 1
ATOM 3140 C C . GLN A 1 409 ? 30.432 12.496 21.764 1.00 75.94 409 GLN A C 1
ATOM 3142 O O . GLN A 1 409 ? 30.450 11.366 22.253 1.00 75.94 409 GLN A O 1
ATOM 3147 N N . ALA A 1 410 ? 29.970 12.725 20.532 1.00 70.56 410 ALA A N 1
ATOM 3148 C CA . ALA A 1 410 ? 29.392 11.678 19.708 1.00 70.56 410 ALA A CA 1
ATOM 3149 C C . ALA A 1 410 ? 30.451 10.655 19.277 1.00 70.56 410 ALA A C 1
ATOM 3151 O O . ALA A 1 410 ? 31.473 10.987 18.665 1.00 70.56 410 ALA A O 1
ATOM 3152 N N . VAL A 1 411 ? 30.188 9.377 19.558 1.00 66.50 411 VAL A N 1
ATOM 3153 C CA . VAL A 1 411 ? 30.996 8.277 19.026 1.00 66.50 411 VAL A CA 1
ATOM 3154 C C . VAL A 1 411 ? 30.666 8.139 17.543 1.00 66.50 411 VAL A C 1
ATOM 3156 O O . VAL A 1 411 ? 29.588 7.672 17.181 1.00 66.50 411 VAL A O 1
ATOM 3159 N N . LYS A 1 412 ? 31.590 8.558 16.673 1.00 67.88 412 LYS A N 1
ATOM 3160 C CA . LYS A 1 412 ? 31.414 8.422 15.223 1.00 67.88 412 LYS A CA 1
ATOM 3161 C C . LYS A 1 412 ? 31.293 6.948 14.848 1.00 67.88 412 LYS A C 1
ATOM 3163 O O . LYS A 1 412 ? 32.120 6.128 15.258 1.00 67.88 412 LYS A O 1
ATOM 3168 N N . ALA A 1 413 ? 30.282 6.625 14.047 1.00 72.38 413 ALA A N 1
ATOM 3169 C CA . ALA A 1 413 ? 30.136 5.291 13.492 1.00 72.38 413 ALA A CA 1
ATOM 3170 C C . ALA A 1 413 ? 31.355 4.973 12.608 1.00 72.38 413 ALA A C 1
ATOM 3172 O O . ALA A 1 413 ? 31.806 5.804 11.821 1.00 72.38 413 ALA A O 1
ATOM 3173 N N . ASN A 1 414 ? 31.918 3.775 12.761 1.00 84.38 414 ASN A N 1
ATOM 3174 C CA . ASN A 1 414 ? 33.034 3.306 11.940 1.00 84.38 414 ASN A CA 1
ATOM 3175 C C . ASN A 1 414 ? 32.561 2.143 11.072 1.00 84.38 414 ASN A C 1
ATOM 3177 O O . ASN A 1 414 ? 32.951 0.993 11.288 1.00 84.38 414 ASN A O 1
ATOM 3181 N N . LEU A 1 415 ? 31.661 2.436 10.135 1.00 88.25 415 LEU A N 1
ATOM 3182 C CA . LEU A 1 415 ? 31.128 1.443 9.216 1.00 88.25 415 LEU A CA 1
ATOM 3183 C C . LEU A 1 415 ? 31.881 1.438 7.889 1.00 88.25 415 LEU A C 1
ATOM 3185 O O . LEU A 1 415 ? 32.343 2.466 7.386 1.00 88.25 415 LEU A O 1
ATOM 3189 N N . THR A 1 416 ? 31.975 0.254 7.301 1.00 92.00 416 THR A N 1
ATOM 3190 C CA . THR A 1 416 ? 32.518 0.057 5.959 1.00 92.00 416 THR A CA 1
ATOM 3191 C C . THR A 1 416 ? 31.595 -0.861 5.188 1.00 92.00 416 THR A C 1
ATOM 3193 O O . THR A 1 416 ? 31.163 -1.883 5.728 1.00 92.00 416 THR A O 1
ATOM 3196 N N . VAL A 1 417 ? 31.329 -0.554 3.922 1.00 92.75 417 VAL A N 1
ATOM 3197 C CA . VAL A 1 417 ? 30.728 -1.547 3.040 1.00 92.75 417 VAL A CA 1
ATOM 3198 C C . VAL A 1 417 ? 31.796 -2.581 2.703 1.00 92.75 417 VAL A C 1
ATOM 3200 O O . VAL A 1 417 ? 32.778 -2.310 2.019 1.00 92.75 417 VAL A O 1
ATOM 3203 N N . SER A 1 418 ? 31.649 -3.770 3.275 1.00 91.19 418 SER A N 1
ATOM 3204 C CA . SER A 1 418 ? 32.587 -4.878 3.096 1.00 91.19 418 SER A CA 1
ATOM 3205 C C . SER A 1 418 ? 32.438 -5.562 1.738 1.00 91.19 418 SER A C 1
ATOM 3207 O O . SER A 1 418 ? 33.428 -6.060 1.206 1.00 91.19 418 SER A O 1
ATOM 3209 N N . SER A 1 419 ? 31.233 -5.568 1.164 1.00 90.31 419 SER A N 1
ATOM 3210 C CA . SER A 1 419 ? 30.987 -6.041 -0.197 1.00 90.31 419 SER A CA 1
ATOM 3211 C C . SER A 1 419 ? 29.642 -5.557 -0.729 1.00 90.31 419 SER A C 1
ATOM 3213 O O . SER A 1 419 ? 28.709 -5.299 0.033 1.00 90.31 419 SER A O 1
ATOM 3215 N N . TYR A 1 420 ? 29.545 -5.507 -2.055 1.00 90.44 420 TYR A N 1
ATOM 3216 C CA . TYR A 1 420 ? 28.280 -5.523 -2.773 1.00 90.44 420 TYR A CA 1
ATOM 3217 C C . TYR A 1 420 ? 28.232 -6.775 -3.638 1.00 90.44 420 TYR A C 1
ATOM 3219 O O . TYR A 1 420 ? 29.219 -7.140 -4.281 1.00 90.44 420 TYR A O 1
ATOM 3227 N N . THR A 1 421 ? 27.079 -7.424 -3.661 1.00 90.19 421 THR A N 1
ATOM 3228 C CA . THR A 1 421 ? 26.800 -8.567 -4.530 1.00 90.19 421 THR A CA 1
ATOM 3229 C C . THR A 1 421 ? 25.640 -8.198 -5.430 1.00 90.19 421 THR A C 1
ATOM 3231 O O . THR A 1 421 ? 24.623 -7.736 -4.929 1.00 90.19 421 THR A O 1
ATOM 3234 N N . ILE A 1 422 ? 25.800 -8.366 -6.744 1.00 90.44 422 ILE A N 1
ATOM 3235 C CA . ILE A 1 422 ? 24.715 -8.175 -7.710 1.00 90.44 422 ILE A CA 1
ATOM 3236 C C . ILE A 1 422 ? 24.291 -9.547 -8.210 1.00 90.44 422 ILE A C 1
ATOM 3238 O O . ILE A 1 422 ? 25.057 -10.232 -8.889 1.00 90.44 422 ILE A O 1
ATOM 3242 N N . SER A 1 423 ? 23.069 -9.940 -7.873 1.00 89.19 423 SER A N 1
ATOM 3243 C CA . SER A 1 423 ? 22.516 -11.263 -8.169 1.00 89.19 423 SER A CA 1
ATOM 3244 C C . SER A 1 423 ? 22.122 -11.403 -9.639 1.00 89.19 423 SER A C 1
ATOM 3246 O O . SER A 1 423 ? 22.190 -12.491 -10.211 1.00 89.19 423 SER A O 1
ATOM 3248 N N . ASN A 1 424 ? 21.738 -10.295 -10.280 1.00 91.06 424 ASN A N 1
ATOM 3249 C CA . ASN A 1 424 ? 21.199 -10.300 -11.636 1.00 91.06 424 ASN A CA 1
ATOM 3250 C C . ASN A 1 424 ? 22.134 -9.706 -12.701 1.00 91.06 424 ASN A C 1
ATOM 3252 O O . ASN A 1 424 ? 21.713 -9.530 -13.837 1.00 91.06 424 ASN A O 1
ATOM 3256 N N . GLY A 1 425 ? 23.370 -9.346 -12.352 1.00 89.44 425 GLY A N 1
ATOM 3257 C CA . GLY A 1 425 ? 24.341 -8.750 -13.276 1.00 89.44 425 GLY A CA 1
ATOM 3258 C C . GLY A 1 425 ? 23.933 -7.422 -13.936 1.00 89.44 425 GLY A C 1
ATOM 3259 O O . GLY A 1 425 ? 24.622 -7.008 -14.864 1.00 89.44 425 GLY A O 1
ATOM 3260 N N . GLY A 1 426 ? 22.853 -6.762 -13.493 1.00 90.38 426 GLY A N 1
ATOM 3261 C CA . GLY A 1 426 ? 22.303 -5.570 -14.154 1.00 90.38 426 GLY A CA 1
ATOM 3262 C C . GLY A 1 426 ? 21.446 -5.868 -15.392 1.00 90.38 426 GLY A C 1
ATOM 3263 O O . GLY A 1 426 ? 21.273 -4.994 -16.239 1.00 90.38 426 GLY A O 1
ATOM 3264 N N . TYR A 1 427 ? 20.942 -7.097 -15.545 1.00 93.31 427 TYR A N 1
ATOM 3265 C CA . TYR A 1 427 ? 20.086 -7.452 -16.678 1.00 93.31 427 TYR A CA 1
ATOM 3266 C C . TYR A 1 427 ? 18.621 -7.050 -16.468 1.00 93.31 427 TYR A C 1
ATOM 3268 O O . TYR A 1 427 ? 18.120 -7.081 -15.343 1.00 93.31 427 TYR A O 1
ATOM 3276 N N . CYS A 1 428 ? 17.938 -6.761 -17.580 1.00 90.00 428 CYS A N 1
ATOM 3277 C CA . CYS A 1 428 ? 16.499 -6.480 -17.669 1.00 90.00 428 CYS A CA 1
ATOM 3278 C C . CYS A 1 428 ? 16.066 -5.319 -16.767 1.00 90.00 428 CYS A C 1
ATOM 3280 O O . CYS A 1 428 ? 15.219 -5.485 -15.891 1.00 90.00 428 CYS A O 1
ATOM 3282 N N . ARG A 1 429 ? 16.698 -4.151 -16.959 1.00 89.62 429 ARG A N 1
ATOM 3283 C CA . ARG A 1 429 ? 16.275 -2.875 -16.346 1.00 89.62 429 ARG A CA 1
ATOM 3284 C C . ARG A 1 429 ? 16.213 -2.895 -14.812 1.00 89.62 429 ARG A C 1
ATOM 3286 O O . ARG A 1 429 ? 15.494 -2.106 -14.211 1.00 89.62 429 ARG A O 1
ATOM 3293 N N . ARG A 1 430 ? 16.980 -3.780 -14.169 1.00 88.56 430 ARG A N 1
ATOM 3294 C CA . ARG A 1 430 ? 16.924 -4.014 -12.721 1.00 88.56 430 ARG A CA 1
ATOM 3295 C C . ARG A 1 430 ? 18.316 -4.196 -12.129 1.00 88.56 430 ARG A C 1
ATOM 3297 O O . ARG A 1 430 ? 19.214 -4.723 -12.790 1.00 88.56 430 ARG A O 1
ATOM 3304 N N . LEU A 1 431 ? 18.501 -3.813 -10.871 1.00 90.19 431 LEU A N 1
ATOM 3305 C CA . LEU A 1 431 ? 19.705 -4.075 -10.088 1.00 90.19 431 LEU A CA 1
ATOM 3306 C C . LEU A 1 431 ? 19.307 -4.689 -8.743 1.00 90.19 431 LEU A C 1
ATOM 3308 O O . LEU A 1 431 ? 18.898 -3.981 -7.825 1.00 90.19 431 LEU A O 1
ATOM 3312 N N . VAL A 1 432 ? 19.448 -6.013 -8.642 1.00 89.31 432 VAL A N 1
ATOM 3313 C CA . VAL A 1 432 ? 19.108 -6.794 -7.441 1.00 89.31 432 VAL A CA 1
ATOM 3314 C C . VAL A 1 432 ? 20.383 -7.267 -6.772 1.00 89.31 432 VAL A C 1
ATOM 3316 O O . VAL A 1 432 ? 21.270 -7.812 -7.443 1.00 89.31 432 VAL A O 1
ATOM 3319 N N . GLY A 1 433 ? 20.488 -7.105 -5.458 1.00 90.00 433 GLY A N 1
ATOM 3320 C CA . GLY A 1 433 ? 21.717 -7.453 -4.767 1.00 90.00 433 GLY A CA 1
ATOM 3321 C C . GLY A 1 433 ? 21.673 -7.365 -3.252 1.00 90.00 433 GLY A C 1
ATOM 3322 O O . GLY A 1 433 ? 20.628 -7.152 -2.645 1.00 90.00 433 GLY A O 1
ATOM 3323 N N . LYS A 1 434 ? 22.851 -7.540 -2.648 1.00 91.88 434 LYS A N 1
ATOM 3324 C CA . LYS A 1 434 ? 23.073 -7.359 -1.208 1.00 91.88 434 LYS A CA 1
ATOM 3325 C C . LYS A 1 434 ? 24.280 -6.471 -0.948 1.00 91.88 434 LYS A C 1
ATOM 3327 O O . LYS A 1 434 ? 25.334 -6.687 -1.554 1.00 91.88 434 LYS A O 1
ATOM 3332 N N . ALA A 1 435 ? 24.156 -5.531 -0.017 1.00 92.19 435 ALA A N 1
ATOM 3333 C CA . ALA A 1 435 ? 25.256 -4.745 0.533 1.00 92.19 435 ALA A CA 1
ATOM 3334 C C . ALA A 1 435 ? 25.611 -5.268 1.934 1.00 92.19 435 ALA A C 1
ATOM 3336 O O . ALA A 1 435 ? 24.772 -5.279 2.830 1.00 92.19 435 ALA A O 1
ATOM 3337 N N . SER A 1 436 ? 26.852 -5.711 2.141 1.00 93.94 436 SER A N 1
ATOM 3338 C CA . SER A 1 436 ? 27.329 -6.191 3.446 1.00 93.94 436 SER A CA 1
ATOM 3339 C C . SER A 1 436 ? 28.033 -5.069 4.200 1.00 93.94 436 SER A C 1
ATOM 3341 O O . SER A 1 436 ? 29.131 -4.658 3.821 1.00 93.94 436 SER A O 1
ATOM 3343 N N . ILE A 1 437 ? 27.449 -4.596 5.294 1.00 92.88 437 ILE A N 1
ATOM 3344 C CA . ILE A 1 437 ? 27.956 -3.485 6.102 1.00 92.88 437 ILE A CA 1
ATOM 3345 C C . ILE A 1 437 ? 28.666 -4.029 7.338 1.00 92.88 437 ILE A C 1
ATOM 3347 O O . ILE A 1 437 ? 28.076 -4.765 8.127 1.00 92.88 437 ILE A O 1
ATOM 3351 N N . LYS A 1 438 ? 29.934 -3.661 7.525 1.00 93.50 438 LYS A N 1
ATOM 3352 C CA . LYS A 1 438 ? 30.744 -4.036 8.687 1.00 93.50 438 LYS A CA 1
ATOM 3353 C C . LYS A 1 438 ? 30.851 -2.876 9.662 1.00 93.50 438 LYS A C 1
ATOM 3355 O O . LYS A 1 438 ? 31.306 -1.802 9.280 1.00 93.50 438 LYS A O 1
ATOM 3360 N N . ASN A 1 439 ? 30.562 -3.130 10.933 1.00 91.31 439 ASN A N 1
ATOM 3361 C CA . ASN A 1 439 ? 30.891 -2.222 12.022 1.00 91.31 439 ASN A CA 1
ATOM 3362 C C . ASN A 1 439 ? 32.313 -2.489 12.527 1.00 91.31 439 ASN A C 1
ATOM 3364 O O . ASN A 1 439 ? 32.568 -3.503 13.166 1.00 91.31 439 ASN A O 1
ATOM 3368 N N . ASN A 1 440 ? 33.256 -1.588 12.257 1.00 90.56 440 ASN A N 1
ATOM 3369 C CA . ASN A 1 440 ? 34.638 -1.681 12.739 1.00 90.56 440 ASN A CA 1
ATOM 3370 C C . ASN A 1 440 ? 34.840 -1.039 14.122 1.00 90.56 440 ASN A C 1
ATOM 3372 O O . ASN A 1 440 ? 35.953 -1.070 14.653 1.00 90.56 440 ASN A O 1
ATOM 3376 N N . ALA A 1 441 ? 33.801 -0.440 14.709 1.00 84.94 441 ALA A N 1
ATOM 3377 C CA . ALA A 1 441 ? 33.872 0.110 16.052 1.00 84.94 441 ALA A CA 1
ATOM 3378 C C . ALA A 1 441 ? 33.856 -1.000 17.115 1.00 84.94 441 ALA A C 1
ATOM 3380 O O . ALA A 1 441 ? 33.429 -2.137 16.890 1.00 84.94 441 ALA A O 1
ATOM 3381 N N . ARG A 1 442 ? 34.320 -0.638 18.317 1.00 83.12 442 ARG A N 1
ATOM 3382 C CA . ARG A 1 442 ? 34.206 -1.470 19.528 1.00 83.12 442 ARG A CA 1
ATOM 3383 C C . ARG A 1 442 ? 32.852 -1.317 20.229 1.00 83.12 442 ARG A C 1
ATOM 3385 O O . ARG A 1 442 ? 32.607 -1.992 21.222 1.00 83.12 442 ARG A O 1
ATOM 3392 N N . THR A 1 443 ? 31.996 -0.443 19.717 1.00 80.25 443 THR A N 1
ATOM 3393 C CA . THR A 1 443 ? 30.632 -0.195 20.184 1.00 80.25 443 THR A CA 1
ATOM 3394 C C . THR A 1 443 ? 29.633 -0.728 19.164 1.00 80.25 443 THR A C 1
ATOM 3396 O O . THR A 1 443 ? 29.964 -0.877 17.986 1.00 80.25 443 THR A O 1
ATOM 3399 N N . ALA A 1 444 ? 28.416 -1.036 19.612 1.00 82.00 444 ALA A N 1
ATOM 3400 C CA . ALA A 1 444 ? 27.319 -1.354 18.705 1.00 82.00 444 ALA A CA 1
ATOM 3401 C C . ALA A 1 444 ? 26.983 -0.146 17.812 1.00 82.00 444 ALA A C 1
ATOM 3403 O O . ALA A 1 444 ? 27.272 0.999 18.170 1.00 82.00 444 ALA A O 1
ATOM 3404 N N . PHE A 1 445 ? 26.404 -0.427 16.651 1.00 81.12 445 PHE A N 1
ATOM 3405 C CA . PHE A 1 445 ? 25.805 0.560 15.764 1.00 81.12 445 PHE A CA 1
ATOM 3406 C C . PHE A 1 445 ? 24.303 0.305 15.725 1.00 81.12 445 PHE A C 1
ATOM 3408 O O . PHE A 1 445 ? 23.892 -0.843 15.581 1.00 81.12 445 PHE A O 1
ATOM 3415 N N . ASP A 1 446 ? 23.524 1.368 15.855 1.00 77.44 446 ASP A N 1
ATOM 3416 C CA . ASP A 1 446 ? 22.073 1.345 15.745 1.00 77.44 446 ASP A CA 1
ATOM 3417 C C . ASP A 1 446 ? 21.642 2.635 15.042 1.00 77.44 446 ASP A C 1
ATOM 3419 O O . ASP A 1 446 ? 21.818 3.739 15.570 1.00 77.44 446 ASP A O 1
ATOM 3423 N N . GLY A 1 447 ? 21.212 2.510 13.793 1.00 75.56 447 GLY A N 1
ATOM 3424 C CA . GLY A 1 447 ? 20.865 3.658 12.971 1.00 75.56 447 GLY A CA 1
ATOM 3425 C C . GLY A 1 447 ? 20.604 3.296 11.520 1.00 75.56 447 GLY A C 1
ATOM 3426 O O . GLY A 1 447 ? 20.682 2.136 11.117 1.00 75.56 447 GLY A O 1
ATOM 3427 N N . ASP A 1 448 ? 20.300 4.318 10.731 1.00 78.31 448 ASP A N 1
ATOM 3428 C CA . ASP A 1 448 ? 19.857 4.142 9.355 1.00 78.31 448 ASP A CA 1
ATOM 3429 C C . ASP A 1 448 ? 21.003 4.315 8.350 1.00 78.31 448 ASP A C 1
ATOM 3431 O O . ASP A 1 448 ? 21.849 5.211 8.464 1.00 78.31 448 ASP A O 1
ATOM 3435 N N . ILE A 1 449 ? 20.990 3.450 7.338 1.00 84.25 449 ILE A N 1
ATOM 3436 C CA . ILE A 1 449 ? 21.872 3.460 6.173 1.00 84.25 449 ILE A CA 1
ATOM 3437 C C . ILE A 1 449 ? 21.032 3.774 4.942 1.00 84.25 449 ILE A C 1
ATOM 3439 O O . ILE A 1 449 ? 20.004 3.139 4.705 1.00 84.25 449 ILE A O 1
ATOM 3443 N N . VAL A 1 450 ? 21.479 4.725 4.129 1.00 85.75 450 VAL A N 1
ATOM 3444 C CA . VAL A 1 450 ? 20.853 5.021 2.837 1.00 85.75 450 VAL A CA 1
ATOM 3445 C C . VAL A 1 450 ? 21.681 4.375 1.740 1.00 85.75 450 VAL A C 1
ATOM 3447 O O . VAL A 1 450 ? 22.876 4.643 1.640 1.00 85.75 450 VAL A O 1
ATOM 3450 N N . LEU A 1 451 ? 21.049 3.540 0.915 1.00 89.06 451 LEU A N 1
ATOM 3451 C CA . LEU A 1 451 ? 21.601 3.096 -0.362 1.00 89.06 451 LEU A CA 1
ATOM 3452 C C . LEU A 1 451 ? 20.988 3.936 -1.477 1.00 89.06 451 LEU A C 1
ATOM 3454 O O . LEU A 1 451 ? 19.781 3.889 -1.696 1.00 89.06 451 LEU A O 1
ATOM 3458 N N . GLN A 1 452 ? 21.817 4.683 -2.194 1.00 88.81 452 GLN A N 1
ATOM 3459 C CA . GLN A 1 452 ? 21.407 5.532 -3.306 1.00 88.81 452 GLN A CA 1
ATOM 3460 C C . GLN A 1 452 ? 22.013 5.024 -4.611 1.00 88.81 452 GLN A C 1
ATOM 3462 O O . GLN A 1 452 ? 23.218 4.752 -4.671 1.00 88.81 452 GLN A O 1
ATOM 3467 N N . ILE A 1 453 ? 21.198 4.938 -5.664 1.00 89.81 453 ILE A N 1
ATOM 3468 C CA . ILE A 1 453 ? 21.718 4.714 -7.014 1.00 89.81 453 ILE A CA 1
ATOM 3469 C C . ILE A 1 453 ? 22.157 6.034 -7.636 1.00 89.81 453 ILE A C 1
ATOM 3471 O O . ILE A 1 453 ? 21.528 7.070 -7.446 1.00 89.81 453 ILE A O 1
ATOM 3475 N N . TRP A 1 454 ? 23.225 5.991 -8.419 1.00 89.50 454 TRP A N 1
ATOM 3476 C CA . TRP A 1 454 ? 23.690 7.110 -9.229 1.00 89.50 454 TRP A CA 1
ATOM 3477 C C . TRP A 1 454 ? 23.709 6.684 -10.687 1.00 89.50 454 TRP A C 1
ATOM 3479 O O . TRP A 1 454 ? 24.404 5.736 -11.051 1.00 89.50 454 TRP A O 1
ATOM 3489 N N . ARG A 1 455 ? 22.928 7.375 -11.512 1.00 89.75 455 ARG A N 1
ATOM 3490 C CA . ARG A 1 455 ? 22.768 7.102 -12.936 1.00 89.75 455 ARG A CA 1
ATOM 3491 C C . ARG A 1 455 ? 23.782 7.909 -13.733 1.00 89.75 455 ARG A C 1
ATOM 3493 O O . ARG A 1 455 ? 23.786 9.135 -13.679 1.00 89.75 455 ARG A O 1
ATOM 3500 N N . GLN A 1 456 ? 24.577 7.224 -14.537 1.00 89.00 456 GLN A N 1
ATOM 3501 C CA . GLN A 1 456 ? 25.405 7.788 -15.593 1.00 89.00 456 GLN A CA 1
ATOM 3502 C C . GLN A 1 456 ? 24.837 7.340 -16.951 1.00 89.00 456 GLN A C 1
ATOM 3504 O O . GLN A 1 456 ? 25.048 6.196 -17.357 1.00 89.00 456 GLN A O 1
ATOM 3509 N N . PRO A 1 457 ? 24.117 8.223 -17.658 1.00 86.94 457 PRO A N 1
ATOM 3510 C CA . PRO A 1 457 ? 23.641 7.994 -19.011 1.00 86.94 457 PRO A CA 1
ATOM 3511 C C . PRO A 1 457 ? 24.739 7.549 -19.975 1.00 86.94 457 PRO A C 1
ATOM 3513 O O . PRO A 1 457 ? 25.872 8.042 -19.909 1.00 86.94 457 PRO A O 1
ATOM 3516 N N . GLY A 1 458 ? 24.395 6.648 -20.894 1.00 77.00 458 GLY A N 1
ATOM 3517 C CA . GLY A 1 458 ? 25.305 6.157 -21.926 1.00 77.00 458 GLY A CA 1
ATOM 3518 C C . GLY A 1 458 ? 25.967 7.302 -22.704 1.00 77.00 458 GLY A C 1
ATOM 3519 O O . GLY A 1 458 ? 25.294 8.132 -23.306 1.00 77.00 458 GLY A O 1
ATOM 3520 N N . GLY A 1 459 ? 27.304 7.361 -22.679 1.00 67.25 459 GLY A N 1
ATOM 3521 C CA . GLY A 1 459 ? 28.091 8.400 -23.362 1.00 67.25 459 GLY A CA 1
ATOM 3522 C C . GLY A 1 459 ? 28.322 9.694 -22.567 1.00 67.25 459 GLY A C 1
ATOM 3523 O O . GLY A 1 459 ? 29.132 10.516 -22.995 1.00 67.25 459 GLY A O 1
ATOM 3524 N N . SER A 1 460 ? 27.692 9.868 -21.400 1.00 72.06 460 SER A N 1
ATOM 3525 C CA . SER A 1 460 ? 27.972 10.979 -20.479 1.00 72.06 460 SER A CA 1
ATOM 3526 C C . SER A 1 460 ? 29.181 10.677 -19.587 1.00 72.06 460 SER A C 1
ATOM 3528 O O . SER A 1 460 ? 29.367 9.549 -19.134 1.00 72.06 460 SER A O 1
ATOM 3530 N N . GLY A 1 461 ? 29.992 11.692 -19.273 1.00 74.50 461 GLY A N 1
ATOM 3531 C CA . GLY A 1 461 ? 31.034 11.612 -18.237 1.00 74.50 461 GLY A CA 1
ATOM 3532 C C . GLY A 1 461 ? 30.530 11.903 -16.816 1.00 74.50 461 GLY A C 1
ATOM 3533 O O . GLY A 1 461 ? 31.286 11.738 -15.861 1.00 74.50 461 GLY A O 1
ATOM 3534 N N . ALA A 1 462 ? 29.280 12.348 -16.672 1.00 81.06 462 ALA A N 1
ATOM 3535 C CA . ALA A 1 462 ? 28.682 12.757 -15.405 1.00 81.06 462 ALA A CA 1
ATOM 3536 C C . ALA A 1 462 ? 27.622 11.754 -14.928 1.00 81.06 462 ALA A C 1
ATOM 3538 O O . ALA A 1 462 ? 26.862 11.215 -15.735 1.00 81.06 462 ALA A O 1
ATOM 3539 N N . ALA A 1 463 ? 27.579 11.538 -13.612 1.00 83.38 463 ALA A N 1
ATOM 3540 C CA . ALA A 1 463 ? 26.565 10.743 -12.931 1.00 83.38 463 ALA A CA 1
ATOM 3541 C C . ALA A 1 463 ? 25.694 11.645 -12.050 1.00 83.38 463 ALA A C 1
ATOM 3543 O O . ALA A 1 463 ? 26.197 12.581 -11.425 1.00 83.38 463 ALA A O 1
ATOM 3544 N N . TRP A 1 464 ? 24.409 11.327 -11.969 1.00 81.88 464 TRP A N 1
ATOM 3545 C CA . TRP A 1 464 ? 23.421 12.041 -11.168 1.00 81.88 464 TRP A CA 1
ATOM 3546 C C . TRP A 1 464 ? 22.782 11.098 -10.159 1.00 81.88 464 TRP A C 1
ATOM 3548 O O . TRP A 1 464 ? 22.567 9.923 -10.457 1.00 81.88 464 TRP A O 1
ATOM 3558 N N . SER A 1 465 ? 22.473 11.607 -8.971 1.00 79.44 465 SER A N 1
ATOM 3559 C CA . SER A 1 465 ? 21.727 10.855 -7.968 1.00 79.44 465 SER A CA 1
ATOM 3560 C C . SER A 1 465 ? 20.358 10.455 -8.516 1.00 79.44 465 SER A C 1
ATOM 3562 O O . SER A 1 465 ? 19.647 11.282 -9.086 1.00 79.44 465 SER A O 1
ATOM 3564 N N . GLY A 1 466 ? 20.003 9.190 -8.341 1.00 76.81 466 GLY A N 1
ATOM 3565 C CA . GLY A 1 466 ? 18.676 8.647 -8.591 1.00 76.81 466 GLY A CA 1
ATOM 3566 C C . GLY A 1 466 ? 18.009 8.226 -7.284 1.00 76.81 466 GLY A C 1
ATOM 3567 O O . GLY A 1 466 ? 18.285 8.784 -6.219 1.00 76.81 466 GLY A O 1
ATOM 3568 N N . SER A 1 467 ? 17.139 7.223 -7.376 1.00 77.06 467 SER A N 1
ATOM 3569 C CA . SER A 1 467 ? 16.368 6.707 -6.247 1.00 77.06 467 SER A CA 1
ATOM 3570 C C . SER A 1 467 ? 17.261 6.257 -5.085 1.00 77.06 467 SER A C 1
ATOM 3572 O O . SER A 1 467 ? 18.399 5.810 -5.257 1.00 77.06 467 SER A O 1
ATOM 3574 N N . SER A 1 468 ? 16.738 6.358 -3.870 1.00 81.56 468 SER A N 1
ATOM 3575 C CA . SER A 1 468 ? 17.411 5.857 -2.679 1.00 81.56 468 SER A CA 1
ATOM 3576 C C . SER A 1 468 ? 16.466 4.999 -1.853 1.00 81.56 468 SER A C 1
ATOM 3578 O O . SER A 1 468 ? 15.249 5.131 -1.947 1.00 81.56 468 SER A O 1
ATOM 3580 N N . LYS A 1 469 ? 17.038 4.083 -1.077 1.00 77.81 469 LYS A N 1
ATOM 3581 C CA . LYS A 1 469 ? 16.325 3.247 -0.117 1.00 77.81 469 LYS A CA 1
ATOM 3582 C C . LYS A 1 469 ? 17.012 3.373 1.235 1.00 77.81 469 LYS A C 1
ATOM 3584 O O . LYS A 1 469 ? 18.238 3.274 1.319 1.00 77.81 469 LYS A O 1
ATOM 3589 N N . ARG A 1 470 ? 16.224 3.615 2.280 1.00 78.25 470 ARG A N 1
ATOM 3590 C CA . ARG A 1 470 ? 16.695 3.735 3.663 1.00 78.25 470 ARG A CA 1
ATOM 3591 C C . ARG A 1 470 ? 16.473 2.409 4.383 1.00 78.25 470 ARG A C 1
ATOM 3593 O O . ARG A 1 470 ? 15.387 1.847 4.311 1.00 78.25 470 ARG A O 1
ATOM 3600 N N . TYR A 1 471 ? 17.492 1.936 5.088 1.00 78.81 471 TYR A N 1
ATOM 3601 C CA . TYR A 1 471 ? 17.465 0.683 5.834 1.00 78.81 471 TYR A CA 1
ATOM 3602 C C . TYR A 1 471 ? 17.931 0.927 7.259 1.00 78.81 471 TYR A C 1
ATOM 3604 O O . TYR A 1 471 ? 19.035 1.428 7.476 1.00 78.81 471 TYR A O 1
ATOM 3612 N N . HIS A 1 472 ? 17.108 0.541 8.227 1.00 76.31 472 HIS A N 1
ATOM 3613 C CA . HIS A 1 472 ? 17.509 0.547 9.624 1.00 76.31 472 HIS A CA 1
ATOM 3614 C C . HIS A 1 472 ? 18.412 -0.648 9.929 1.00 76.31 472 HIS A C 1
ATOM 3616 O O . HIS A 1 472 ? 18.152 -1.768 9.484 1.00 76.31 472 HIS A O 1
ATOM 3622 N N . LEU A 1 473 ? 19.480 -0.417 10.688 1.00 80.12 473 LEU A N 1
ATOM 3623 C CA . LEU A 1 473 ? 20.484 -1.426 10.967 1.00 80.12 473 LEU A CA 1
ATOM 3624 C C . LEU A 1 473 ? 20.942 -1.354 12.422 1.00 80.12 473 LEU A C 1
ATOM 3626 O O . LEU A 1 473 ? 21.652 -0.431 12.818 1.00 80.12 473 LEU A O 1
ATOM 3630 N N . SER A 1 474 ? 20.600 -2.388 13.189 1.00 80.19 474 SER A N 1
ATOM 3631 C CA . SER A 1 474 ? 21.123 -2.605 14.538 1.00 80.19 474 SER A CA 1
ATOM 3632 C C . SER A 1 474 ? 22.106 -3.776 14.520 1.00 80.19 474 SER A C 1
ATOM 3634 O O . SER A 1 474 ? 21.773 -4.896 14.124 1.00 80.19 474 SER A O 1
ATOM 3636 N N . MET A 1 475 ? 23.363 -3.522 14.890 1.00 84.44 475 MET A N 1
ATOM 3637 C CA . MET A 1 475 ? 24.408 -4.543 14.924 1.00 84.44 475 MET A CA 1
ATOM 3638 C C . MET A 1 475 ? 25.425 -4.331 16.043 1.00 84.44 475 MET A C 1
ATOM 3640 O O . MET A 1 475 ? 25.876 -3.224 16.339 1.00 84.44 475 MET A O 1
ATOM 3644 N N . GLY A 1 476 ? 25.870 -5.441 16.631 1.00 82.81 476 GLY A N 1
ATOM 3645 C CA . GLY A 1 476 ? 26.925 -5.428 17.639 1.00 82.81 476 GLY A CA 1
ATOM 3646 C C . GLY A 1 476 ? 28.281 -4.944 17.105 1.00 82.81 476 GLY A C 1
ATOM 3647 O O . GLY A 1 476 ? 28.538 -4.894 15.901 1.00 82.81 476 GLY A O 1
ATOM 3648 N N . ALA A 1 477 ? 29.189 -4.632 18.029 1.00 86.44 477 ALA A N 1
ATOM 3649 C CA . ALA A 1 477 ? 30.570 -4.276 17.713 1.00 86.44 477 ALA A CA 1
ATOM 3650 C C . ALA A 1 477 ? 31.259 -5.362 16.869 1.00 86.44 477 ALA A C 1
ATOM 3652 O O . ALA A 1 477 ? 31.101 -6.556 17.139 1.00 86.44 477 ALA A O 1
ATOM 3653 N N . THR A 1 478 ? 32.075 -4.971 15.885 1.00 89.81 478 THR A N 1
ATOM 3654 C CA . THR A 1 478 ? 32.835 -5.882 14.994 1.00 89.81 478 THR A CA 1
ATOM 3655 C C . THR A 1 478 ? 31.997 -6.823 14.113 1.00 89.81 478 THR A C 1
ATOM 3657 O O . THR A 1 478 ? 32.563 -7.686 13.439 1.00 89.81 478 THR A O 1
ATOM 3660 N N . LYS A 1 479 ? 30.663 -6.684 14.100 1.00 93.88 479 LYS A N 1
ATOM 3661 C CA . LYS A 1 479 ? 29.754 -7.534 13.316 1.00 93.88 479 LYS A CA 1
ATOM 3662 C C . LYS A 1 479 ? 29.550 -7.010 11.893 1.00 93.88 479 LYS A C 1
ATOM 3664 O O . LYS A 1 479 ? 29.901 -5.877 11.570 1.00 93.88 479 LYS A O 1
ATOM 3669 N N . VAL A 1 480 ? 29.004 -7.884 11.051 1.00 93.00 480 VAL A N 1
ATOM 3670 C CA . VAL A 1 480 ? 28.567 -7.586 9.685 1.00 93.00 480 VAL A CA 1
ATOM 3671 C C . VAL A 1 480 ? 27.069 -7.840 9.615 1.00 93.00 480 VAL A C 1
ATOM 3673 O O . VAL A 1 480 ? 26.607 -8.854 10.138 1.00 93.00 480 VAL A O 1
ATOM 3676 N N . ALA A 1 481 ? 26.338 -6.950 8.959 1.00 91.31 481 ALA A N 1
ATOM 3677 C CA . ALA A 1 481 ? 24.949 -7.168 8.578 1.00 91.31 481 ALA A CA 1
ATOM 3678 C C . ALA A 1 481 ? 24.787 -6.988 7.067 1.00 91.31 481 ALA A C 1
ATOM 3680 O O . ALA A 1 481 ? 25.621 -6.351 6.423 1.00 91.31 481 ALA A O 1
ATOM 3681 N N . SER A 1 482 ? 23.737 -7.577 6.501 1.00 90.31 482 SER A N 1
ATOM 3682 C CA . SER A 1 482 ? 23.434 -7.486 5.070 1.00 90.31 482 SER A CA 1
ATOM 3683 C C . SER A 1 482 ? 22.158 -6.691 4.852 1.00 90.31 482 SER A C 1
ATOM 3685 O O . SER A 1 482 ? 21.194 -6.865 5.590 1.00 90.31 482 SER A O 1
ATOM 3687 N N . ILE A 1 483 ? 22.180 -5.840 3.835 1.00 89.38 483 ILE A N 1
ATOM 3688 C CA . ILE A 1 483 ? 21.029 -5.107 3.324 1.00 89.38 483 ILE A CA 1
ATOM 3689 C C . ILE A 1 483 ? 20.723 -5.670 1.941 1.00 89.38 483 ILE A C 1
ATOM 3691 O O . ILE A 1 483 ? 21.555 -5.547 1.039 1.00 89.38 483 ILE A O 1
ATOM 3695 N N . ASP A 1 484 ? 19.552 -6.275 1.780 1.00 87.06 484 ASP A N 1
ATOM 3696 C CA . ASP A 1 484 ? 19.050 -6.696 0.475 1.00 87.06 484 ASP A CA 1
ATOM 3697 C C . ASP A 1 484 ? 18.433 -5.477 -0.218 1.00 87.06 484 ASP A C 1
ATOM 3699 O O . ASP A 1 484 ? 17.704 -4.706 0.405 1.00 87.06 484 ASP A O 1
ATOM 3703 N N . PHE A 1 485 ? 18.764 -5.265 -1.489 1.00 87.25 485 PHE A N 1
ATOM 3704 C CA . PHE A 1 485 ? 18.246 -4.145 -2.265 1.00 87.25 485 PHE A CA 1
ATOM 3705 C C . PHE A 1 485 ? 17.773 -4.586 -3.642 1.00 87.25 485 PHE A C 1
ATOM 3707 O O . PHE A 1 485 ? 18.288 -5.532 -4.243 1.00 87.25 485 PHE A O 1
ATOM 3714 N N . ASP A 1 486 ? 16.825 -3.813 -4.155 1.00 85.38 486 ASP A N 1
ATOM 3715 C CA . ASP A 1 486 ? 16.230 -4.019 -5.462 1.00 85.38 486 ASP A CA 1
ATOM 3716 C C . ASP A 1 486 ? 15.878 -2.675 -6.094 1.00 85.38 486 ASP A C 1
ATOM 3718 O O . ASP A 1 486 ? 15.070 -1.932 -5.539 1.00 85.38 486 ASP A O 1
ATOM 3722 N N . PHE A 1 487 ? 16.515 -2.322 -7.203 1.00 85.75 487 PHE A N 1
ATOM 3723 C CA . PHE A 1 487 ? 16.192 -1.118 -7.963 1.00 85.75 487 PHE A CA 1
ATOM 3724 C C . PHE A 1 487 ? 15.663 -1.521 -9.334 1.00 85.75 487 PHE A C 1
ATOM 3726 O O . PHE A 1 487 ? 16.377 -2.170 -10.097 1.00 85.75 487 PHE A O 1
ATOM 3733 N N . GLU A 1 488 ? 14.429 -1.130 -9.634 1.00 84.56 488 GLU A N 1
ATOM 3734 C CA . GLU A 1 488 ? 13.724 -1.442 -10.882 1.00 84.56 488 GLU A CA 1
ATOM 3735 C C . GLU A 1 488 ? 13.682 -0.215 -11.813 1.00 84.56 488 GLU A C 1
ATOM 3737 O O . GLU A 1 488 ? 14.234 0.837 -11.484 1.00 84.56 488 GLU A O 1
ATOM 3742 N N . ASP A 1 489 ? 13.075 -0.367 -12.993 1.00 82.38 489 ASP A N 1
ATOM 3743 C CA . ASP A 1 489 ? 12.859 0.696 -13.990 1.00 82.38 489 ASP A CA 1
ATOM 3744 C C . ASP A 1 489 ? 14.126 1.444 -14.438 1.00 82.38 489 ASP A C 1
ATOM 3746 O O . ASP A 1 489 ? 14.118 2.630 -14.777 1.00 82.38 489 ASP A O 1
ATOM 3750 N N . LEU A 1 490 ? 15.250 0.728 -14.486 1.00 87.75 490 LEU A N 1
ATOM 3751 C CA . LEU A 1 490 ? 16.541 1.273 -14.889 1.00 87.75 490 LEU A CA 1
ATOM 3752 C C . LEU A 1 490 ? 16.688 1.319 -16.413 1.00 87.75 490 LEU A C 1
ATOM 3754 O O . LEU A 1 490 ? 16.138 0.503 -17.152 1.00 87.75 490 LEU A O 1
ATOM 3758 N N . ASN A 1 491 ? 17.492 2.256 -16.907 1.00 86.81 491 ASN A N 1
ATOM 3759 C CA . ASN A 1 491 ? 17.659 2.448 -18.343 1.00 86.81 491 ASN A CA 1
ATOM 3760 C C . ASN A 1 491 ? 18.759 1.560 -18.923 1.00 86.81 491 ASN A C 1
ATOM 3762 O O . ASN A 1 491 ? 19.913 1.623 -18.504 1.00 86.81 491 ASN A O 1
ATOM 3766 N N . VAL A 1 492 ? 18.401 0.763 -19.931 1.00 87.31 492 VAL A N 1
ATOM 3767 C CA . VAL A 1 492 ? 19.354 -0.028 -20.720 1.00 87.31 492 VAL A CA 1
ATOM 3768 C C . VAL A 1 492 ? 20.388 0.886 -21.373 1.00 87.31 492 VAL A C 1
ATOM 3770 O O . VAL A 1 492 ? 20.047 1.924 -21.934 1.00 87.31 492 VAL A O 1
ATOM 3773 N N . GLY A 1 493 ? 21.657 0.482 -21.317 1.00 88.56 493 GLY A N 1
ATOM 3774 C CA . GLY A 1 493 ? 22.784 1.239 -21.860 1.00 88.56 493 GLY A CA 1
ATOM 3775 C C . GLY A 1 493 ? 23.348 2.291 -20.905 1.00 88.56 493 GLY A C 1
ATOM 3776 O O . GLY A 1 493 ? 24.459 2.770 -21.136 1.00 88.56 493 GLY A O 1
ATOM 3777 N N . ASP A 1 494 ? 22.649 2.595 -19.812 1.00 90.88 494 ASP A N 1
ATOM 3778 C CA . ASP A 1 494 ? 23.156 3.472 -18.766 1.00 90.88 494 ASP A CA 1
ATOM 3779 C C . ASP A 1 494 ? 23.952 2.681 -17.728 1.00 90.88 494 ASP A C 1
ATOM 3781 O O . ASP A 1 494 ? 23.755 1.480 -17.502 1.00 90.88 494 ASP A O 1
ATOM 3785 N N . LYS A 1 495 ? 24.873 3.380 -17.072 1.00 90.94 495 LYS A N 1
ATOM 3786 C CA . LYS A 1 495 ? 25.699 2.837 -16.006 1.00 90.94 495 LYS A CA 1
ATOM 3787 C C . LYS A 1 495 ? 25.196 3.316 -14.658 1.00 90.94 495 LYS A C 1
ATOM 3789 O O . LYS A 1 495 ? 25.006 4.511 -14.461 1.00 90.94 495 LYS A O 1
ATOM 3794 N N . TYR A 1 496 ? 25.019 2.397 -13.721 1.00 91.50 496 TYR A N 1
ATOM 3795 C CA . TYR A 1 496 ? 24.543 2.710 -12.381 1.00 91.50 496 TYR A CA 1
ATOM 3796 C C . TYR A 1 496 ? 25.592 2.386 -11.330 1.00 91.50 496 TYR A C 1
ATOM 3798 O O . TYR A 1 496 ? 26.311 1.391 -11.415 1.00 91.50 496 TYR A O 1
ATOM 3806 N N . TYR A 1 497 ? 25.663 3.238 -10.322 1.00 90.44 497 TYR A N 1
ATOM 3807 C CA . TYR A 1 497 ? 26.573 3.124 -9.194 1.00 90.44 497 TYR A CA 1
ATOM 3808 C C . TYR A 1 497 ? 25.777 3.090 -7.897 1.00 90.44 497 TYR A C 1
ATOM 3810 O O . TYR A 1 497 ? 24.673 3.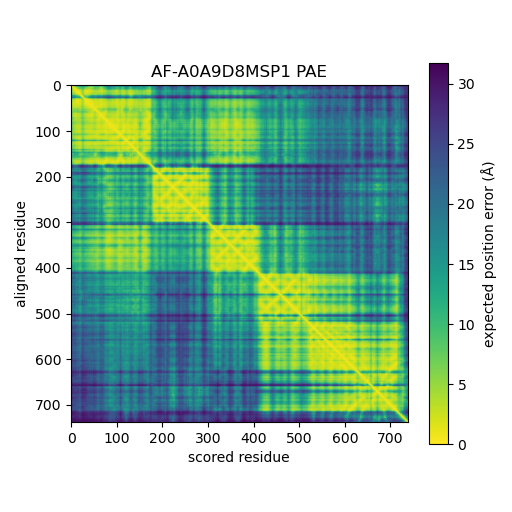624 -7.848 1.00 90.44 497 TYR A O 1
ATOM 3818 N N . LEU A 1 498 ? 26.340 2.486 -6.854 1.00 89.69 498 LEU A N 1
ATOM 3819 C CA . LEU A 1 498 ? 25.745 2.477 -5.522 1.00 89.69 498 LEU A CA 1
ATOM 3820 C C . LEU A 1 498 ? 26.592 3.322 -4.582 1.00 89.69 498 LEU A C 1
ATOM 3822 O O . LEU A 1 498 ? 27.814 3.187 -4.555 1.00 89.69 498 LEU A O 1
ATOM 3826 N N . ALA A 1 499 ? 25.923 4.160 -3.801 1.00 89.38 499 ALA A N 1
ATOM 3827 C CA . ALA A 1 499 ? 26.514 4.858 -2.677 1.00 89.38 499 ALA A CA 1
ATOM 3828 C C . ALA A 1 499 ? 25.766 4.495 -1.394 1.00 89.38 499 ALA A C 1
ATOM 3830 O O . ALA A 1 499 ? 24.537 4.521 -1.362 1.00 89.38 499 ALA A O 1
ATOM 3831 N N . ALA A 1 500 ? 26.520 4.174 -0.347 1.00 89.62 500 ALA A N 1
ATOM 3832 C CA . ALA A 1 500 ? 26.034 3.990 1.007 1.00 89.62 500 ALA A CA 1
ATOM 3833 C C . ALA A 1 500 ? 26.476 5.166 1.883 1.00 89.62 500 ALA A C 1
ATOM 3835 O O . ALA A 1 500 ? 27.674 5.457 2.003 1.00 89.62 500 ALA A O 1
ATOM 3836 N N . SER A 1 501 ? 25.521 5.806 2.544 1.00 85.31 501 SER A N 1
ATOM 3837 C CA . SER A 1 501 ? 25.763 6.903 3.483 1.00 85.31 501 SER A CA 1
ATOM 3838 C C . SER A 1 501 ? 25.009 6.707 4.796 1.00 85.31 501 SER A C 1
ATOM 3840 O O . SER A 1 501 ? 24.116 5.863 4.912 1.00 85.31 501 SER A O 1
ATOM 3842 N N . TYR A 1 502 ? 25.407 7.483 5.804 1.00 75.25 502 TYR A N 1
ATOM 3843 C CA . TYR A 1 502 ? 24.689 7.583 7.070 1.00 75.25 502 TYR A CA 1
ATOM 3844 C C . TYR A 1 502 ? 23.513 8.552 6.948 1.00 75.25 502 TYR A C 1
ATOM 3846 O O . TYR A 1 502 ? 23.596 9.552 6.236 1.00 75.25 502 TYR A O 1
ATOM 3854 N N . VAL A 1 503 ? 22.459 8.316 7.726 1.00 66.44 503 VAL A N 1
ATOM 3855 C CA . VAL A 1 503 ? 21.448 9.342 8.007 1.00 66.44 503 VAL A CA 1
ATOM 3856 C C . VAL A 1 503 ? 21.983 10.303 9.083 1.00 66.44 503 VAL A C 1
ATOM 3858 O O . VAL A 1 503 ? 22.544 9.870 10.091 1.00 66.44 503 VAL A O 1
ATOM 3861 N N . ASN A 1 504 ? 21.833 11.616 8.872 1.00 54.06 504 ASN A N 1
ATOM 3862 C CA . ASN A 1 504 ? 22.138 12.694 9.835 1.00 54.06 504 ASN A CA 1
ATOM 3863 C C . ASN A 1 504 ? 23.601 12.793 10.336 1.00 54.06 504 ASN A C 1
ATOM 3865 O O . ASN A 1 504 ? 23.886 13.462 11.336 1.00 54.06 504 ASN A O 1
ATOM 3869 N N . GLN A 1 505 ? 24.553 12.169 9.640 1.00 56.28 505 GLN A N 1
ATOM 3870 C CA . GLN A 1 505 ? 25.989 12.419 9.787 1.00 56.28 505 GLN A CA 1
ATOM 3871 C C . GLN A 1 505 ? 26.552 12.749 8.408 1.00 56.28 505 GLN A C 1
A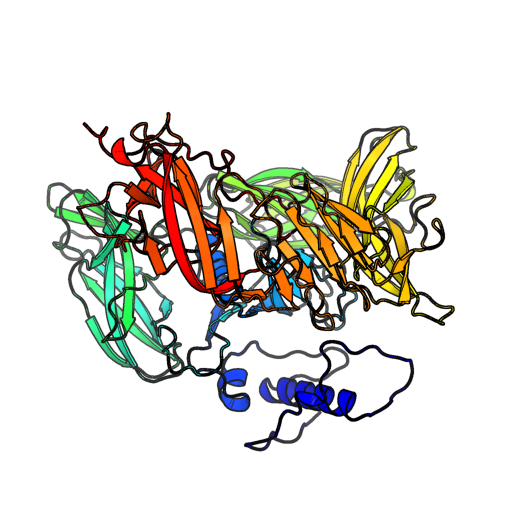TOM 3873 O O . GLN A 1 505 ? 26.391 11.957 7.483 1.00 56.28 505 GLN A O 1
ATOM 3878 N N . ASP A 1 506 ? 27.231 13.888 8.266 1.00 49.47 506 ASP A N 1
ATOM 3879 C CA . ASP A 1 506 ? 27.936 14.216 7.027 1.00 49.47 506 ASP A CA 1
ATOM 3880 C C . ASP A 1 506 ? 29.012 13.148 6.767 1.00 49.47 506 ASP A C 1
ATOM 3882 O O . ASP A 1 506 ? 30.046 13.114 7.442 1.00 49.47 506 ASP A O 1
ATOM 3886 N N . GLY A 1 507 ? 28.767 12.233 5.825 1.00 59.50 507 GLY A N 1
ATOM 3887 C CA . GLY A 1 507 ? 29.751 11.216 5.461 1.00 59.50 507 GLY A CA 1
ATOM 3888 C C . GLY A 1 507 ? 29.215 10.027 4.664 1.00 59.50 507 GLY A C 1
ATOM 3889 O O . GLY A 1 507 ? 28.117 9.521 4.893 1.00 59.50 507 GLY A O 1
ATOM 3890 N N . SER A 1 508 ? 30.046 9.535 3.746 1.00 70.88 508 SER A N 1
ATOM 3891 C CA . SER A 1 508 ? 29.897 8.211 3.145 1.00 70.88 508 SER A CA 1
ATOM 3892 C C . SER A 1 508 ? 30.391 7.131 4.107 1.00 70.88 508 SER A C 1
ATOM 3894 O O . SER A 1 508 ? 31.283 7.364 4.931 1.00 70.88 508 SER A O 1
ATOM 3896 N N . LEU A 1 509 ? 29.857 5.918 3.981 1.00 84.81 509 LEU A N 1
ATOM 3897 C CA . LEU A 1 509 ? 30.483 4.758 4.609 1.00 84.81 509 LEU A CA 1
ATOM 3898 C C . LEU A 1 509 ? 31.871 4.541 3.987 1.00 84.81 509 LEU A C 1
ATOM 3900 O O . LEU A 1 509 ? 32.089 4.831 2.808 1.00 84.81 509 LEU A O 1
ATOM 3904 N N . GLY A 1 510 ? 32.820 4.004 4.760 1.00 85.81 510 GLY A N 1
ATOM 3905 C CA . GLY A 1 510 ? 34.092 3.565 4.180 1.00 85.81 510 GLY A CA 1
ATOM 3906 C C . GLY A 1 510 ? 33.829 2.524 3.087 1.00 85.81 510 GLY A C 1
ATOM 3907 O O . GLY A 1 510 ? 33.013 1.629 3.295 1.00 85.81 510 GLY A O 1
ATOM 3908 N N . ASN A 1 511 ? 34.476 2.636 1.927 1.00 83.88 511 ASN A N 1
ATOM 3909 C CA . ASN A 1 511 ? 34.210 1.792 0.748 1.00 83.88 511 ASN A CA 1
ATOM 3910 C C . ASN A 1 511 ? 32.732 1.787 0.277 1.00 83.88 511 ASN A C 1
ATOM 3912 O O . ASN A 1 511 ? 32.287 0.845 -0.380 1.00 83.88 511 ASN A O 1
ATOM 3916 N N . GLY A 1 512 ? 31.949 2.795 0.672 1.00 82.94 512 GLY A N 1
ATOM 3917 C CA . GLY A 1 512 ? 30.555 2.986 0.280 1.00 82.94 512 GLY A CA 1
ATOM 3918 C C . GLY A 1 512 ? 30.338 4.181 -0.645 1.00 82.94 512 GLY A C 1
ATOM 3919 O O . GLY A 1 512 ? 29.201 4.592 -0.828 1.00 82.94 512 GLY A O 1
ATOM 3920 N N . GLY A 1 513 ? 31.387 4.789 -1.190 1.00 81.56 513 GLY A N 1
ATOM 3921 C CA . GLY A 1 513 ? 31.276 5.891 -2.138 1.00 81.56 513 GLY A CA 1
ATOM 3922 C C . GLY A 1 513 ? 30.823 5.432 -3.526 1.00 81.56 513 GLY A C 1
ATOM 3923 O O . GLY A 1 513 ? 31.027 4.286 -3.919 1.00 81.56 513 GLY A O 1
ATOM 3924 N N . VAL A 1 514 ? 30.271 6.375 -4.300 1.00 81.12 514 VAL A N 1
ATOM 3925 C CA . VAL A 1 514 ? 29.745 6.165 -5.666 1.00 81.12 514 VAL A CA 1
ATOM 3926 C C . VAL A 1 514 ? 30.713 5.367 -6.554 1.00 81.12 514 VAL A C 1
ATOM 3928 O O . VAL A 1 514 ? 30.300 4.532 -7.350 1.00 81.12 514 VAL A O 1
ATOM 3931 N N . TRP A 1 515 ? 32.020 5.594 -6.426 1.00 78.31 515 TRP A N 1
ATOM 3932 C CA . TRP A 1 515 ? 33.018 5.068 -7.363 1.00 78.31 515 TRP A CA 1
ATOM 3933 C C . TRP A 1 515 ? 33.705 3.778 -6.908 1.00 78.31 515 TRP A C 1
ATOM 3935 O O . TRP A 1 515 ? 34.502 3.225 -7.667 1.00 78.31 515 TRP A O 1
ATOM 3945 N N . ASP A 1 516 ? 33.376 3.260 -5.724 1.00 68.62 516 ASP A N 1
ATOM 3946 C CA . ASP A 1 516 ? 34.144 2.186 -5.080 1.00 68.62 516 ASP A CA 1
ATOM 3947 C C . ASP A 1 516 ? 34.004 0.816 -5.777 1.00 68.62 516 ASP A C 1
ATOM 3949 O O . ASP A 1 516 ? 34.754 -0.113 -5.484 1.00 68.62 516 ASP A O 1
ATOM 3953 N N . LEU A 1 517 ? 33.076 0.681 -6.735 1.00 68.25 517 LEU A N 1
ATOM 3954 C CA . LEU A 1 517 ? 32.693 -0.605 -7.344 1.00 68.25 517 LEU A CA 1
ATOM 3955 C C . LEU A 1 517 ? 32.739 -0.620 -8.870 1.00 68.25 517 LEU A C 1
ATOM 3957 O O . LEU A 1 517 ? 32.325 -1.592 -9.495 1.00 68.25 517 LEU A O 1
ATOM 3961 N N . GLY A 1 518 ? 33.188 0.467 -9.498 1.00 76.69 518 GLY A N 1
ATOM 3962 C CA . GLY A 1 518 ? 33.282 0.545 -10.955 1.00 76.69 518 GLY A CA 1
ATOM 3963 C C . GLY A 1 518 ? 31.944 0.598 -11.706 1.00 76.69 518 GLY A C 1
ATOM 3964 O O . GLY A 1 518 ? 32.000 0.824 -12.911 1.00 76.69 518 GLY A O 1
ATOM 3965 N N . GLY A 1 519 ? 30.792 0.481 -11.028 1.00 87.50 519 GLY A N 1
ATOM 3966 C CA . GLY A 1 519 ? 29.424 0.600 -11.563 1.00 87.50 519 GLY A CA 1
ATOM 3967 C C . GLY A 1 519 ? 28.977 -0.563 -12.460 1.00 87.50 519 GLY A C 1
ATOM 3968 O O . GLY A 1 519 ? 29.798 -1.306 -12.995 1.00 87.50 519 GLY A O 1
ATOM 3969 N N . TRP A 1 520 ? 27.668 -0.698 -12.669 1.00 91.06 520 TRP A N 1
ATOM 3970 C CA . TRP A 1 520 ? 27.050 -1.756 -13.474 1.00 91.06 520 TRP A CA 1
ATOM 3971 C C . TRP A 1 520 ? 26.331 -1.172 -14.682 1.00 91.06 520 TRP A C 1
ATOM 3973 O O . TRP A 1 520 ? 25.488 -0.289 -14.551 1.00 91.06 520 TRP A O 1
ATOM 3983 N N . MET A 1 521 ? 26.681 -1.670 -15.866 1.00 91.31 521 MET A N 1
ATOM 3984 C CA . MET A 1 521 ? 25.980 -1.343 -17.106 1.00 91.31 521 MET A CA 1
ATOM 3985 C C . MET A 1 521 ? 24.678 -2.129 -17.163 1.00 91.31 521 MET A C 1
ATOM 3987 O O . MET A 1 521 ? 24.725 -3.363 -17.186 1.00 91.31 521 MET A O 1
ATOM 3991 N N . ILE A 1 522 ? 23.553 -1.424 -17.232 1.00 92.31 522 ILE A N 1
ATOM 3992 C CA . ILE A 1 522 ? 22.246 -2.058 -17.383 1.00 92.31 522 ILE A CA 1
ATOM 3993 C C . ILE A 1 522 ? 22.082 -2.532 -18.820 1.00 92.31 522 ILE A C 1
ATOM 3995 O O . ILE A 1 522 ? 22.384 -1.809 -19.773 1.00 92.31 522 ILE A O 1
ATOM 3999 N N . GLN A 1 523 ? 21.656 -3.780 -18.972 1.00 91.69 523 GLN A N 1
ATOM 4000 C CA . GLN A 1 523 ? 21.659 -4.482 -20.249 1.00 91.69 523 GLN A CA 1
ATOM 4001 C C . GLN A 1 523 ? 20.386 -5.296 -20.448 1.00 91.69 523 GLN A C 1
ATOM 4003 O O . GLN A 1 523 ? 19.817 -5.845 -19.508 1.00 91.69 523 GLN A O 1
ATOM 4008 N N . ASP A 1 524 ? 20.022 -5.458 -21.710 1.00 91.62 524 ASP A N 1
ATOM 4009 C CA . ASP A 1 524 ? 19.108 -6.492 -22.179 1.00 91.62 524 ASP A CA 1
ATOM 4010 C C . ASP A 1 524 ? 19.631 -7.887 -21.810 1.00 91.62 524 ASP A C 1
ATOM 4012 O O . ASP A 1 524 ? 20.838 -8.166 -21.879 1.00 91.62 524 ASP A O 1
ATOM 4016 N N . GLY A 1 525 ? 18.738 -8.798 -21.444 1.00 93.88 525 GLY A N 1
ATOM 4017 C CA . GLY A 1 525 ? 19.133 -10.131 -21.014 1.00 93.88 525 GLY A CA 1
ATOM 4018 C C . GLY A 1 525 ? 17.965 -11.023 -20.636 1.00 93.88 525 GLY A C 1
ATOM 4019 O O . GLY A 1 525 ? 16.889 -10.965 -21.227 1.00 93.88 525 GLY A O 1
ATOM 4020 N N . ILE A 1 526 ? 18.231 -11.912 -19.684 1.00 93.88 526 ILE A N 1
ATOM 4021 C CA . ILE A 1 526 ? 17.270 -12.891 -19.184 1.00 93.88 526 ILE A CA 1
ATOM 4022 C C . ILE A 1 526 ? 17.344 -12.891 -17.662 1.00 93.88 526 ILE A C 1
ATOM 4024 O O . ILE A 1 526 ? 18.435 -13.038 -17.105 1.00 93.88 526 ILE A O 1
ATOM 4028 N N . LEU A 1 527 ? 16.201 -12.780 -16.996 1.00 93.44 527 LEU A N 1
ATOM 4029 C CA . LEU A 1 527 ? 16.050 -12.997 -15.563 1.00 93.44 527 LEU A CA 1
ATOM 4030 C C . LEU A 1 527 ? 15.315 -14.304 -15.291 1.00 93.44 527 LEU A C 1
ATOM 4032 O O . LEU A 1 527 ? 14.442 -14.725 -16.049 1.00 93.44 527 LEU A O 1
ATOM 4036 N N . THR A 1 528 ? 15.679 -14.948 -14.191 1.00 92.94 528 THR A N 1
ATOM 4037 C CA . THR A 1 528 ? 15.025 -16.164 -13.709 1.00 92.94 528 THR A CA 1
ATOM 4038 C C . THR A 1 528 ? 14.825 -16.095 -12.207 1.00 92.94 528 THR A C 1
ATOM 4040 O O . THR A 1 528 ? 15.752 -15.700 -11.493 1.00 92.94 528 THR A O 1
ATOM 4043 N N . TRP A 1 529 ? 13.669 -16.565 -11.753 1.00 90.25 529 TRP A N 1
ATOM 4044 C CA . TRP A 1 529 ? 13.279 -16.632 -10.349 1.00 90.25 529 TRP A CA 1
ATOM 4045 C C . TRP A 1 529 ? 13.110 -18.078 -9.909 1.00 90.25 529 TRP A C 1
ATOM 4047 O O . TRP A 1 529 ? 12.607 -18.923 -10.658 1.00 90.25 529 TRP A O 1
ATOM 4057 N N . LYS A 1 530 ? 13.550 -18.361 -8.685 1.00 87.56 530 LYS A N 1
ATOM 4058 C CA . LYS A 1 530 ? 13.338 -19.637 -7.999 1.00 87.56 530 LYS A CA 1
ATOM 4059 C C . LYS A 1 530 ? 12.292 -19.476 -6.901 1.00 87.56 530 LYS A C 1
ATOM 4061 O O . LYS A 1 530 ? 12.070 -18.376 -6.406 1.00 87.56 530 LYS A O 1
ATOM 4066 N N . ASN A 1 531 ? 11.720 -20.596 -6.463 1.00 76.69 531 ASN A N 1
ATOM 4067 C CA . ASN A 1 531 ? 10.721 -20.623 -5.390 1.00 76.69 531 ASN A CA 1
ATOM 4068 C C . ASN A 1 531 ? 11.239 -20.122 -4.025 1.00 76.69 531 ASN A C 1
ATOM 4070 O O . ASN A 1 531 ? 10.449 -19.791 -3.148 1.00 76.69 531 ASN A O 1
ATOM 4074 N N . ASP A 1 532 ? 12.557 -20.063 -3.828 1.00 75.69 532 ASP A N 1
ATOM 4075 C CA . ASP A 1 532 ? 13.181 -19.512 -2.626 1.00 75.69 532 ASP A CA 1
ATOM 4076 C C . ASP A 1 532 ? 13.343 -17.980 -2.665 1.00 75.69 532 ASP A C 1
ATOM 4078 O O . ASP A 1 532 ? 13.835 -17.413 -1.691 1.00 75.69 532 ASP A O 1
ATOM 4082 N N . GLY A 1 533 ? 12.908 -17.321 -3.747 1.00 74.75 533 GLY A N 1
ATOM 4083 C CA . GLY A 1 533 ? 13.053 -15.880 -3.980 1.00 74.75 533 GLY A CA 1
ATOM 4084 C C . GLY A 1 533 ? 14.359 -15.495 -4.684 1.00 74.75 533 GLY A C 1
ATOM 4085 O O . GLY A 1 533 ? 14.580 -14.326 -4.996 1.00 74.75 533 GLY A O 1
ATOM 4086 N N . THR A 1 534 ? 15.247 -16.453 -4.975 1.00 83.56 534 THR A N 1
ATOM 4087 C CA . THR A 1 534 ? 16.518 -16.154 -5.644 1.00 83.56 534 THR A CA 1
ATOM 4088 C C . THR A 1 534 ? 16.283 -15.661 -7.068 1.00 83.56 534 THR A C 1
ATOM 4090 O O . THR A 1 534 ? 15.782 -16.402 -7.919 1.00 83.56 534 THR A O 1
ATOM 4093 N N . VAL A 1 535 ? 16.767 -14.449 -7.347 1.00 87.88 535 VAL A N 1
ATOM 4094 C CA . VAL A 1 535 ? 16.840 -13.865 -8.692 1.00 87.88 535 VAL A CA 1
ATOM 4095 C C . VAL A 1 535 ? 18.219 -14.115 -9.290 1.00 87.88 535 VAL A C 1
ATOM 4097 O O . VAL A 1 535 ? 19.247 -13.972 -8.625 1.00 87.88 535 VAL A O 1
ATOM 4100 N N . SER A 1 536 ? 18.272 -14.491 -10.562 1.00 91.19 536 SER A N 1
ATOM 4101 C CA . SER A 1 536 ? 19.524 -14.630 -11.310 1.00 91.19 536 SER A CA 1
ATOM 4102 C C . SER A 1 536 ? 19.385 -14.044 -12.705 1.00 91.19 536 SER A C 1
ATOM 4104 O O . SER A 1 536 ? 18.330 -14.160 -13.323 1.00 91.19 536 SER A O 1
ATOM 4106 N N . GLY A 1 537 ? 20.458 -13.427 -13.195 1.00 91.69 537 GLY A N 1
ATOM 4107 C CA . GLY A 1 537 ? 20.492 -12.778 -14.502 1.00 91.69 537 GLY A CA 1
ATOM 4108 C C . GLY A 1 537 ? 21.520 -13.398 -15.437 1.00 91.69 537 GLY A C 1
ATOM 4109 O O . GLY A 1 537 ? 22.580 -13.861 -15.009 1.00 91.69 537 GLY A O 1
ATOM 4110 N N . GLN A 1 538 ? 21.201 -13.417 -16.727 1.00 91.50 538 GLN A N 1
ATOM 4111 C CA . GLN A 1 538 ? 22.019 -14.022 -17.771 1.00 91.50 538 GLN A CA 1
ATOM 4112 C C . GLN A 1 538 ? 22.061 -13.118 -19.005 1.00 91.50 538 GLN A C 1
ATOM 4114 O O . GLN A 1 538 ? 21.070 -12.480 -19.356 1.00 91.50 538 GLN A O 1
ATOM 4119 N N . ALA A 1 539 ? 23.195 -13.123 -19.707 1.00 91.12 539 ALA A N 1
ATOM 4120 C CA . ALA A 1 539 ? 23.318 -12.452 -20.997 1.00 91.12 539 ALA A CA 1
ATOM 4121 C C . ALA A 1 539 ? 22.345 -13.039 -22.035 1.00 91.12 539 ALA A C 1
ATOM 4123 O O . ALA A 1 539 ? 21.980 -14.216 -21.959 1.00 91.12 539 ALA A O 1
ATOM 4124 N N . ARG A 1 540 ? 22.008 -12.235 -23.051 1.00 88.50 540 ARG A N 1
ATOM 4125 C CA . ARG A 1 540 ? 21.204 -12.647 -24.214 1.00 88.50 540 ARG A CA 1
ATOM 4126 C C . ARG A 1 540 ? 21.675 -13.975 -24.819 1.00 88.50 540 ARG A C 1
ATOM 4128 O O . ARG A 1 540 ? 22.874 -14.194 -25.015 1.00 88.50 540 ARG A O 1
ATOM 4135 N N . ARG A 1 541 ? 20.730 -14.847 -25.174 1.00 88.25 541 ARG A N 1
ATOM 4136 C CA . ARG A 1 541 ? 20.995 -16.130 -25.844 1.00 88.25 541 ARG A CA 1
ATOM 4137 C C . ARG A 1 541 ? 19.920 -16.426 -26.879 1.00 88.25 541 ARG A C 1
ATOM 4139 O O . ARG A 1 541 ? 18.756 -16.121 -26.665 1.00 88.25 541 ARG A O 1
ATOM 4146 N N . VAL A 1 542 ? 20.326 -17.089 -27.961 1.00 87.44 542 VAL A N 1
ATOM 4147 C CA . VAL A 1 542 ? 19.403 -17.588 -28.994 1.00 87.44 542 VAL A CA 1
ATOM 4148 C C . VAL A 1 542 ? 18.576 -18.763 -28.461 1.00 87.44 542 VAL A C 1
ATOM 4150 O O . VAL A 1 542 ? 17.388 -18.869 -28.748 1.00 87.44 542 VAL A O 1
ATOM 4153 N N . THR A 1 543 ? 19.197 -19.629 -27.651 1.00 90.00 543 THR A N 1
ATOM 4154 C CA . THR A 1 543 ? 18.546 -20.802 -27.057 1.00 90.00 543 THR A CA 1
ATOM 4155 C C . THR A 1 543 ? 18.807 -20.909 -25.557 1.00 90.00 543 THR A C 1
ATOM 4157 O O . THR A 1 543 ? 19.953 -20.732 -25.126 1.00 90.00 543 THR A O 1
ATOM 4160 N N . LEU A 1 544 ? 17.792 -21.292 -24.781 1.00 91.44 544 LEU A N 1
ATOM 4161 C CA . LEU A 1 544 ? 17.888 -21.504 -23.332 1.00 91.44 544 LEU A CA 1
ATOM 4162 C C . LEU A 1 544 ? 17.251 -22.840 -22.911 1.00 91.44 544 LEU A C 1
ATOM 4164 O O . LEU A 1 544 ? 16.260 -23.269 -23.495 1.00 91.44 544 LEU A O 1
ATOM 4168 N N . MET A 1 545 ? 17.800 -23.490 -21.883 1.00 92.31 545 MET A N 1
ATOM 4169 C CA . MET A 1 545 ? 17.118 -24.567 -21.155 1.00 92.31 545 MET A CA 1
ATOM 4170 C C . MET A 1 545 ? 16.759 -24.065 -19.759 1.00 92.31 545 MET A C 1
ATOM 4172 O O . MET A 1 545 ? 17.647 -23.630 -19.023 1.00 92.31 545 MET A O 1
ATOM 4176 N N . ALA A 1 546 ? 15.476 -24.104 -19.404 1.00 88.94 546 ALA A N 1
ATOM 4177 C CA . ALA A 1 546 ? 15.012 -23.663 -18.100 1.00 88.94 546 ALA A CA 1
ATOM 4178 C C . ALA A 1 546 ? 15.451 -24.652 -17.010 1.00 88.94 546 ALA A C 1
ATOM 4180 O O . ALA A 1 546 ? 15.250 -25.863 -17.108 1.00 88.94 546 ALA A O 1
ATOM 4181 N N . GLY A 1 547 ? 16.077 -24.126 -15.960 1.00 88.50 547 GLY A N 1
ATOM 4182 C CA . GLY A 1 547 ? 16.472 -24.891 -14.781 1.00 88.50 547 GLY A CA 1
ATOM 4183 C C . GLY A 1 547 ? 15.271 -25.487 -14.043 1.00 88.50 547 GLY A C 1
ATOM 4184 O O . GLY A 1 547 ? 14.173 -24.931 -14.042 1.00 88.50 547 GLY A O 1
ATOM 4185 N N . THR A 1 548 ? 15.491 -26.618 -13.374 1.00 87.50 548 THR A N 1
ATOM 4186 C CA . THR A 1 548 ? 14.432 -27.395 -12.708 1.00 87.50 548 THR A CA 1
ATOM 4187 C C . THR A 1 548 ? 13.797 -26.695 -11.510 1.00 87.50 548 THR A C 1
ATOM 4189 O O . THR A 1 548 ? 12.679 -27.033 -11.150 1.00 87.50 548 THR A O 1
ATOM 4192 N N . THR A 1 549 ? 14.495 -25.740 -10.894 1.00 87.38 549 THR A N 1
ATOM 4193 C CA . THR A 1 549 ? 14.019 -24.989 -9.720 1.00 87.38 549 THR A CA 1
ATOM 4194 C C . THR A 1 549 ? 13.400 -23.639 -10.081 1.00 87.38 549 THR A C 1
ATOM 4196 O O . THR A 1 549 ? 13.072 -22.868 -9.185 1.00 87.38 549 THR A O 1
ATOM 4199 N N . ILE A 1 550 ? 13.347 -23.295 -11.371 1.00 91.25 550 ILE A N 1
ATOM 4200 C CA . ILE A 1 550 ? 12.820 -22.008 -11.825 1.00 91.25 550 ILE A CA 1
ATOM 4201 C C . ILE A 1 550 ? 11.291 -22.058 -11.806 1.00 91.25 550 ILE A C 1
ATOM 4203 O O . ILE A 1 550 ? 10.695 -23.045 -12.233 1.00 91.25 550 ILE A O 1
ATOM 4207 N N . CYS A 1 551 ? 10.672 -20.990 -11.317 1.00 91.00 551 CYS A N 1
ATOM 4208 C CA . CYS A 1 551 ? 9.222 -20.801 -11.314 1.00 91.00 551 CYS A CA 1
ATOM 4209 C C . CYS A 1 551 ? 8.777 -19.558 -12.107 1.00 91.00 551 CYS A C 1
ATOM 4211 O O . CYS A 1 551 ? 7.589 -19.404 -12.374 1.00 91.00 551 CYS A O 1
ATOM 4213 N N . GLY A 1 552 ? 9.720 -18.727 -12.564 1.00 93.31 552 GLY A N 1
ATOM 4214 C CA . GLY A 1 552 ? 9.458 -17.636 -13.502 1.00 93.31 552 GLY A CA 1
ATOM 4215 C C . GLY A 1 552 ? 10.698 -17.243 -14.301 1.00 93.31 552 GLY A C 1
ATOM 4216 O O . GLY A 1 552 ? 11.833 -17.360 -13.825 1.00 93.31 552 GLY A O 1
ATOM 4217 N N . LEU A 1 553 ? 10.485 -16.776 -15.524 1.00 94.75 553 LEU A N 1
ATOM 4218 C CA . LEU A 1 553 ? 11.517 -16.313 -16.443 1.00 94.75 553 LEU A CA 1
ATOM 4219 C C . LEU A 1 553 ? 11.039 -15.059 -17.165 1.00 94.75 553 LEU A C 1
ATOM 4221 O O . LEU A 1 553 ? 9.920 -15.037 -17.657 1.00 94.75 553 LEU A O 1
ATOM 4225 N N . TYR A 1 554 ? 11.910 -14.061 -17.287 1.00 94.25 554 TYR A N 1
ATOM 4226 C CA . TYR A 1 554 ? 11.684 -12.877 -18.111 1.00 94.25 554 TYR A CA 1
ATOM 4227 C C . TYR A 1 554 ? 12.828 -12.715 -19.103 1.00 94.25 554 TYR A C 1
ATOM 4229 O O . TYR A 1 554 ? 13.994 -12.774 -18.710 1.00 94.25 554 TYR A O 1
ATOM 4237 N N . ALA A 1 555 ? 12.513 -12.512 -20.376 1.00 94.25 555 ALA A N 1
ATOM 4238 C CA . ALA A 1 555 ? 13.495 -12.246 -21.414 1.00 94.25 555 ALA A CA 1
ATOM 4239 C C . ALA A 1 555 ? 13.226 -10.900 -22.092 1.00 94.25 555 ALA A C 1
ATOM 4241 O O . ALA A 1 555 ? 12.145 -10.651 -22.615 1.00 94.25 555 ALA A O 1
ATOM 4242 N N . GLU A 1 556 ? 14.261 -10.071 -22.149 1.00 90.75 556 GLU A N 1
ATOM 4243 C CA . GLU A 1 556 ? 14.308 -8.817 -22.896 1.00 90.75 556 GLU A CA 1
ATOM 4244 C C . GLU A 1 556 ? 15.558 -8.884 -23.776 1.00 90.75 556 GLU A C 1
ATOM 4246 O O . GLU A 1 556 ? 16.625 -8.408 -23.401 1.00 90.75 556 GLU A O 1
ATOM 4251 N N . CYS A 1 557 ? 15.492 -9.609 -24.899 1.00 83.25 557 CYS A N 1
ATOM 4252 C CA . CYS A 1 557 ? 16.617 -9.735 -25.828 1.00 83.25 557 CYS A CA 1
ATOM 4253 C C . CYS A 1 557 ? 16.190 -10.067 -27.270 1.00 83.25 557 CYS A C 1
ATOM 4255 O O . CYS A 1 557 ? 15.497 -11.040 -27.537 1.00 83.25 557 CYS A O 1
ATOM 4257 N N . SER A 1 558 ? 16.690 -9.313 -28.247 1.00 71.06 558 SER A N 1
ATOM 4258 C CA . SER A 1 558 ? 16.149 -9.261 -29.618 1.00 71.06 558 SER A CA 1
ATOM 4259 C C . SER A 1 558 ? 16.376 -10.476 -30.544 1.00 71.06 558 SER A C 1
ATOM 4261 O O . SER A 1 558 ? 16.252 -10.325 -31.751 1.00 71.06 558 SER A O 1
ATOM 4263 N N . ASN A 1 559 ? 16.728 -11.675 -30.054 1.00 76.94 559 ASN A N 1
ATOM 4264 C CA . ASN A 1 559 ? 17.062 -12.829 -30.922 1.00 76.94 559 ASN A CA 1
ATOM 4265 C C . ASN A 1 559 ? 16.809 -14.223 -30.301 1.00 76.94 559 ASN A C 1
ATOM 4267 O O . ASN A 1 559 ? 17.428 -15.206 -30.723 1.00 76.94 559 ASN A O 1
ATOM 4271 N N . MET A 1 560 ? 15.978 -14.344 -29.263 1.00 88.00 560 MET A N 1
ATOM 4272 C CA . MET A 1 560 ? 15.690 -15.658 -28.678 1.00 88.00 560 MET A CA 1
ATOM 4273 C C . MET A 1 560 ? 14.721 -16.442 -29.568 1.00 88.00 560 MET A C 1
ATOM 4275 O O . MET A 1 560 ? 13.626 -15.974 -29.840 1.00 88.00 560 MET A O 1
ATOM 4279 N N . THR A 1 561 ? 15.107 -17.643 -30.004 1.00 89.00 561 THR A N 1
ATOM 4280 C CA . THR A 1 561 ? 14.291 -18.469 -30.915 1.00 89.00 561 THR A CA 1
ATOM 4281 C C . THR A 1 561 ? 13.848 -19.794 -30.309 1.00 89.00 561 THR A C 1
ATOM 4283 O O . THR A 1 561 ? 12.992 -20.468 -30.879 1.00 89.00 561 THR A O 1
ATOM 4286 N N . ARG A 1 562 ? 14.422 -20.210 -29.169 1.00 92.06 562 ARG A N 1
ATOM 4287 C CA . ARG A 1 562 ? 14.051 -21.474 -28.515 1.00 92.06 562 ARG A CA 1
ATOM 4288 C C . ARG A 1 562 ? 14.271 -21.457 -27.007 1.00 92.06 562 ARG A C 1
ATOM 4290 O O . ARG A 1 562 ? 15.373 -21.180 -26.534 1.00 92.06 562 ARG A O 1
ATOM 4297 N N . VAL A 1 563 ? 13.270 -21.907 -26.260 1.00 94.25 563 VAL A N 1
ATOM 4298 C CA . VAL A 1 563 ? 13.371 -22.201 -24.823 1.00 94.25 563 VAL A CA 1
ATOM 4299 C C . VAL A 1 563 ? 12.913 -23.633 -24.584 1.00 94.25 563 VAL A C 1
ATOM 4301 O O . VAL A 1 563 ? 11.819 -24.012 -24.979 1.00 94.25 563 VAL A O 1
ATOM 4304 N N . THR A 1 564 ? 13.755 -24.452 -23.958 1.00 95.81 564 THR A N 1
ATOM 4305 C CA . THR A 1 564 ? 13.334 -25.773 -23.468 1.00 95.81 564 THR A CA 1
ATOM 4306 C C . THR A 1 564 ? 12.708 -25.583 -22.086 1.00 95.81 564 THR A C 1
ATOM 4308 O O . THR A 1 564 ? 13.450 -25.195 -21.175 1.00 95.81 564 THR A O 1
ATOM 4311 N N . PRO A 1 565 ? 11.392 -25.810 -21.921 1.00 95.62 565 PRO A N 1
ATOM 4312 C CA . PRO A 1 565 ? 10.719 -25.618 -20.642 1.00 95.62 565 PRO A CA 1
ATOM 4313 C C . PRO A 1 565 ? 11.186 -26.646 -19.605 1.00 95.62 565 PRO A C 1
ATOM 4315 O O . PRO A 1 565 ? 11.677 -27.729 -19.940 1.00 95.62 565 PRO A O 1
ATOM 4318 N N . ASN A 1 566 ? 11.056 -26.292 -18.329 1.00 95.12 566 ASN A N 1
ATOM 4319 C CA . ASN A 1 566 ? 11.299 -27.202 -17.215 1.00 95.12 566 ASN A CA 1
ATOM 4320 C C . ASN A 1 566 ? 10.061 -28.086 -16.943 1.00 95.12 566 ASN A C 1
ATOM 4322 O O . ASN A 1 566 ? 9.069 -28.042 -17.663 1.00 95.12 566 ASN A O 1
ATOM 4326 N N . LYS A 1 567 ? 10.131 -28.923 -15.900 1.00 93.62 567 LYS A N 1
ATOM 4327 C CA . LYS A 1 567 ? 9.032 -29.824 -15.513 1.00 93.62 567 LYS A CA 1
ATOM 4328 C C . LYS A 1 567 ? 7.937 -29.163 -14.673 1.00 93.62 567 LYS A C 1
ATOM 4330 O O . LYS A 1 567 ? 6.958 -29.831 -14.369 1.00 93.62 567 LYS A O 1
ATOM 4335 N N . ASN A 1 568 ? 8.128 -27.921 -14.234 1.00 93.06 568 ASN A N 1
ATOM 4336 C CA . ASN A 1 568 ? 7.156 -27.231 -13.402 1.00 93.06 568 ASN A CA 1
ATOM 4337 C C . ASN A 1 568 ? 6.091 -26.596 -14.316 1.00 93.06 568 ASN A C 1
ATOM 4339 O O . ASN A 1 568 ? 6.406 -25.596 -14.969 1.00 93.06 568 ASN A O 1
ATOM 4343 N N . PRO A 1 569 ? 4.858 -27.143 -14.360 1.00 92.81 569 PRO A N 1
ATOM 4344 C CA . PRO A 1 569 ? 3.816 -26.679 -15.275 1.00 92.81 569 PRO A CA 1
ATOM 4345 C C . PRO A 1 569 ? 3.372 -25.243 -14.978 1.00 92.81 569 PRO A C 1
ATOM 4347 O O . PRO A 1 569 ? 2.917 -24.560 -15.885 1.00 92.81 569 PRO A O 1
ATOM 4350 N N . ASN A 1 570 ? 3.581 -24.756 -13.751 1.00 93.00 570 ASN A N 1
ATOM 4351 C CA . ASN A 1 570 ? 3.206 -23.402 -13.351 1.00 93.00 570 ASN A CA 1
ATOM 4352 C C . ASN A 1 570 ? 4.252 -22.347 -13.740 1.00 93.00 570 ASN A C 1
ATOM 4354 O O . ASN A 1 570 ? 4.030 -21.161 -13.511 1.00 93.00 570 ASN A O 1
ATOM 4358 N N . THR A 1 571 ? 5.395 -22.742 -14.313 1.00 94.88 571 THR A N 1
ATOM 4359 C CA . THR A 1 571 ? 6.459 -21.786 -14.653 1.00 94.88 571 THR A CA 1
ATOM 4360 C C . THR A 1 571 ? 5.985 -20.796 -15.706 1.00 94.88 571 THR A C 1
ATOM 4362 O O . THR A 1 571 ? 5.583 -21.200 -16.795 1.00 94.88 571 THR A O 1
ATOM 4365 N N . ILE A 1 572 ? 6.113 -19.507 -15.397 1.00 95.81 572 ILE A N 1
ATOM 4366 C CA . ILE A 1 572 ? 5.767 -18.415 -16.308 1.00 95.81 572 ILE A CA 1
ATOM 4367 C C . ILE A 1 572 ? 6.987 -18.040 -17.148 1.00 95.81 572 ILE A C 1
ATOM 4369 O O . ILE A 1 572 ? 8.062 -17.760 -16.612 1.00 95.81 572 ILE A O 1
ATOM 4373 N N . TYR A 1 573 ? 6.817 -18.020 -18.466 1.00 96.88 573 TYR A N 1
ATOM 4374 C CA . TYR A 1 573 ? 7.834 -17.618 -19.434 1.00 96.88 573 TYR A CA 1
ATOM 4375 C C . TYR A 1 573 ? 7.414 -16.305 -20.091 1.00 96.88 573 TYR A C 1
ATOM 4377 O O . TYR A 1 573 ? 6.674 -16.303 -21.071 1.00 96.88 573 TYR A O 1
ATOM 4385 N N . ALA A 1 574 ? 7.876 -15.188 -19.542 1.00 95.56 574 ALA A N 1
ATOM 4386 C CA . ALA A 1 574 ? 7.546 -13.855 -20.016 1.00 95.56 574 ALA A CA 1
ATOM 4387 C C . ALA A 1 574 ? 8.620 -13.283 -20.948 1.00 95.56 574 ALA A C 1
ATOM 4389 O O . ALA A 1 574 ? 9.823 -13.474 -20.749 1.00 95.56 574 ALA A O 1
ATOM 4390 N N . PHE A 1 575 ? 8.170 -12.538 -21.948 1.00 94.81 575 PHE A N 1
ATOM 4391 C CA . PHE A 1 575 ? 9.000 -11.895 -22.956 1.00 94.81 575 PHE A CA 1
ATOM 4392 C C . PHE A 1 575 ? 8.612 -10.423 -23.082 1.00 94.81 575 PHE A C 1
ATOM 4394 O O . PHE A 1 575 ? 7.438 -10.077 -22.962 1.00 94.81 575 PHE A O 1
ATOM 4401 N N . ALA A 1 576 ? 9.586 -9.549 -23.327 1.00 91.56 576 ALA A N 1
ATOM 4402 C CA . ALA A 1 576 ? 9.317 -8.146 -23.626 1.00 91.56 576 ALA A CA 1
ATOM 4403 C C . ALA A 1 576 ? 8.401 -8.017 -24.859 1.00 91.56 576 ALA A C 1
ATOM 4405 O O . ALA A 1 576 ? 8.505 -8.808 -25.792 1.00 91.56 576 ALA A O 1
ATOM 4406 N N . ALA A 1 577 ? 7.547 -6.987 -24.902 1.00 87.56 577 ALA A N 1
ATOM 4407 C CA . ALA A 1 577 ? 6.554 -6.796 -25.973 1.00 87.56 577 ALA A CA 1
ATOM 4408 C C . ALA A 1 577 ? 7.153 -6.701 -27.392 1.00 87.56 577 ALA A C 1
ATOM 4410 O O . ALA A 1 577 ? 6.463 -6.910 -28.383 1.00 87.56 577 ALA A O 1
ATOM 4411 N N . SER A 1 578 ? 8.442 -6.376 -27.495 1.00 84.44 578 SER A N 1
ATOM 4412 C CA . SER A 1 578 ? 9.193 -6.312 -28.750 1.00 84.44 578 SER A CA 1
ATOM 4413 C C . SER A 1 578 ? 9.685 -7.674 -29.259 1.00 84.44 578 SER A C 1
ATOM 4415 O O . SER A 1 578 ? 10.386 -7.719 -30.272 1.00 84.44 578 SER A O 1
ATOM 4417 N N . MET A 1 579 ? 9.378 -8.770 -28.561 1.00 88.56 579 MET A N 1
ATOM 4418 C CA . MET A 1 579 ? 9.853 -10.115 -28.875 1.00 88.56 579 MET A CA 1
ATOM 4419 C C . MET A 1 579 ? 8.719 -11.053 -29.274 1.00 88.56 579 MET A C 1
ATOM 4421 O O . MET A 1 579 ? 7.645 -11.033 -28.683 1.00 88.56 579 MET A O 1
ATOM 4425 N N . ASP A 1 580 ? 9.026 -11.963 -30.197 1.00 88.25 580 ASP A N 1
ATOM 4426 C CA . ASP A 1 580 ? 8.189 -13.130 -30.459 1.00 88.25 580 ASP A CA 1
ATOM 4427 C C . ASP A 1 580 ? 8.408 -14.206 -29.384 1.00 88.25 580 ASP A C 1
ATOM 4429 O O . ASP A 1 580 ? 9.544 -14.498 -28.988 1.00 88.25 580 ASP A O 1
ATOM 4433 N N . VAL A 1 581 ? 7.323 -14.850 -28.951 1.00 91.38 581 VAL A N 1
ATOM 4434 C CA . VAL A 1 581 ? 7.384 -16.023 -28.070 1.00 91.38 581 VAL A CA 1
ATOM 4435 C C . VAL A 1 581 ? 7.878 -17.236 -28.872 1.00 91.38 581 VAL A C 1
ATOM 4437 O O . VAL A 1 581 ? 7.301 -17.564 -29.911 1.00 91.38 581 VAL A O 1
ATOM 4440 N N . PRO A 1 582 ? 8.922 -17.955 -28.415 1.00 92.88 582 PRO A N 1
ATOM 4441 C CA . PRO A 1 582 ? 9.377 -19.171 -29.080 1.00 92.88 582 PRO A CA 1
ATOM 4442 C C . PRO A 1 582 ? 8.297 -20.259 -29.129 1.00 92.88 582 PRO A C 1
ATOM 4444 O O . PRO A 1 582 ? 7.798 -20.674 -28.086 1.00 92.88 582 PRO A O 1
ATOM 4447 N N . SER A 1 583 ? 8.052 -20.835 -30.311 1.00 92.06 583 SER A N 1
ATOM 4448 C CA . SER A 1 583 ? 7.065 -21.917 -30.517 1.00 92.06 583 SER A CA 1
ATOM 4449 C C . SER A 1 583 ? 7.322 -23.185 -29.693 1.00 92.06 583 SER A C 1
ATOM 4451 O O . SER A 1 583 ? 6.449 -24.021 -29.487 1.00 92.06 583 SER A O 1
ATOM 4453 N N . SER A 1 584 ? 8.530 -23.339 -29.143 1.00 93.44 584 SER A N 1
ATOM 4454 C CA . SER A 1 584 ? 8.831 -24.389 -28.166 1.00 93.44 584 SER A CA 1
ATOM 4455 C C . SER A 1 584 ? 8.081 -24.243 -26.832 1.00 93.44 584 SER A C 1
ATOM 4457 O O . SER A 1 584 ? 8.223 -25.118 -25.980 1.00 93.44 584 SER A O 1
ATOM 4459 N N . LEU A 1 585 ? 7.338 -23.150 -26.640 1.00 94.75 585 LEU A N 1
ATOM 4460 C CA . LEU A 1 585 ? 6.531 -22.846 -25.460 1.00 94.75 585 LEU A CA 1
ATOM 4461 C C . LEU A 1 585 ? 5.020 -22.814 -25.754 1.00 94.75 585 LEU A C 1
ATOM 4463 O O . LEU A 1 585 ? 4.269 -22.405 -24.878 1.00 94.75 585 LEU A O 1
ATOM 4467 N N . ASP A 1 586 ? 4.561 -23.270 -26.929 1.00 90.00 586 ASP A N 1
ATOM 4468 C CA . ASP A 1 586 ? 3.141 -23.207 -27.342 1.00 90.00 586 ASP A CA 1
ATOM 4469 C C . ASP A 1 586 ? 2.164 -23.878 -26.355 1.00 90.00 586 ASP A C 1
ATOM 4471 O O . ASP A 1 586 ? 0.983 -23.548 -26.333 1.00 90.00 586 ASP A O 1
ATOM 4475 N N . THR A 1 587 ? 2.641 -24.828 -25.543 1.00 89.38 587 THR A N 1
ATOM 4476 C CA . THR A 1 587 ? 1.845 -25.539 -24.524 1.00 89.38 587 THR A CA 1
ATOM 4477 C C . THR A 1 587 ? 2.185 -25.118 -23.091 1.00 89.38 587 THR A C 1
ATOM 4479 O O . THR A 1 587 ? 1.857 -25.835 -22.144 1.00 89.38 587 THR A O 1
ATOM 4482 N N . CYS A 1 588 ? 2.955 -24.047 -22.919 1.00 96.06 588 CYS A N 1
ATOM 4483 C CA . CYS A 1 588 ? 3.422 -23.548 -21.629 1.00 96.06 588 CYS A CA 1
ATOM 4484 C C . CYS A 1 588 ? 2.761 -22.206 -21.305 1.00 96.06 588 CYS A C 1
ATOM 4486 O O . CYS A 1 588 ? 2.209 -21.545 -22.178 1.00 96.06 588 CYS A O 1
ATOM 4488 N N . ASN A 1 589 ? 2.899 -21.763 -20.054 1.00 97.25 589 ASN A N 1
ATOM 4489 C CA . ASN A 1 589 ? 2.439 -20.443 -19.625 1.00 97.25 589 ASN A CA 1
ATOM 4490 C C . ASN A 1 589 ? 3.382 -19.361 -20.161 1.00 97.25 589 ASN A C 1
ATOM 4492 O O . ASN A 1 589 ? 4.316 -18.935 -19.475 1.00 97.25 589 ASN A O 1
ATOM 4496 N N . ALA A 1 590 ? 3.183 -18.975 -21.417 1.00 96.94 590 ALA A N 1
ATOM 4497 C CA . ALA A 1 590 ? 3.998 -17.988 -22.103 1.00 96.94 590 ALA A CA 1
ATOM 4498 C C . ALA A 1 590 ? 3.283 -16.637 -22.197 1.00 96.94 590 ALA A C 1
ATOM 4500 O O . ALA A 1 590 ? 2.107 -16.563 -22.549 1.00 96.94 590 ALA A O 1
ATOM 4501 N N . VAL A 1 591 ? 4.024 -15.570 -21.907 1.00 96.44 591 VAL A N 1
ATOM 4502 C CA . VAL A 1 591 ? 3.524 -14.193 -21.868 1.00 96.44 591 VAL A CA 1
ATOM 4503 C C . VAL A 1 591 ? 4.342 -13.342 -22.832 1.00 96.44 591 VAL A C 1
ATOM 4505 O O . VAL A 1 591 ? 5.572 -13.339 -22.774 1.00 96.44 591 VAL A O 1
ATOM 4508 N N . SER A 1 592 ? 3.663 -12.607 -23.705 1.00 93.69 592 SER A N 1
ATOM 4509 C CA . SER A 1 592 ? 4.243 -11.672 -24.665 1.00 93.69 592 SER A CA 1
ATOM 4510 C C . SER A 1 592 ? 3.867 -10.244 -24.286 1.00 93.69 592 SER A C 1
ATOM 4512 O O . SER A 1 592 ? 2.722 -9.828 -24.461 1.00 93.69 592 SER A O 1
ATOM 4514 N N . GLY A 1 593 ? 4.819 -9.475 -23.760 1.00 90.38 593 GLY A N 1
ATOM 4515 C CA . GLY A 1 593 ? 4.551 -8.149 -23.214 1.00 90.38 593 GLY A CA 1
ATOM 4516 C C . GLY A 1 593 ? 3.539 -8.228 -22.073 1.00 90.38 593 GLY A C 1
ATOM 4517 O O . GLY A 1 593 ? 3.828 -8.803 -21.029 1.00 90.38 593 GLY A O 1
ATOM 4518 N N . SER A 1 594 ? 2.355 -7.667 -22.301 1.00 88.50 594 SER A N 1
ATOM 4519 C CA . SER A 1 594 ? 1.234 -7.643 -21.358 1.00 88.50 594 SER A CA 1
ATOM 4520 C C . SER A 1 594 ? 0.105 -8.611 -21.735 1.00 88.50 594 SER A C 1
ATOM 4522 O O . SER A 1 594 ? -1.026 -8.414 -21.301 1.00 88.50 594 SER A O 1
ATOM 4524 N N . HIS A 1 595 ? 0.372 -9.630 -22.557 1.00 93.69 595 HIS A N 1
ATOM 4525 C CA . HIS A 1 595 ? -0.658 -10.540 -23.059 1.00 93.69 595 HIS A CA 1
ATOM 4526 C C . HIS A 1 595 ? -0.223 -12.012 -23.042 1.00 93.69 595 HIS A C 1
ATOM 4528 O O . HIS A 1 595 ? 0.918 -12.337 -23.377 1.00 93.69 595 HIS A O 1
ATOM 4534 N N . ALA A 1 596 ? -1.148 -12.912 -22.717 1.00 96.06 596 ALA A N 1
ATOM 4535 C CA . ALA A 1 596 ? -1.003 -14.356 -22.868 1.00 96.06 596 ALA A CA 1
ATOM 4536 C C . ALA A 1 596 ? -2.243 -14.951 -23.554 1.00 96.06 596 ALA A C 1
ATOM 4538 O O . ALA A 1 596 ? -3.368 -14.548 -23.286 1.00 96.06 596 ALA A O 1
ATOM 4539 N N . SER A 1 597 ? -2.065 -15.971 -24.394 1.00 95.56 597 SER A N 1
ATOM 4540 C CA . SER A 1 597 ? -3.218 -16.685 -24.968 1.00 95.56 597 SER A CA 1
ATOM 4541 C C . SER A 1 597 ? -3.894 -17.599 -23.943 1.00 95.56 597 SER A C 1
ATOM 4543 O O . SER A 1 597 ? -5.099 -17.836 -23.980 1.00 95.56 597 SER A O 1
ATOM 4545 N N . HIS A 1 598 ? -3.111 -18.152 -23.020 1.00 95.75 598 HIS A N 1
ATOM 4546 C CA . HIS A 1 598 ? -3.619 -19.006 -21.962 1.00 95.75 598 HIS A CA 1
ATOM 4547 C C . HIS A 1 598 ? -2.641 -19.099 -20.791 1.00 95.75 598 HIS A C 1
ATOM 4549 O O . HIS A 1 598 ? -1.426 -19.032 -20.980 1.00 95.75 598 HIS A O 1
ATOM 4555 N N . ILE A 1 599 ? -3.174 -19.318 -19.589 1.00 96.56 599 ILE A N 1
ATOM 4556 C CA . ILE A 1 599 ? -2.405 -19.676 -18.392 1.00 96.56 599 ILE A CA 1
ATOM 4557 C C . ILE A 1 599 ? -3.017 -20.916 -17.748 1.00 96.56 599 ILE A C 1
ATOM 4559 O O . ILE A 1 599 ? -4.178 -20.909 -17.364 1.00 96.56 599 ILE A O 1
ATOM 4563 N N . ASN A 1 600 ? -2.231 -21.975 -17.587 1.00 95.62 600 ASN A N 1
ATOM 4564 C CA . ASN A 1 600 ? -2.644 -23.223 -16.957 1.00 95.62 600 ASN A CA 1
ATOM 4565 C C . ASN A 1 600 ? -1.792 -23.491 -15.716 1.00 95.62 600 ASN A C 1
ATOM 4567 O O . ASN A 1 600 ? -0.575 -23.661 -15.807 1.00 95.62 600 ASN A O 1
ATOM 4571 N N . MET A 1 601 ? -2.428 -23.561 -14.553 1.00 92.88 601 MET A N 1
ATOM 4572 C CA . MET A 1 601 ? -1.767 -23.827 -13.277 1.00 92.88 601 MET A CA 1
ATOM 4573 C C . MET A 1 601 ? -2.324 -25.086 -12.612 1.00 92.88 601 MET A C 1
ATOM 4575 O O . MET A 1 601 ? -3.471 -25.472 -12.829 1.00 92.88 601 MET A O 1
ATOM 4579 N N . VAL A 1 602 ? -1.511 -25.720 -11.775 1.00 91.44 602 VAL A N 1
ATOM 4580 C CA . VAL A 1 602 ? -1.883 -26.861 -10.928 1.00 91.44 602 VAL A CA 1
ATOM 4581 C C . VAL A 1 602 ? -1.552 -26.564 -9.466 1.00 91.44 602 VAL A C 1
ATOM 4583 O O . VAL A 1 602 ? -0.667 -25.749 -9.188 1.00 91.44 602 VAL A O 1
ATOM 4586 N N . ASN A 1 603 ? -2.245 -27.197 -8.520 1.00 85.81 603 ASN A N 1
ATOM 4587 C CA . ASN A 1 603 ? -1.921 -27.064 -7.097 1.00 85.81 603 ASN A CA 1
ATOM 4588 C C . ASN A 1 603 ? -0.514 -27.605 -6.770 1.00 85.81 603 ASN A C 1
ATOM 4590 O O . ASN A 1 603 ? 0.056 -28.398 -7.518 1.00 85.81 603 ASN A O 1
ATOM 4594 N N . ASP A 1 604 ? 0.060 -27.144 -5.659 1.00 79.44 604 ASP A N 1
ATOM 4595 C CA . ASP A 1 604 ? 1.341 -27.596 -5.083 1.00 79.44 604 ASP A CA 1
ATOM 4596 C C . ASP A 1 604 ? 2.599 -27.331 -5.926 1.00 79.44 604 ASP A C 1
ATOM 4598 O O . ASP A 1 604 ? 3.689 -27.806 -5.601 1.00 79.44 604 ASP A O 1
ATOM 4602 N N . MET A 1 605 ? 2.490 -26.514 -6.977 1.00 84.75 605 MET A N 1
ATOM 4603 C CA . MET A 1 605 ? 3.623 -26.113 -7.812 1.00 84.75 605 MET A CA 1
ATOM 4604 C C . MET A 1 605 ? 3.864 -24.593 -7.742 1.00 84.75 605 MET A C 1
ATOM 4606 O O . MET A 1 605 ? 2.918 -23.806 -7.820 1.00 84.75 605 MET A O 1
ATOM 4610 N N . PRO A 1 606 ? 5.122 -24.134 -7.593 1.00 84.50 606 PRO A N 1
ATOM 4611 C CA . PRO A 1 606 ? 5.424 -22.714 -7.437 1.00 84.50 606 PRO A CA 1
ATOM 4612 C C . PRO A 1 606 ? 5.368 -21.973 -8.775 1.00 84.50 606 PRO A C 1
ATOM 4614 O O . PRO A 1 606 ? 5.688 -22.537 -9.823 1.00 84.50 606 PRO A O 1
ATOM 4617 N N . TYR A 1 607 ? 5.076 -20.679 -8.734 1.00 86.62 607 TYR A N 1
ATOM 4618 C CA . TYR A 1 607 ? 5.137 -19.782 -9.890 1.00 86.62 607 TYR A CA 1
ATOM 4619 C C . TYR A 1 607 ? 5.706 -18.426 -9.481 1.00 86.62 607 TYR A C 1
ATOM 4621 O O . TYR A 1 607 ? 5.826 -18.119 -8.297 1.00 86.62 607 TYR A O 1
ATOM 4629 N N . TYR A 1 608 ? 6.106 -17.633 -10.466 1.00 85.56 608 TYR A N 1
ATOM 4630 C CA . TYR A 1 608 ? 6.463 -16.233 -10.288 1.00 85.56 608 TYR A CA 1
ATOM 4631 C C . TYR A 1 608 ? 6.040 -15.481 -11.545 1.00 85.56 608 TYR A C 1
ATOM 4633 O O . TYR A 1 608 ? 6.418 -15.899 -12.640 1.00 85.56 608 TYR A O 1
ATOM 4641 N N . LEU A 1 609 ? 5.264 -14.408 -11.395 1.00 87.12 609 LEU A N 1
ATOM 4642 C CA . LEU A 1 609 ? 4.779 -13.559 -12.485 1.00 87.12 609 LEU A CA 1
ATOM 4643 C C . LEU A 1 609 ? 5.776 -12.409 -12.687 1.00 87.12 609 LEU A C 1
ATOM 4645 O O . LEU A 1 609 ? 5.793 -11.477 -11.886 1.00 87.12 609 LEU A O 1
ATOM 4649 N N . PRO A 1 610 ? 6.629 -12.429 -13.727 1.00 87.00 610 PRO A N 1
ATOM 4650 C CA . PRO A 1 610 ? 7.677 -11.418 -13.871 1.00 87.00 610 PRO A CA 1
ATOM 4651 C C . PRO A 1 610 ? 7.160 -10.051 -14.328 1.00 87.00 610 PRO A C 1
ATOM 4653 O O . PRO A 1 610 ? 7.846 -9.042 -14.165 1.00 87.00 610 PRO A O 1
ATOM 4656 N N . VAL A 1 611 ? 5.967 -10.033 -14.920 1.00 85.25 611 VAL A N 1
ATOM 4657 C CA . VAL A 1 611 ? 5.270 -8.871 -15.476 1.00 85.25 611 VAL A CA 1
ATOM 4658 C C . VAL A 1 611 ? 3.772 -9.028 -15.221 1.00 85.25 611 VAL A C 1
ATOM 4660 O O . VAL A 1 611 ? 3.307 -10.151 -15.019 1.00 85.25 611 VAL A O 1
ATOM 4663 N N . SER A 1 612 ? 3.034 -7.919 -15.244 1.00 82.56 612 SER A N 1
ATOM 4664 C CA . SER A 1 612 ? 1.570 -7.944 -15.273 1.00 82.56 612 SER A CA 1
ATOM 4665 C C . SER A 1 612 ? 1.083 -8.164 -16.707 1.00 82.56 612 SER A C 1
ATOM 4667 O O . SER A 1 612 ? 1.690 -7.639 -17.645 1.00 82.56 612 SER A O 1
ATOM 4669 N N . PHE A 1 613 ? 0.013 -8.932 -16.894 1.00 84.88 613 PHE A N 1
ATOM 4670 C CA . PHE A 1 613 ? -0.542 -9.253 -18.211 1.00 84.88 613 PHE A CA 1
ATOM 4671 C C . PHE A 1 613 ? -2.012 -9.683 -18.130 1.00 84.88 613 PHE A C 1
ATOM 4673 O O . PHE A 1 613 ? -2.495 -10.051 -17.065 1.00 84.88 613 PHE A O 1
ATOM 4680 N N . GLU A 1 614 ? -2.705 -9.686 -19.266 1.00 84.81 614 GLU A N 1
ATOM 4681 C CA . GLU A 1 614 ? -4.043 -10.270 -19.417 1.00 84.81 614 GLU A CA 1
ATOM 4682 C C . GLU A 1 614 ? -3.964 -11.569 -20.230 1.00 84.81 614 GLU A C 1
ATOM 4684 O O . GLU A 1 614 ? -3.267 -11.630 -21.249 1.00 84.81 614 GLU A O 1
ATOM 4689 N N . ALA A 1 615 ? -4.651 -12.617 -19.776 1.00 91.38 615 ALA A N 1
ATOM 4690 C CA . ALA A 1 615 ? -4.737 -13.898 -20.464 1.00 91.38 615 ALA A CA 1
ATOM 4691 C C . ALA A 1 615 ? -6.107 -14.087 -21.135 1.00 91.38 615 ALA A C 1
ATOM 4693 O O . ALA A 1 615 ? -7.126 -13.954 -20.459 1.00 91.38 615 ALA A O 1
ATOM 4694 N N . ASP A 1 616 ? -6.165 -14.497 -22.411 1.00 93.75 616 ASP A N 1
ATOM 4695 C CA . ASP A 1 616 ? -7.460 -14.775 -23.072 1.00 93.75 616 ASP A CA 1
ATOM 4696 C C . ASP A 1 616 ? -8.254 -15.853 -22.322 1.00 93.75 616 ASP A C 1
ATOM 4698 O O . ASP A 1 616 ? -9.484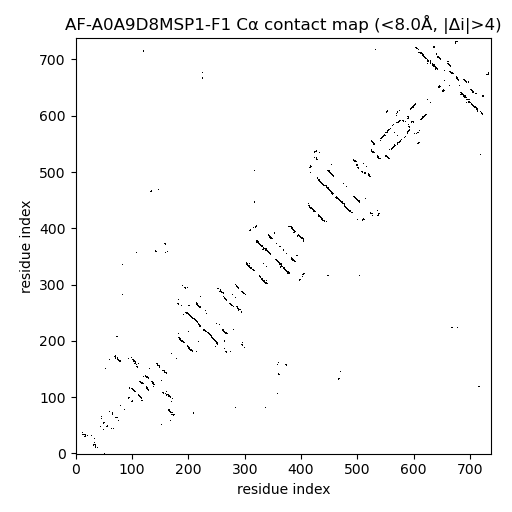 -15.820 -22.264 1.00 93.75 616 ASP A O 1
ATOM 4702 N N . SER A 1 617 ? -7.540 -16.817 -21.737 1.00 95.25 617 SER A N 1
ATOM 4703 C CA . SER A 1 617 ? -8.104 -17.859 -20.887 1.00 95.25 617 SER A CA 1
ATOM 4704 C C . SER A 1 617 ? -7.154 -18.239 -19.757 1.00 95.25 617 SER A C 1
ATOM 4706 O O . SER A 1 617 ? -5.933 -18.211 -19.913 1.00 95.25 617 SER A O 1
ATOM 4708 N N . ALA A 1 618 ? -7.699 -18.647 -18.617 1.00 94.75 618 ALA A N 1
ATOM 4709 C CA . ALA A 1 618 ? -6.906 -19.246 -17.555 1.00 94.75 618 ALA A CA 1
ATOM 4710 C C . ALA A 1 618 ? -7.587 -20.493 -16.993 1.00 94.75 618 ALA A C 1
ATOM 4712 O O . ALA A 1 618 ? -8.817 -20.578 -16.930 1.00 94.75 618 ALA A O 1
ATOM 4713 N N . SER A 1 619 ? -6.779 -21.472 -16.587 1.00 95.38 619 SER A N 1
ATOM 4714 C CA . SER A 1 619 ? -7.236 -22.655 -15.873 1.00 95.38 619 SER A CA 1
ATOM 4715 C C . SER A 1 619 ? -6.383 -22.953 -14.644 1.00 95.38 619 SER A C 1
ATOM 4717 O O . SER A 1 619 ? -5.162 -22.789 -14.648 1.00 95.38 619 SER A O 1
ATOM 4719 N N . PHE A 1 620 ? -7.038 -23.408 -13.580 1.00 92.94 620 PHE A N 1
ATOM 4720 C CA . PHE A 1 620 ? -6.392 -23.903 -12.373 1.00 92.94 620 PHE A CA 1
ATOM 4721 C C . PHE A 1 620 ? -6.916 -25.302 -12.061 1.00 92.94 620 PHE A C 1
ATOM 4723 O O . PHE A 1 620 ? -8.120 -25.505 -11.922 1.00 92.94 620 PHE A O 1
ATOM 4730 N N . THR A 1 621 ? -6.017 -26.278 -11.980 1.00 93.50 621 THR A N 1
ATOM 4731 C CA . THR A 1 621 ? -6.350 -27.675 -11.697 1.00 93.50 621 THR A CA 1
ATOM 4732 C C . THR A 1 621 ? -5.982 -28.009 -10.261 1.00 93.50 621 THR A C 1
ATOM 4734 O O . THR A 1 621 ? -4.801 -28.040 -9.915 1.00 93.50 621 THR A O 1
ATOM 4737 N N . TYR A 1 622 ? -6.988 -28.304 -9.444 1.00 90.50 622 TYR A N 1
ATOM 4738 C CA . TYR A 1 622 ? -6.809 -28.808 -8.089 1.00 90.50 622 TYR A CA 1
ATOM 4739 C C . TYR A 1 622 ? -7.020 -30.321 -8.077 1.00 90.50 622 TYR A C 1
ATOM 4741 O O . TYR A 1 622 ? -8.119 -30.789 -8.371 1.00 90.50 622 TYR A O 1
ATOM 4749 N N . THR A 1 623 ? -5.985 -31.093 -7.757 1.00 90.06 623 THR A N 1
ATOM 4750 C CA . THR A 1 623 ? -6.046 -32.562 -7.692 1.00 90.06 623 THR A CA 1
ATOM 4751 C C . THR A 1 623 ? -6.067 -33.025 -6.247 1.00 90.06 623 THR A C 1
ATOM 4753 O O . THR A 1 623 ? -5.151 -32.705 -5.492 1.00 90.06 623 THR A O 1
ATOM 4756 N N . PHE A 1 624 ? -7.081 -33.810 -5.877 1.00 86.12 624 PHE A N 1
ATOM 4757 C CA . PHE A 1 624 ? -7.164 -34.405 -4.545 1.00 86.12 624 PHE A CA 1
ATOM 4758 C C . PHE A 1 624 ? -6.217 -35.606 -4.447 1.00 86.12 624 PHE A C 1
ATOM 4760 O O . PHE A 1 624 ? -6.341 -36.538 -5.253 1.00 86.12 624 PHE A O 1
ATOM 4767 N N . PRO A 1 625 ? -5.293 -35.636 -3.470 1.00 80.06 625 PRO A N 1
ATOM 4768 C CA . PRO A 1 625 ? -4.443 -36.800 -3.252 1.00 80.06 625 PRO A CA 1
ATOM 4769 C C . PRO A 1 625 ? -5.283 -38.059 -2.992 1.00 80.06 625 PRO A C 1
ATOM 4771 O O . PRO A 1 625 ? -6.313 -37.996 -2.318 1.00 80.06 625 PRO A O 1
ATOM 4774 N N . GLU A 1 626 ? -4.842 -39.215 -3.506 1.00 80.00 626 GLU A N 1
ATOM 4775 C CA . GLU A 1 626 ? -5.564 -40.493 -3.341 1.00 80.00 626 GLU A CA 1
ATOM 4776 C C . GLU A 1 626 ? -5.830 -40.838 -1.869 1.00 80.00 626 GLU A C 1
ATOM 4778 O O . GLU A 1 626 ? -6.865 -41.414 -1.546 1.00 80.00 626 GLU A O 1
ATOM 4783 N N . GLU A 1 627 ? -4.906 -40.470 -0.979 1.00 71.50 627 GLU A N 1
ATOM 4784 C CA . GLU A 1 627 ? -4.983 -40.776 0.450 1.00 71.50 627 GLU A CA 1
ATOM 4785 C C . GLU A 1 627 ? -5.810 -39.758 1.250 1.00 71.50 627 GLU A C 1
ATOM 4787 O O . GLU A 1 627 ? -6.178 -40.055 2.381 1.00 71.50 627 GLU A O 1
ATOM 4792 N N . GLU A 1 628 ? -6.114 -38.580 0.691 1.00 65.38 628 GLU A N 1
ATOM 4793 C CA . GLU A 1 628 ? -6.674 -37.439 1.436 1.00 65.38 628 GLU A CA 1
ATOM 4794 C C . GLU A 1 628 ? -8.133 -37.114 1.076 1.00 65.38 628 GLU A C 1
ATOM 4796 O O . GLU A 1 628 ? -8.833 -36.453 1.846 1.00 65.38 628 GLU A O 1
ATOM 4801 N N . ALA A 1 629 ? -8.644 -37.613 -0.053 1.00 60.62 629 ALA A N 1
ATOM 4802 C CA . ALA A 1 629 ? -10.049 -37.427 -0.411 1.00 60.62 629 ALA A CA 1
ATOM 4803 C C . ALA A 1 629 ? -10.984 -38.083 0.627 1.00 60.62 629 ALA A C 1
ATOM 4805 O O . ALA A 1 629 ? -10.872 -39.269 0.942 1.00 60.62 629 ALA A O 1
ATOM 4806 N N . GLY A 1 630 ? -11.922 -37.304 1.171 1.00 60.78 630 GLY A N 1
ATOM 4807 C CA . GLY A 1 630 ? -12.767 -37.704 2.299 1.00 60.78 630 GLY A CA 1
ATOM 4808 C C . GLY A 1 630 ? -12.151 -37.487 3.690 1.00 60.78 630 GLY A C 1
ATOM 4809 O O . GLY A 1 630 ? -12.812 -37.811 4.678 1.00 60.78 630 GLY A O 1
ATOM 4810 N N . LEU A 1 631 ? -10.933 -36.932 3.806 1.00 63.00 631 LEU A N 1
ATOM 4811 C CA . LEU A 1 631 ? -10.221 -36.735 5.083 1.00 63.00 631 LEU A CA 1
ATOM 4812 C C . LEU A 1 631 ? -10.200 -35.292 5.622 1.00 63.00 631 LEU A C 1
ATOM 4814 O O . LEU A 1 631 ? -9.398 -34.973 6.498 1.00 63.00 631 LEU A O 1
ATOM 4818 N N . GLY A 1 632 ? -11.140 -34.443 5.209 1.00 74.31 632 GLY A N 1
ATOM 4819 C CA . GLY A 1 632 ? -11.344 -33.120 5.808 1.00 74.31 632 GLY A CA 1
ATOM 4820 C C . GLY A 1 632 ? -11.122 -31.971 4.831 1.00 74.31 632 GLY A C 1
ATOM 4821 O O . GLY A 1 632 ? -11.391 -32.105 3.642 1.00 74.31 632 GLY A O 1
ATOM 4822 N N . TRP A 1 633 ? -10.720 -30.820 5.370 1.00 80.38 633 TRP A N 1
ATOM 4823 C CA . TRP A 1 633 ? -10.573 -29.560 4.640 1.00 80.38 633 TRP A CA 1
ATOM 4824 C C . TRP A 1 633 ? -9.098 -29.238 4.390 1.00 80.38 633 TRP A C 1
ATOM 4826 O O . TRP A 1 633 ? -8.284 -29.346 5.307 1.00 80.38 633 TRP A O 1
ATOM 4836 N N . HIS A 1 634 ? -8.784 -28.764 3.186 1.00 78.25 634 HIS A N 1
ATOM 4837 C CA . HIS A 1 634 ? -7.458 -28.320 2.756 1.00 78.25 634 HIS A CA 1
ATOM 4838 C C . HIS A 1 634 ? -7.489 -26.828 2.439 1.00 78.25 634 HIS A C 1
ATOM 4840 O O . HIS A 1 634 ? -8.422 -26.360 1.791 1.00 78.25 634 HIS A O 1
ATOM 4846 N N . ALA A 1 635 ? -6.479 -26.077 2.872 1.00 75.81 635 ALA A N 1
ATOM 4847 C CA . ALA A 1 635 ? -6.338 -24.677 2.488 1.00 75.81 635 ALA A CA 1
ATOM 4848 C C . ALA A 1 635 ? -5.748 -24.568 1.076 1.00 75.81 635 ALA A C 1
ATOM 4850 O O . ALA A 1 635 ? -4.837 -25.318 0.716 1.00 75.81 635 ALA A O 1
ATOM 4851 N N . PHE A 1 636 ? -6.248 -23.627 0.283 1.00 73.75 636 PHE A N 1
ATOM 4852 C CA . PHE A 1 636 ? -5.664 -23.285 -1.012 1.00 73.75 636 PHE A CA 1
ATOM 4853 C C . PHE A 1 636 ? -5.994 -21.842 -1.394 1.00 73.75 636 PHE A C 1
ATOM 4855 O O . PHE A 1 636 ? -6.918 -21.245 -0.845 1.00 73.75 636 PHE A O 1
ATOM 4862 N N . THR A 1 637 ? -5.253 -21.293 -2.352 1.00 73.25 637 THR A N 1
ATOM 4863 C CA . THR A 1 637 ? -5.482 -19.942 -2.870 1.00 73.25 637 THR A CA 1
ATOM 4864 C C . THR A 1 637 ? -5.716 -20.029 -4.366 1.00 73.25 637 THR A C 1
ATOM 4866 O O . THR A 1 637 ? -4.972 -20.701 -5.081 1.00 73.25 637 THR A O 1
ATOM 4869 N N . MET A 1 638 ? -6.747 -19.343 -4.847 1.00 77.38 638 MET A N 1
ATOM 4870 C CA . MET A 1 638 ? -7.011 -19.253 -6.278 1.00 77.38 638 MET A CA 1
ATOM 4871 C C . MET A 1 638 ? -5.984 -18.318 -6.935 1.00 77.38 638 MET A C 1
ATOM 4873 O O . MET A 1 638 ? -5.831 -17.179 -6.491 1.00 77.38 638 MET A O 1
ATOM 4877 N N . PRO A 1 639 ? -5.272 -18.748 -7.992 1.00 75.81 639 PRO A N 1
ATOM 4878 C CA . PRO A 1 639 ? -4.292 -17.888 -8.654 1.00 75.81 639 PRO A CA 1
ATOM 4879 C C . PRO A 1 639 ? -4.933 -16.746 -9.460 1.00 75.81 639 PRO A C 1
ATOM 4881 O O . PRO A 1 639 ? -4.239 -15.792 -9.797 1.00 75.81 639 PRO A O 1
ATOM 4884 N N . PHE A 1 640 ? -6.228 -16.850 -9.772 1.00 76.38 640 PHE A N 1
ATOM 4885 C CA . PHE A 1 640 ? -7.019 -15.869 -10.515 1.00 76.38 640 PHE A CA 1
ATOM 4886 C C . PHE A 1 640 ? -8.524 -16.053 -10.228 1.00 76.38 640 PHE A C 1
ATOM 4888 O O . PHE A 1 640 ? -8.916 -17.075 -9.659 1.00 76.38 640 PHE A O 1
ATOM 4895 N N . GLU A 1 641 ? -9.358 -15.080 -10.610 1.00 78.94 641 GLU A N 1
ATOM 4896 C CA . GLU A 1 641 ? -10.822 -15.168 -10.483 1.00 78.94 641 GLU A CA 1
ATOM 4897 C C . GLU A 1 641 ? -11.410 -16.216 -11.444 1.00 78.94 641 GLU A C 1
ATOM 4899 O O . GLU A 1 641 ? -11.107 -16.210 -12.634 1.00 78.94 641 GLU A O 1
ATOM 4904 N N . ALA A 1 642 ? -12.239 -17.134 -10.942 1.00 84.12 642 ALA A N 1
ATOM 4905 C CA . ALA A 1 642 ? -12.815 -18.213 -11.738 1.00 84.12 642 ALA A CA 1
ATOM 4906 C C . ALA A 1 642 ? -14.346 -18.203 -11.768 1.00 84.12 642 ALA A C 1
ATOM 4908 O O . ALA A 1 642 ? -15.016 -18.266 -10.738 1.00 84.12 642 ALA A O 1
ATOM 4909 N N . ASP A 1 643 ? -14.882 -18.277 -12.983 1.00 83.75 643 ASP A N 1
ATOM 4910 C CA . ASP A 1 643 ? -16.318 -18.176 -13.261 1.00 83.75 643 ASP A CA 1
ATOM 4911 C C . ASP A 1 643 ? -16.977 -19.561 -13.376 1.00 83.75 643 ASP A C 1
ATOM 4913 O O . ASP A 1 643 ? -18.203 -19.702 -13.402 1.00 83.75 643 ASP A O 1
ATOM 4917 N N . SER A 1 644 ? -16.168 -20.615 -13.520 1.00 86.12 644 SER A N 1
ATOM 4918 C CA . SER A 1 644 ? -16.648 -21.970 -13.782 1.00 86.12 644 SER A CA 1
ATOM 4919 C C . SER A 1 644 ? -15.733 -23.044 -13.201 1.00 86.12 644 SER A C 1
ATOM 4921 O O . SER A 1 644 ? -14.515 -22.873 -13.134 1.00 86.12 644 SER A O 1
ATOM 4923 N N . ALA A 1 645 ? -16.327 -24.172 -12.809 1.00 89.12 645 ALA A N 1
ATOM 4924 C CA . ALA A 1 645 ? -15.628 -25.349 -12.309 1.00 89.12 645 ALA A CA 1
ATOM 4925 C C . ALA A 1 645 ? -16.080 -26.604 -13.069 1.00 89.12 645 ALA A C 1
ATOM 4927 O O . ALA A 1 645 ? -17.247 -26.728 -13.447 1.00 89.12 645 ALA A O 1
ATOM 4928 N N . PHE A 1 646 ? -15.156 -27.538 -13.286 1.00 90.00 646 PHE A N 1
ATOM 4929 C CA . PHE A 1 646 ? -15.395 -28.774 -14.028 1.00 90.00 646 PHE A CA 1
ATOM 4930 C C . PHE A 1 646 ? -14.804 -29.985 -13.308 1.00 90.00 646 PHE A C 1
ATOM 4932 O O . PHE A 1 646 ? -13.701 -29.908 -12.768 1.00 90.00 646 PHE A O 1
ATOM 4939 N N . VAL A 1 647 ? -15.507 -31.116 -13.364 1.00 88.44 647 VAL A N 1
ATOM 4940 C CA . VAL A 1 647 ? -15.015 -3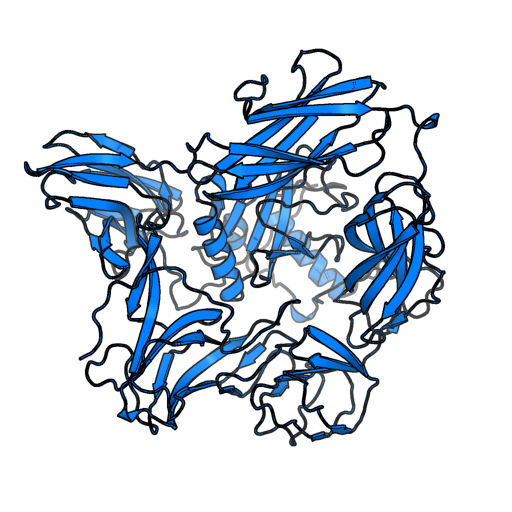2.445 -12.960 1.00 88.44 647 VAL A CA 1
ATOM 4941 C C . VAL A 1 647 ? -15.265 -33.396 -14.122 1.00 88.44 647 VAL A C 1
ATOM 4943 O O . VAL A 1 647 ? -16.391 -33.471 -14.610 1.00 88.44 647 VAL A O 1
ATOM 4946 N N . ASP A 1 648 ? -14.227 -34.090 -14.595 1.00 86.31 648 ASP A N 1
ATOM 4947 C CA . ASP A 1 648 ? -14.275 -34.943 -15.796 1.00 86.31 648 ASP A CA 1
ATOM 4948 C C . ASP A 1 648 ? -14.963 -34.249 -16.993 1.00 86.31 648 ASP A C 1
ATOM 4950 O O . ASP A 1 648 ? -15.881 -34.786 -17.614 1.00 86.31 648 ASP A O 1
ATOM 4954 N N . ASP A 1 649 ? -14.568 -32.996 -17.252 1.00 86.12 649 ASP A N 1
ATOM 4955 C CA . ASP A 1 649 ? -15.119 -32.102 -18.286 1.00 86.12 649 ASP A CA 1
ATOM 4956 C C . ASP A 1 649 ? -16.618 -31.767 -18.170 1.00 86.12 649 ASP A C 1
ATOM 4958 O O . ASP A 1 649 ? -17.170 -31.057 -19.014 1.00 86.12 649 ASP A O 1
ATOM 4962 N N . SER A 1 650 ? -17.280 -32.196 -17.098 1.00 86.50 650 SER A N 1
ATOM 4963 C CA . SER A 1 650 ? -18.660 -31.822 -16.793 1.00 86.50 650 SER A CA 1
ATOM 4964 C C . SER A 1 650 ? -18.682 -30.569 -15.926 1.00 86.50 650 SER A C 1
ATOM 4966 O O . SER A 1 650 ? -17.995 -30.508 -14.908 1.00 86.50 650 SER A O 1
ATOM 4968 N N . TYR A 1 651 ? -19.464 -29.565 -16.331 1.00 85.81 651 TYR A N 1
ATOM 4969 C CA . TYR A 1 651 ? -19.656 -28.341 -15.551 1.00 85.81 651 TYR A CA 1
ATOM 4970 C C . TYR A 1 651 ? -20.282 -28.662 -14.191 1.00 85.81 651 TYR A C 1
ATOM 4972 O O . TYR A 1 651 ? -21.258 -29.411 -14.113 1.00 85.81 651 TYR A O 1
ATOM 4980 N N . VAL A 1 652 ? -19.746 -28.051 -13.137 1.00 81.69 652 VAL A N 1
ATOM 4981 C CA . VAL A 1 652 ? -20.249 -28.155 -11.768 1.00 81.69 652 VAL A CA 1
ATOM 4982 C C . VAL A 1 652 ? -20.490 -26.743 -11.241 1.00 81.69 652 VAL A C 1
ATOM 4984 O O . VAL A 1 652 ? -19.553 -25.962 -11.085 1.00 81.69 652 VAL A O 1
ATOM 4987 N N . SER A 1 653 ? -21.751 -26.407 -10.955 1.00 75.31 653 SER A N 1
ATOM 4988 C CA . SER A 1 653 ? -22.090 -25.126 -10.320 1.00 75.31 653 SER A CA 1
ATOM 4989 C C . SER A 1 653 ? -21.539 -25.076 -8.894 1.00 75.31 653 SER A C 1
ATOM 4991 O O . SER A 1 653 ? -21.525 -26.098 -8.204 1.00 75.31 653 SER A O 1
ATOM 4993 N N . LEU A 1 654 ? -21.110 -23.894 -8.429 1.00 69.38 654 LEU A N 1
ATOM 4994 C CA . LEU A 1 654 ? -20.641 -23.658 -7.058 1.00 69.38 654 LEU A CA 1
ATOM 4995 C C . LEU A 1 654 ? -21.738 -23.826 -5.981 1.00 69.38 654 LEU A C 1
ATOM 4997 O O . LEU A 1 654 ? -21.394 -24.128 -4.838 1.00 69.38 654 LEU A O 1
ATOM 5001 N N . ASP A 1 655 ? -23.013 -23.856 -6.376 1.00 64.56 655 ASP A N 1
ATOM 5002 C CA . ASP A 1 655 ? -24.162 -23.960 -5.463 1.00 64.56 655 ASP A CA 1
ATOM 5003 C C . ASP A 1 655 ? -24.913 -25.307 -5.546 1.00 64.56 655 ASP A C 1
ATOM 5005 O O . ASP A 1 655 ? -25.879 -25.534 -4.817 1.00 64.56 655 ASP A O 1
ATOM 5009 N N . ASP A 1 656 ? -24.505 -26.218 -6.440 1.00 61.53 656 ASP A N 1
ATOM 5010 C CA . ASP A 1 656 ? -25.211 -27.491 -6.654 1.00 61.53 656 ASP A CA 1
ATOM 5011 C C . ASP A 1 656 ? -25.106 -28.445 -5.443 1.00 61.53 656 ASP A C 1
ATOM 5013 O O . ASP A 1 656 ? -24.067 -28.572 -4.809 1.00 61.53 656 ASP A O 1
ATOM 5017 N N . THR A 1 657 ? -26.167 -29.182 -5.127 1.00 47.34 657 THR A N 1
ATOM 5018 C CA . THR A 1 657 ? -26.209 -30.149 -4.010 1.00 47.34 657 THR A CA 1
ATOM 5019 C C . THR A 1 657 ? -25.688 -31.542 -4.390 1.00 47.34 657 THR A C 1
ATOM 5021 O O . THR A 1 657 ? -25.577 -32.412 -3.528 1.00 47.34 657 THR A O 1
ATOM 5024 N N . LEU A 1 658 ? -25.333 -31.756 -5.663 1.00 50.31 658 LEU A N 1
ATOM 5025 C CA . LEU A 1 658 ? -24.785 -33.008 -6.212 1.00 50.31 658 LEU A CA 1
ATOM 5026 C C . LEU A 1 658 ? -23.245 -33.071 -6.217 1.00 50.31 658 LEU A C 1
ATOM 5028 O O . LEU A 1 658 ? -22.657 -33.915 -6.893 1.00 50.31 658 LEU A O 1
ATOM 5032 N N . LYS A 1 659 ? -22.572 -32.159 -5.510 1.00 64.06 659 LYS A N 1
ATOM 5033 C CA . LYS A 1 659 ? -21.117 -32.018 -5.585 1.00 64.06 659 LYS A CA 1
ATOM 5034 C C . LYS A 1 659 ? -20.384 -33.110 -4.823 1.00 64.06 659 LYS A C 1
ATOM 5036 O O . LYS A 1 659 ? -20.637 -33.344 -3.646 1.00 64.06 659 LYS A O 1
ATOM 5041 N N . HIS A 1 660 ? -19.357 -33.640 -5.471 1.00 77.00 660 HIS A N 1
ATOM 5042 C CA . HIS A 1 660 ? -18.317 -34.431 -4.828 1.00 77.00 660 HIS A CA 1
ATOM 5043 C C . HIS A 1 660 ? -17.266 -33.571 -4.094 1.00 77.00 660 HIS A C 1
ATOM 5045 O O . HIS A 1 660 ? -16.334 -34.124 -3.519 1.00 77.00 660 HIS A O 1
ATOM 5051 N N . PHE A 1 661 ? -17.385 -32.231 -4.119 1.00 84.88 661 PHE A N 1
ATOM 5052 C CA . PHE A 1 661 ? -16.467 -31.289 -3.465 1.00 84.88 661 PHE A CA 1
ATOM 5053 C C . PHE A 1 661 ? -17.149 -29.999 -2.973 1.00 84.88 661 PHE A C 1
ATOM 5055 O O . PHE A 1 661 ? -18.163 -29.565 -3.517 1.00 84.88 661 PHE A O 1
ATOM 5062 N N . TRP A 1 662 ? -16.560 -29.343 -1.975 1.00 85.12 662 TRP A N 1
ATOM 5063 C CA . TRP A 1 662 ? -17.048 -28.109 -1.353 1.00 85.12 662 TRP A CA 1
ATOM 5064 C C . TRP A 1 662 ? -15.926 -27.086 -1.250 1.00 85.12 662 TRP A C 1
ATOM 5066 O O . TRP A 1 662 ? -14.823 -27.445 -0.851 1.00 85.12 662 TRP A O 1
ATOM 5076 N N . ILE A 1 663 ? -16.221 -25.823 -1.563 1.00 85.12 663 ILE A N 1
ATOM 5077 C CA . ILE A 1 663 ? -15.289 -24.700 -1.410 1.00 85.12 663 ILE A CA 1
ATOM 5078 C C . ILE A 1 663 ? -15.932 -23.668 -0.506 1.00 85.12 663 ILE A C 1
ATOM 5080 O O . ILE A 1 663 ? -17.085 -23.283 -0.709 1.00 85.12 663 ILE A O 1
ATOM 5084 N N . TYR A 1 664 ? -15.192 -23.265 0.512 1.00 83.56 664 TYR A N 1
ATOM 5085 C CA . TYR A 1 664 ? -15.648 -22.339 1.527 1.00 83.56 664 TYR A CA 1
ATOM 5086 C C . TYR A 1 664 ? -14.635 -21.208 1.668 1.00 83.56 664 TYR A C 1
ATOM 5088 O O . TYR A 1 664 ? -13.423 -21.425 1.622 1.00 83.56 664 TYR A O 1
ATOM 5096 N N . GLU A 1 665 ? -15.142 -19.997 1.846 1.00 75.69 665 GLU A N 1
ATOM 5097 C CA . GLU A 1 665 ? -14.346 -18.802 2.104 1.00 75.69 665 GLU A CA 1
ATOM 5098 C C . GLU A 1 665 ? -14.504 -18.364 3.557 1.00 75.69 665 GLU A C 1
ATOM 5100 O O . GLU A 1 665 ? -15.516 -18.647 4.210 1.00 75.69 665 GLU A O 1
ATOM 5105 N N . PHE A 1 666 ? -13.487 -17.686 4.082 1.00 72.50 666 PHE A N 1
ATOM 5106 C CA . PHE A 1 666 ? -13.575 -17.088 5.405 1.00 72.50 666 PHE A CA 1
ATOM 5107 C C . PHE A 1 666 ? -14.677 -16.019 5.414 1.00 72.50 666 PHE A C 1
ATOM 5109 O O . PHE A 1 666 ? -14.652 -15.082 4.622 1.00 72.50 666 PHE A O 1
ATOM 5116 N N . ALA A 1 667 ? -15.638 -16.149 6.326 1.00 65.94 667 ALA A N 1
ATOM 5117 C CA . ALA A 1 667 ? -16.736 -15.201 6.475 1.00 65.94 667 ALA A CA 1
ATOM 5118 C C . ALA A 1 667 ? -16.473 -14.213 7.618 1.00 65.94 667 ALA A C 1
ATOM 5120 O O . ALA A 1 667 ? -16.621 -13.004 7.450 1.00 65.94 667 ALA A O 1
ATOM 5121 N N . ALA A 1 668 ? -16.103 -14.727 8.792 1.00 55.38 668 ALA A N 1
ATOM 5122 C CA . ALA A 1 668 ? -15.878 -13.932 9.994 1.00 55.38 668 ALA A CA 1
ATOM 5123 C C . ALA A 1 668 ? -15.098 -14.725 11.050 1.00 55.38 668 ALA A C 1
ATOM 5125 O O . ALA A 1 668 ? -14.975 -15.946 10.975 1.00 55.38 668 ALA A O 1
ATOM 5126 N N . GLN A 1 669 ? -14.619 -14.034 12.082 1.00 52.94 669 GLN A N 1
ATOM 5127 C CA . GLN A 1 669 ? -14.183 -14.659 13.327 1.00 52.94 669 GLN A CA 1
ATOM 5128 C C . GLN A 1 669 ? -15.187 -14.285 14.420 1.00 52.94 669 GLN A C 1
ATOM 5130 O O . GLN A 1 669 ? -15.496 -13.106 14.600 1.00 52.94 669 GLN A O 1
ATOM 5135 N N . GLY A 1 670 ? -15.733 -15.288 15.103 1.00 52.59 670 GLY A N 1
ATOM 5136 C CA . GLY A 1 670 ? -16.580 -15.087 16.272 1.00 52.59 670 GLY A CA 1
ATOM 5137 C C . GLY A 1 670 ? -15.777 -14.545 17.454 1.00 52.59 670 GLY A C 1
ATOM 5138 O O . GLY A 1 670 ? -14.555 -14.691 17.515 1.00 52.59 670 GLY A O 1
ATOM 5139 N N . ASP A 1 671 ? -16.467 -13.955 18.427 1.00 45.59 671 ASP A N 1
ATOM 5140 C CA . ASP A 1 671 ? -15.832 -13.352 19.610 1.00 45.59 671 ASP A CA 1
ATOM 5141 C C . ASP A 1 671 ? -15.109 -14.386 20.501 1.00 45.59 671 ASP A C 1
ATOM 5143 O O . ASP A 1 671 ? -14.268 -14.031 21.325 1.00 45.59 671 ASP A O 1
ATOM 5147 N N . ASP A 1 672 ? -15.393 -15.681 20.315 1.00 53.75 672 ASP A N 1
ATOM 5148 C CA . ASP A 1 672 ? -14.700 -16.808 20.951 1.00 53.75 672 ASP A CA 1
ATOM 5149 C C . ASP A 1 672 ? -13.421 -17.247 20.208 1.00 53.75 672 ASP A C 1
ATOM 5151 O O . ASP A 1 672 ? -12.814 -18.268 20.547 1.00 53.75 672 ASP A O 1
ATOM 5155 N N . GLY A 1 673 ? -13.015 -16.489 19.187 1.00 50.38 673 GLY A N 1
ATOM 5156 C CA . GLY A 1 673 ? -11.851 -16.757 18.352 1.00 50.38 673 GLY A CA 1
ATOM 5157 C C . GLY A 1 673 ? -12.075 -17.834 17.290 1.00 50.38 673 GLY A C 1
ATOM 5158 O O . GLY A 1 673 ? -11.139 -18.133 16.545 1.00 50.38 673 GLY A O 1
ATOM 5159 N N . LYS A 1 674 ? -13.274 -18.422 17.177 1.00 57.06 674 LYS A N 1
ATOM 5160 C CA . LYS A 1 674 ? -13.563 -19.411 16.130 1.00 57.06 674 LYS A CA 1
ATOM 5161 C C . LYS A 1 674 ? -13.741 -18.747 14.776 1.00 57.06 674 LYS A C 1
ATOM 5163 O O . LYS A 1 674 ? -14.397 -17.720 14.646 1.00 57.06 674 LYS A O 1
ATOM 5168 N N . VAL A 1 675 ? -13.194 -19.387 13.753 1.00 60.19 675 VAL A N 1
ATOM 5169 C CA . VAL A 1 675 ? -13.346 -18.974 12.360 1.00 60.19 675 VAL A CA 1
ATOM 5170 C C . VAL A 1 675 ? -14.643 -19.545 11.783 1.00 60.19 675 VAL A C 1
ATOM 5172 O O . VAL A 1 675 ? -14.938 -20.736 11.924 1.00 60.19 675 VAL A O 1
ATOM 5175 N N . ILE A 1 676 ? -15.432 -18.675 11.163 1.00 66.81 676 ILE A N 1
ATOM 5176 C CA . ILE A 1 676 ? -16.684 -18.990 10.481 1.00 66.81 676 ILE A CA 1
ATOM 5177 C C . ILE A 1 676 ? -16.394 -18.946 8.989 1.00 66.81 676 ILE A C 1
ATOM 5179 O O . ILE A 1 676 ? -15.857 -17.960 8.481 1.00 66.81 676 ILE A O 1
ATOM 5183 N N . PHE A 1 677 ? -16.759 -20.018 8.299 1.00 76.31 677 PHE A N 1
ATOM 5184 C CA . PHE A 1 677 ? -16.638 -20.127 6.856 1.00 76.31 677 PHE A CA 1
ATOM 5185 C C . PHE A 1 677 ? -18.021 -20.235 6.230 1.00 76.31 677 PHE A C 1
ATOM 5187 O O . PHE A 1 677 ? -18.909 -20.874 6.801 1.00 76.31 677 PHE A O 1
ATOM 5194 N N . LYS A 1 678 ? -18.178 -19.670 5.038 1.00 73.38 678 LYS A N 1
ATOM 5195 C CA . LYS A 1 678 ? -19.399 -19.783 4.238 1.00 73.38 678 LYS A CA 1
ATOM 5196 C C . LYS A 1 678 ? -19.099 -20.415 2.880 1.00 73.38 678 LYS A C 1
ATOM 5198 O O . LYS A 1 678 ? -17.955 -20.316 2.430 1.00 73.38 678 LYS A O 1
ATOM 5203 N N . PRO A 1 679 ? -20.081 -21.060 2.225 1.00 81.94 679 PRO A N 1
ATOM 5204 C CA . PRO A 1 679 ? -19.911 -21.530 0.856 1.00 81.94 679 PRO A CA 1
ATOM 5205 C C . PRO A 1 679 ? -19.450 -20.385 -0.051 1.00 81.94 679 PRO A C 1
ATOM 5207 O O . PRO A 1 679 ? -20.043 -19.305 -0.033 1.00 81.94 679 PRO A O 1
ATOM 5210 N N . ALA A 1 680 ? -18.396 -20.620 -0.828 1.00 78.31 680 ALA A N 1
ATOM 5211 C CA . ALA A 1 680 ? -17.937 -19.648 -1.807 1.00 78.31 680 ALA A CA 1
ATOM 5212 C C . ALA A 1 680 ? -18.941 -19.590 -2.967 1.00 78.31 680 ALA A C 1
ATOM 5214 O O . ALA A 1 680 ? -19.148 -20.584 -3.663 1.00 78.31 680 ALA A O 1
ATOM 5215 N N . THR A 1 681 ? -19.555 -18.424 -3.166 1.00 73.88 681 THR A N 1
ATOM 5216 C CA . THR A 1 681 ? -20.482 -18.165 -4.287 1.00 73.88 681 THR A CA 1
ATOM 5217 C C . THR A 1 681 ? -19.766 -17.578 -5.506 1.00 73.88 681 THR A C 1
ATOM 5219 O O . THR A 1 681 ? -20.263 -17.672 -6.625 1.00 73.88 681 THR A O 1
ATOM 5222 N N . VAL A 1 682 ? -18.568 -17.021 -5.294 1.00 74.56 682 VAL A N 1
ATOM 5223 C CA . VAL A 1 682 ? -17.640 -16.507 -6.311 1.00 74.56 682 VAL A CA 1
ATOM 5224 C C . VAL A 1 682 ? -16.219 -16.921 -5.910 1.00 74.56 682 VAL A C 1
ATOM 5226 O O . VAL A 1 682 ? -15.901 -16.961 -4.719 1.00 74.56 682 VAL A O 1
ATOM 5229 N N . LEU A 1 683 ? -15.361 -17.237 -6.882 1.00 76.56 683 LEU A N 1
ATOM 5230 C CA . LEU A 1 683 ? -13.953 -17.575 -6.650 1.00 76.56 683 LEU A CA 1
ATOM 5231 C C . LEU A 1 683 ? -13.068 -16.439 -7.150 1.00 76.56 683 LEU A C 1
ATOM 5233 O O . LEU A 1 683 ? -12.952 -16.263 -8.351 1.00 76.56 683 LEU A O 1
ATOM 5237 N N . ARG A 1 684 ? -12.434 -15.699 -6.245 1.00 74.75 684 ARG A N 1
ATOM 5238 C CA . ARG A 1 684 ? -11.571 -14.545 -6.527 1.00 74.75 684 ARG A CA 1
ATOM 5239 C C . ARG A 1 684 ? -10.103 -14.945 -6.537 1.00 74.75 684 ARG A C 1
ATOM 5241 O O . ARG A 1 684 ? -9.696 -15.840 -5.796 1.00 74.75 684 ARG A O 1
ATOM 5248 N N . GLY A 1 685 ? -9.301 -14.243 -7.331 1.00 69.31 685 GLY A N 1
ATOM 5249 C CA . GLY A 1 685 ? -7.846 -14.380 -7.299 1.00 69.31 685 GLY A CA 1
ATOM 5250 C C . GLY A 1 685 ? -7.264 -13.967 -5.946 1.00 69.31 685 GLY A C 1
ATOM 5251 O O . GLY A 1 685 ? -7.879 -13.213 -5.197 1.00 69.31 685 GLY A O 1
ATOM 5252 N N . ALA A 1 686 ? -6.096 -14.517 -5.604 1.00 63.78 686 ALA A N 1
ATOM 5253 C CA . ALA A 1 686 ? -5.330 -14.215 -4.388 1.00 63.78 686 ALA A CA 1
ATOM 5254 C C . ALA A 1 686 ? -6.106 -14.346 -3.056 1.00 63.78 686 ALA A C 1
ATOM 5256 O O . ALA A 1 686 ? -5.608 -13.957 -2.002 1.00 63.78 686 ALA A O 1
ATOM 5257 N N . THR A 1 687 ? -7.298 -14.945 -3.080 1.00 66.94 687 THR A N 1
ATOM 5258 C CA . THR A 1 687 ? -8.152 -15.125 -1.909 1.00 66.94 687 THR A CA 1
ATOM 5259 C C . THR A 1 687 ? -7.934 -16.525 -1.327 1.00 66.94 687 THR A C 1
ATOM 5261 O O . THR A 1 687 ? -7.969 -17.507 -2.078 1.00 66.94 687 THR A O 1
ATOM 5264 N N . PRO A 1 688 ? -7.677 -16.654 -0.012 1.00 69.88 688 PRO A N 1
ATOM 5265 C CA . PRO A 1 688 ? -7.538 -17.952 0.630 1.00 69.88 688 PRO A CA 1
ATOM 5266 C C . PRO A 1 688 ? -8.907 -18.615 0.842 1.00 69.88 688 PRO A C 1
ATOM 5268 O O . PRO A 1 688 ? -9.833 -18.026 1.402 1.00 69.88 688 PRO A O 1
ATOM 5271 N N . TYR A 1 689 ? -8.998 -19.880 0.448 1.00 79.50 689 TYR A N 1
ATOM 5272 C CA . TYR A 1 689 ? -10.169 -20.742 0.564 1.00 79.50 689 TYR A CA 1
ATOM 5273 C C . TYR A 1 689 ? -9.823 -22.028 1.314 1.00 79.50 689 TYR A C 1
ATOM 5275 O O . TYR A 1 689 ? -8.657 -22.409 1.449 1.00 79.50 689 TYR A O 1
ATOM 5283 N N . ILE A 1 690 ? -10.858 -22.741 1.752 1.00 84.06 690 ILE A N 1
ATOM 5284 C CA . ILE A 1 690 ? -10.753 -24.149 2.126 1.00 84.06 690 ILE A CA 1
ATOM 5285 C C . ILE A 1 690 ? -11.568 -25.008 1.158 1.00 84.06 690 ILE A C 1
ATOM 5287 O O . ILE A 1 690 ? -12.671 -24.634 0.757 1.00 84.06 690 ILE A O 1
ATOM 5291 N N . ILE A 1 691 ? -11.029 -26.166 0.787 1.00 84.88 691 ILE A N 1
ATOM 5292 C CA . ILE A 1 691 ? -11.663 -27.139 -0.101 1.00 84.88 691 ILE A CA 1
ATOM 5293 C C . ILE A 1 691 ? -11.709 -28.518 0.553 1.00 84.88 691 ILE A C 1
ATOM 5295 O O . ILE A 1 691 ? -10.756 -28.947 1.198 1.00 84.88 691 ILE A O 1
ATOM 5299 N N . ALA A 1 692 ? -12.825 -29.216 0.398 1.00 85.25 692 ALA A N 1
ATOM 5300 C CA . ALA A 1 692 ? -12.992 -30.605 0.812 1.00 85.25 692 ALA A CA 1
ATOM 5301 C C . ALA A 1 692 ? -13.659 -31.396 -0.311 1.00 85.25 692 ALA A C 1
ATOM 5303 O O . ALA A 1 692 ? -14.354 -30.820 -1.146 1.00 85.25 692 ALA A O 1
ATOM 5304 N N . ALA A 1 693 ? -13.493 -32.713 -0.312 1.00 85.81 693 ALA A N 1
ATOM 5305 C CA . ALA A 1 693 ? -14.190 -33.600 -1.233 1.00 85.81 693 ALA A CA 1
ATOM 5306 C C . ALA A 1 693 ? -14.558 -34.929 -0.586 1.00 85.81 693 ALA A C 1
ATOM 5308 O O . ALA A 1 693 ? -13.972 -35.322 0.424 1.00 85.81 693 ALA A O 1
ATOM 5309 N N . ASP A 1 694 ? -15.545 -35.610 -1.165 1.00 85.81 694 ASP A N 1
ATOM 5310 C CA . ASP A 1 694 ? -15.877 -36.977 -0.787 1.00 85.81 694 ASP A CA 1
ATOM 5311 C C . ASP A 1 694 ? -14.825 -37.973 -1.316 1.00 85.81 694 ASP A C 1
ATOM 5313 O O . ASP A 1 694 ? -13.975 -37.652 -2.150 1.00 85.81 694 ASP A O 1
ATOM 5317 N N . ALA A 1 695 ? -14.883 -39.215 -0.832 1.00 84.88 695 ALA A N 1
ATOM 5318 C CA . ALA A 1 695 ? -13.914 -40.252 -1.188 1.00 84.88 695 ALA A CA 1
ATOM 5319 C C . ALA A 1 695 ? -13.906 -40.618 -2.689 1.00 84.88 695 ALA A C 1
ATOM 5321 O O . ALA A 1 695 ? -12.955 -41.236 -3.164 1.00 84.88 695 ALA A O 1
ATOM 5322 N N . THR A 1 696 ? -14.937 -40.257 -3.460 1.00 86.25 696 THR A N 1
ATOM 5323 C CA . THR A 1 696 ? -14.997 -40.533 -4.906 1.00 86.25 696 THR A CA 1
ATOM 5324 C C . THR A 1 696 ? -14.122 -39.589 -5.730 1.00 86.25 696 THR A C 1
ATOM 5326 O O . THR A 1 696 ? -13.921 -39.841 -6.921 1.00 86.25 696 THR A O 1
ATOM 5329 N N . MET A 1 697 ? -13.588 -38.528 -5.115 1.00 86.31 697 MET A N 1
ATOM 5330 C CA . MET A 1 697 ? -12.626 -37.607 -5.728 1.00 86.31 697 MET A CA 1
ATOM 5331 C C . MET A 1 697 ? -11.168 -38.017 -5.515 1.00 86.31 697 MET A C 1
ATOM 5333 O O . MET A 1 697 ? -10.282 -37.308 -5.979 1.00 86.31 697 MET A O 1
ATOM 5337 N N . ALA A 1 698 ? -10.895 -39.151 -4.861 1.00 87.62 698 ALA A N 1
ATOM 5338 C CA . ALA A 1 698 ? -9.536 -39.662 -4.678 1.00 87.62 698 ALA A CA 1
ATOM 5339 C C . ALA A 1 698 ? -8.793 -39.760 -6.023 1.00 87.62 698 ALA A C 1
ATOM 5341 O O . ALA A 1 698 ? -9.238 -40.461 -6.934 1.00 87.62 698 ALA A O 1
ATOM 5342 N N . GLY A 1 699 ? -7.683 -39.027 -6.158 1.00 87.06 699 GLY A N 1
ATOM 5343 C CA . GLY A 1 699 ? -6.877 -38.977 -7.382 1.00 87.06 699 GLY A CA 1
ATOM 5344 C C . GLY A 1 699 ? -7.520 -38.230 -8.560 1.00 87.06 699 GLY A C 1
ATOM 5345 O O . GLY A 1 699 ? -6.949 -38.218 -9.650 1.00 87.06 699 GLY A O 1
ATOM 5346 N N . ARG A 1 700 ? -8.695 -37.614 -8.376 1.00 90.12 700 ARG A N 1
ATOM 5347 C CA . ARG A 1 700 ? -9.399 -36.821 -9.397 1.00 90.12 700 ARG A CA 1
ATOM 5348 C C . ARG A 1 700 ? -9.166 -35.332 -9.183 1.00 90.12 700 ARG A C 1
ATOM 5350 O O . ARG A 1 700 ? -8.772 -34.885 -8.104 1.00 90.12 700 ARG A O 1
ATOM 5357 N N . SER A 1 701 ? -9.447 -34.560 -10.227 1.00 91.75 701 SER A N 1
ATOM 5358 C CA . SER A 1 701 ? -9.206 -33.122 -10.240 1.00 91.75 701 SER A CA 1
ATOM 5359 C C . SER A 1 701 ? -10.482 -32.322 -10.458 1.00 91.75 701 SER A C 1
ATOM 5361 O O . SER A 1 701 ? -11.400 -32.753 -11.158 1.00 91.75 701 SER A O 1
ATOM 5363 N N . VAL A 1 702 ? -10.498 -31.121 -9.892 1.00 91.19 702 VAL A N 1
ATOM 5364 C CA . VAL A 1 702 ? -11.423 -30.047 -10.252 1.00 91.19 702 VAL A CA 1
ATOM 5365 C C . VAL A 1 702 ? -10.643 -29.032 -11.079 1.00 91.19 702 VAL A C 1
ATOM 5367 O O . VAL A 1 702 ? -9.541 -28.638 -10.698 1.00 91.19 702 VAL A O 1
ATOM 5370 N N . VAL A 1 703 ? -11.202 -28.615 -12.214 1.00 93.50 703 VAL A N 1
ATOM 5371 C CA . VAL A 1 703 ? -10.601 -27.603 -13.092 1.00 93.50 703 VAL A CA 1
ATOM 5372 C C . VAL A 1 703 ? -11.440 -26.336 -13.048 1.00 93.50 703 VAL A C 1
ATOM 5374 O O . VAL A 1 703 ? -12.586 -26.333 -13.495 1.00 93.50 703 VAL A O 1
ATOM 5377 N N . PHE A 1 704 ? -10.858 -25.258 -12.541 1.00 92.31 704 PHE A N 1
ATOM 5378 C CA . PHE A 1 704 ? -11.445 -23.922 -12.530 1.00 92.31 704 PHE A CA 1
ATOM 5379 C C . PHE A 1 704 ? -11.031 -23.167 -13.789 1.00 92.31 704 PHE A C 1
ATOM 5381 O O . PHE A 1 704 ? -9.878 -23.2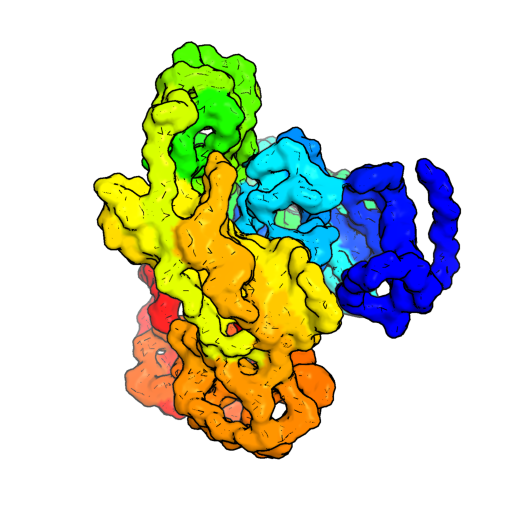88 -14.205 1.00 92.31 704 PHE A O 1
ATOM 5388 N N . ARG A 1 705 ? -11.950 -22.427 -14.420 1.00 93.19 705 ARG A N 1
ATOM 5389 C CA . ARG A 1 705 ? -11.693 -21.718 -15.685 1.00 93.19 705 ARG A CA 1
ATOM 5390 C C . ARG A 1 705 ? -12.332 -20.330 -15.705 1.00 93.19 705 ARG A C 1
ATOM 5392 O O . ARG A 1 705 ? -13.453 -20.169 -15.221 1.00 93.19 705 ARG A O 1
ATOM 5399 N N . SER A 1 706 ? -11.643 -19.383 -16.339 1.00 89.56 706 SER A N 1
ATOM 5400 C CA . SER A 1 706 ? -12.171 -18.061 -16.704 1.00 89.56 706 SER A CA 1
ATOM 5401 C C . SER A 1 706 ? -11.552 -17.558 -18.020 1.00 89.56 706 SER A C 1
ATOM 5403 O O . SER A 1 706 ? -10.609 -18.168 -18.543 1.00 89.56 706 SER A O 1
ATOM 5405 N N . LEU A 1 707 ? -12.125 -16.495 -18.585 1.00 90.19 707 LEU A N 1
ATOM 5406 C CA . LEU A 1 707 ? -11.718 -15.840 -19.833 1.00 90.19 707 LEU A CA 1
ATOM 5407 C C . LEU A 1 707 ? -11.392 -14.366 -19.566 1.00 90.19 707 LEU A C 1
ATOM 5409 O O . LEU A 1 707 ? -12.054 -13.752 -18.739 1.00 90.19 707 LEU A O 1
ATOM 5413 N N . GLY A 1 708 ? -10.429 -13.794 -20.296 1.00 80.19 708 GLY A N 1
ATOM 5414 C CA . GLY A 1 708 ? -10.041 -12.381 -20.135 1.00 80.19 708 GLY A CA 1
ATOM 5415 C C . GLY A 1 708 ? -9.520 -12.078 -18.728 1.00 80.19 708 GLY A C 1
ATOM 5416 O O . GLY A 1 708 ? -10.051 -11.225 -18.024 1.00 80.19 708 GLY A O 1
ATOM 5417 N N . VAL A 1 709 ? -8.530 -12.850 -18.284 1.00 78.25 709 VAL A N 1
ATOM 5418 C CA . VAL A 1 709 ? -8.105 -12.913 -16.884 1.00 78.25 709 VAL A CA 1
ATOM 5419 C C . VAL A 1 709 ? -6.879 -12.028 -16.646 1.00 78.25 709 VAL A C 1
ATOM 5421 O O . VAL A 1 709 ? -5.824 -12.304 -17.228 1.00 78.25 709 VAL A O 1
ATOM 5424 N N . PRO A 1 710 ? -6.956 -11.007 -15.775 1.00 77.25 710 PRO A N 1
ATOM 5425 C CA . PRO A 1 710 ? -5.800 -10.197 -15.420 1.00 77.25 710 PRO A CA 1
ATOM 5426 C C . PRO A 1 710 ? -4.888 -10.919 -14.415 1.00 77.25 710 PRO A C 1
ATOM 5428 O O . PRO A 1 710 ? -5.344 -11.550 -13.462 1.00 77.25 710 PRO A O 1
ATOM 5431 N N . PHE A 1 711 ? -3.578 -10.782 -14.606 1.00 78.25 711 PHE A N 1
ATOM 5432 C CA . PHE A 1 711 ? -2.532 -11.236 -13.694 1.00 78.25 711 PHE A CA 1
ATOM 5433 C C . PHE A 1 711 ? -1.591 -10.078 -13.359 1.00 78.25 711 PHE A C 1
ATOM 5435 O O . PHE A 1 711 ? -1.044 -9.427 -14.253 1.00 78.25 711 PHE A O 1
ATOM 5442 N N . SER A 1 712 ? -1.343 -9.859 -12.069 1.00 75.06 712 SER A N 1
ATOM 5443 C CA . SER A 1 712 ? -0.419 -8.829 -11.580 1.00 75.06 712 SER A CA 1
ATOM 5444 C C . SER A 1 712 ? 0.972 -9.401 -11.315 1.00 75.06 712 SER A C 1
ATOM 5446 O O . SER A 1 712 ? 1.111 -10.496 -10.772 1.00 75.06 712 SER A O 1
ATOM 5448 N N . LYS A 1 713 ? 2.016 -8.649 -11.679 1.00 75.44 713 LYS A N 1
ATOM 5449 C CA . LYS A 1 713 ? 3.420 -8.984 -11.401 1.00 75.44 713 LYS A CA 1
ATOM 5450 C C . LYS A 1 713 ? 3.630 -9.339 -9.923 1.00 75.44 713 LYS A C 1
ATOM 5452 O O . LYS A 1 713 ? 3.174 -8.621 -9.039 1.00 75.44 713 LYS A O 1
ATOM 5457 N N . THR A 1 714 ? 4.395 -10.397 -9.662 1.00 68.44 714 THR A N 1
ATOM 5458 C CA . THR A 1 714 ? 4.770 -10.817 -8.308 1.00 68.44 714 THR A CA 1
ATOM 5459 C C . THR A 1 714 ? 5.801 -9.855 -7.702 1.00 68.44 714 THR A C 1
ATOM 5461 O O . THR A 1 714 ? 6.805 -9.528 -8.343 1.00 68.44 714 THR A O 1
ATOM 5464 N N . GLY A 1 715 ? 5.571 -9.431 -6.454 1.00 59.53 715 GLY A N 1
ATOM 5465 C CA . GLY A 1 715 ? 6.508 -8.643 -5.642 1.00 59.53 715 GLY A CA 1
ATOM 5466 C C . GLY A 1 715 ? 7.758 -9.422 -5.197 1.00 59.53 715 GLY A C 1
ATOM 5467 O O . GLY A 1 715 ? 8.199 -10.364 -5.861 1.00 59.53 715 GLY A O 1
ATOM 5468 N N . SER A 1 716 ? 8.371 -9.017 -4.080 1.00 45.34 716 SER A N 1
ATOM 5469 C CA . SER A 1 716 ? 9.542 -9.692 -3.486 1.00 45.34 716 SER A CA 1
ATOM 5470 C C . SER A 1 716 ? 9.223 -11.023 -2.791 1.00 45.34 716 SER A C 1
ATOM 5472 O O . SER A 1 716 ? 10.156 -11.744 -2.431 1.00 45.34 716 SER A O 1
ATOM 5474 N N . ASP A 1 717 ? 7.942 -11.369 -2.652 1.00 41.22 717 ASP A N 1
ATOM 5475 C CA . ASP A 1 717 ? 7.490 -12.502 -1.846 1.00 41.22 717 ASP A CA 1
ATOM 5476 C C . ASP A 1 717 ? 7.165 -13.760 -2.660 1.00 41.22 717 ASP A C 1
ATOM 5478 O O . ASP A 1 717 ? 7.005 -13.761 -3.885 1.00 41.22 717 ASP A O 1
ATOM 5482 N N . LYS A 1 718 ? 7.160 -14.893 -1.952 1.00 41.59 718 LYS A N 1
ATOM 5483 C CA . LYS A 1 718 ? 7.051 -16.240 -2.521 1.00 41.59 718 LYS A CA 1
ATOM 5484 C C . LYS A 1 718 ? 5.593 -16.565 -2.833 1.00 41.59 718 LYS A C 1
ATOM 5486 O O . LYS A 1 718 ? 4.776 -16.625 -1.924 1.00 41.59 718 LYS A O 1
ATOM 5491 N N . MET A 1 719 ? 5.284 -16.888 -4.088 1.00 50.94 719 MET A N 1
ATOM 5492 C CA . MET A 1 719 ? 3.965 -17.412 -4.456 1.00 50.94 719 MET A CA 1
ATOM 5493 C C . MET A 1 719 ? 3.993 -18.940 -4.598 1.00 50.94 719 MET A C 1
ATOM 5495 O O . MET A 1 719 ? 4.735 -19.505 -5.411 1.00 50.94 719 MET A O 1
ATOM 5499 N N . VAL A 1 720 ? 3.155 -19.614 -3.809 1.00 47.75 720 VAL A N 1
ATOM 5500 C CA . VAL A 1 720 ? 2.829 -21.042 -3.937 1.00 47.75 720 VAL A CA 1
ATOM 5501 C C . VAL A 1 720 ? 1.316 -21.148 -4.141 1.00 47.75 720 VAL A C 1
ATOM 5503 O O . VAL A 1 720 ? 0.563 -20.513 -3.412 1.00 47.75 720 VAL A O 1
ATOM 5506 N N . VAL A 1 721 ? 0.859 -21.935 -5.125 1.00 45.03 721 VAL A N 1
ATOM 5507 C CA . VAL A 1 721 ? -0.581 -22.093 -5.455 1.00 45.03 721 VAL A CA 1
ATOM 5508 C C . VAL A 1 721 ? -1.340 -22.942 -4.407 1.00 45.03 721 VAL A C 1
ATOM 5510 O O . VAL A 1 721 ? -2.556 -23.099 -4.443 1.00 45.03 721 VAL A O 1
ATOM 5513 N N . SER A 1 722 ? -0.627 -23.453 -3.408 1.00 42.59 722 SER A N 1
ATOM 5514 C CA . SER A 1 722 ? -1.153 -24.037 -2.175 1.00 42.59 722 SER A CA 1
ATOM 5515 C C . SER A 1 722 ? -0.069 -23.894 -1.114 1.00 42.59 722 SER A C 1
ATOM 5517 O O . SER A 1 722 ? 1.054 -24.368 -1.265 1.00 42.59 722 SER A O 1
ATOM 5519 N N . SER A 1 723 ? -0.374 -23.163 -0.054 1.00 38.88 723 SER A N 1
ATOM 5520 C CA . SER A 1 723 ? 0.562 -22.922 1.032 1.00 38.88 723 SER A CA 1
ATOM 5521 C C . SER A 1 723 ? -0.010 -23.531 2.307 1.00 38.88 723 SER A C 1
ATOM 5523 O O . SER A 1 723 ? -1.153 -23.264 2.674 1.00 38.88 723 SER A O 1
ATOM 5525 N N . THR A 1 724 ? 0.795 -24.338 3.003 1.00 37.38 724 THR A N 1
ATOM 5526 C CA . THR A 1 724 ? 0.535 -24.717 4.402 1.00 37.38 724 THR A CA 1
ATOM 5527 C C . THR A 1 724 ? 0.785 -23.559 5.373 1.00 37.38 724 THR A C 1
ATOM 5529 O O . THR A 1 724 ? 0.562 -23.715 6.571 1.00 37.38 724 THR A O 1
ATOM 5532 N N . ASP A 1 725 ? 1.284 -22.420 4.884 1.00 35.69 725 ASP A N 1
ATOM 5533 C CA . ASP A 1 725 ? 1.604 -21.235 5.686 1.00 35.69 725 ASP A CA 1
ATOM 5534 C C . ASP A 1 725 ? 0.333 -20.479 6.109 1.00 35.69 725 ASP A C 1
ATOM 5536 O O . ASP A 1 725 ? 0.358 -19.749 7.100 1.00 35.69 725 ASP A O 1
ATOM 5540 N N . PHE A 1 726 ? -0.806 -20.705 5.438 1.00 41.50 726 PHE A N 1
ATOM 5541 C CA . PHE A 1 726 ? -2.110 -20.266 5.937 1.00 41.50 726 PHE A CA 1
ATOM 5542 C C . PHE A 1 726 ? -2.588 -21.186 7.064 1.00 41.50 726 PHE A C 1
ATOM 5544 O O . PHE A 1 726 ? -3.267 -22.193 6.856 1.00 41.50 726 PHE A O 1
ATOM 5551 N N . LEU A 1 727 ? -2.248 -20.815 8.295 1.00 35.09 727 LEU A N 1
ATOM 5552 C CA . LEU A 1 727 ? -2.772 -21.440 9.504 1.00 35.09 727 LEU A CA 1
ATOM 5553 C C . LEU A 1 727 ? -4.039 -20.704 9.963 1.00 35.09 727 LEU A C 1
ATOM 5555 O O . LEU A 1 727 ? -3.971 -19.676 10.637 1.00 35.09 727 LEU A O 1
ATOM 5559 N N . PHE A 1 728 ? -5.218 -21.245 9.644 1.00 41.25 728 PHE A N 1
ATOM 5560 C CA . PHE A 1 728 ? -6.461 -20.810 10.286 1.00 41.25 728 PHE A CA 1
ATOM 5561 C C . PHE A 1 728 ? -6.504 -21.347 11.725 1.00 41.25 728 PHE A C 1
ATOM 5563 O O . PHE A 1 728 ? -6.769 -22.526 11.964 1.00 41.25 728 PHE A O 1
ATOM 5570 N N . HIS A 1 729 ? -6.236 -20.488 12.709 1.00 32.78 729 HIS A N 1
ATOM 5571 C CA . HIS A 1 729 ? -6.335 -20.843 14.124 1.00 32.78 729 HIS A CA 1
ATOM 5572 C C . HIS A 1 729 ? -7.784 -20.688 14.623 1.00 32.78 729 HIS A C 1
ATOM 5574 O O . HIS A 1 729 ? -8.246 -19.577 14.862 1.00 32.78 729 HIS A O 1
ATOM 5580 N N . GLY A 1 730 ? -8.507 -21.801 14.802 1.00 33.12 730 GLY A N 1
ATOM 5581 C CA . GLY A 1 730 ? -9.843 -21.821 15.413 1.00 33.12 730 GLY A CA 1
ATOM 5582 C C . GLY A 1 730 ? -10.585 -23.146 15.195 1.00 33.12 730 GLY A C 1
ATOM 5583 O O . GLY A 1 730 ? -10.315 -23.865 14.240 1.00 33.12 730 GLY A O 1
ATOM 5584 N N . ASN A 1 731 ? -11.525 -23.494 16.081 1.00 33.34 731 ASN A N 1
ATOM 5585 C CA . ASN A 1 731 ? -12.408 -24.649 15.872 1.00 33.34 731 ASN A CA 1
ATOM 5586 C C . ASN A 1 731 ? -13.529 -24.251 14.902 1.00 33.34 731 ASN A C 1
ATOM 5588 O O . ASN A 1 731 ? -14.323 -23.374 15.233 1.00 33.34 731 ASN A O 1
ATOM 5592 N N . THR A 1 732 ? -13.622 -24.888 13.736 1.00 36.59 732 THR A N 1
ATOM 5593 C CA . THR A 1 732 ? -14.718 -24.656 12.787 1.00 36.59 732 THR A CA 1
ATOM 5594 C C . THR A 1 732 ? -16.046 -25.179 13.345 1.00 36.59 732 THR A C 1
ATOM 5596 O O . THR A 1 732 ? -16.139 -26.298 13.855 1.00 36.59 732 THR A O 1
ATOM 5599 N N . LEU A 1 733 ? -17.100 -24.364 13.260 1.00 36.28 733 LEU A N 1
ATOM 5600 C CA . LEU A 1 733 ? -18.475 -24.776 13.552 1.00 36.28 733 LEU A CA 1
ATOM 5601 C C . LEU A 1 733 ? -19.116 -25.347 12.278 1.00 36.28 733 LEU A C 1
ATOM 5603 O O . LEU A 1 733 ? -19.937 -24.698 11.648 1.00 36.28 733 LEU A O 1
ATOM 5607 N N . ALA A 1 734 ? -18.742 -26.564 11.882 1.00 37.06 734 ALA A N 1
ATOM 5608 C CA . ALA A 1 734 ? -19.538 -27.363 10.945 1.00 37.06 734 ALA A CA 1
ATOM 5609 C C . ALA A 1 734 ? -19.306 -28.865 11.192 1.00 37.06 734 ALA A C 1
ATOM 5611 O O . ALA A 1 734 ? -18.198 -29.269 11.553 1.00 37.06 734 ALA A O 1
ATOM 5612 N N . PRO A 1 735 ? -20.357 -29.700 11.090 1.00 31.56 735 PRO A N 1
ATOM 5613 C CA . PRO A 1 735 ? -20.374 -31.043 11.650 1.00 31.56 735 PRO A CA 1
ATOM 5614 C C . PRO A 1 735 ? -19.389 -31.954 10.917 1.00 31.56 735 PRO A C 1
ATOM 5616 O O . PRO A 1 735 ? -19.265 -31.894 9.697 1.00 31.56 735 PRO A O 1
ATOM 5619 N N . LYS A 1 736 ? -18.729 -32.847 11.666 1.00 27.08 736 LYS A N 1
ATOM 5620 C CA . LYS A 1 736 ? -18.057 -34.023 11.096 1.00 27.08 736 LYS A CA 1
ATOM 5621 C C . LYS A 1 736 ? -18.982 -34.644 10.047 1.00 27.08 736 LYS A C 1
ATOM 5623 O O . LYS A 1 736 ? -20.069 -35.096 10.415 1.00 27.08 736 LYS A O 1
ATOM 5628 N N . MET A 1 737 ? -18.560 -34.650 8.781 1.00 30.41 737 MET A N 1
ATOM 5629 C CA . MET A 1 737 ? -19.264 -35.397 7.743 1.00 30.41 737 MET A CA 1
ATOM 5630 C C . MET A 1 737 ? -19.328 -36.862 8.187 1.00 30.41 737 MET A C 1
ATOM 5632 O O . MET A 1 737 ? -18.321 -37.440 8.603 1.00 30.41 737 MET A O 1
ATOM 5636 N N . LYS A 1 738 ? -20.542 -37.407 8.205 1.00 27.47 738 LYS A N 1
ATOM 5637 C CA . LYS A 1 738 ? -20.829 -38.818 8.447 1.00 27.47 738 LYS A CA 1
ATOM 5638 C C . LYS A 1 738 ? -21.149 -39.487 7.130 1.00 27.47 738 LYS A C 1
ATOM 5640 O O . LYS A 1 738 ? -21.873 -38.837 6.345 1.00 27.47 738 LYS A O 1
#

Foldseek 3Di:
DDDDDDDPPDDQPPVLEDPADDDPPDPPPDPHVVRVVVVVSLLCVLQVWPDDLAIDGDDDPCSCVPRVQWALQKDKDWPVLAALVRVLVQQVVCLQVQHKKWKKFDFPQGIAIWIFNDDFLPQWTFIDRVQRQALTDTDRLQQAFSCDQPGRNRGPDRQGGNHGMMIIGRRGHDDPPDDFFKWQKDDWDFPDQWQFARKIKIKTAGSRSAFAKKKKAKWWQDLQLDTDGFADIDMDHRHGHGDIDMDMGGRRPRDDADKIFMFIWMGGPPDDDTDGSYPSQQFGWIWGQHPVRRTGTHGPDLQPQLDKAWPDWDWADWLAAQFKTKIKTKIFGQGAWHWAKKFKAKDPDPARDAGQFIGTDTAGHGGIDIHITMHHHNDFAKIKMWIARDRRRHSTRYIDIDGHDHPVPTDDWQKAFPDWDFQALQEDQKTWTKTKIWGQDQAKHWHKKKKWKWKAAAPHPDTHTHYIDIDTDTGGHGDIDMDTDMDGRHDANIWMFIAIDGPRDPDTHHCRDRPSPVTGHRHFFKWWAFLVLRIHHDHDDLEEEDDQRTQEMEGGHEHHAYYHYHPQQNREAEYDLNDDDHPNCVSGNYYRHQEAQEGEEEAQGWHFFQAKHWYQKYKYKYAAALVCAQPDKAKFFAQAWFDWKDWPNHTDQLPDPPDQKFKWAFSHQDPVRATEIHGDNTHGHRGMIMMHGHNVRHRTIMMTMDGGIIHHGHDSDRDGRGDPVPDRPHDYPDDSDD

Sequence (738 aa):
VTAPAILRNTVIDWDNMRDTYSWDGEANANAQDTAVARLMLMCGQSVKMGWGPSSGANFSAEAYIKYFGYDNSCYVGERRDYCIDDWFDMLYNEIEQGYPVLFSGFSSGGGHAFVLDGFDGENLFHLNWGWGGGSNGWFLVGILNPGDNSGIGASSSSDGYSMSQRALFNLRLPDTNNADTYLFIKDVSVVGNTTDNASIRAGFENRTGATGTFNTAIVKLDEDGGLSVVGSQKTISGMTNNTTQSKTFLIAGELTEGTYKLSPASKPSKGTEWRPKYNLRNHYIEAVVDANGVVTLNPIDINNGDEIAIDTIVFPGTRIAGKEQEVKVTYRNYGNEYFKEVRMFASLTQDKIYTESRSIVAVRKGETVEVSYFFTPAETGTYNLWFCTGSDGSGQVGTGTMEVIAESQAVKANLTVSSYTISNGGYCRRLVGKASIKNNARTAFDGDIVLQIWRQPGGSGAAWSGSSKRYHLSMGATKVASIDFDFEDLNVGDKYYLAASYVNQDGSLGNGGVWDLGGWMIQDGILTWKNDGTVSGQARRVTLMAGTTICGLYAECSNMTRVTPNKNPNTIYAFAASMDVPSSLDTCNAVSGSHASHINMVNDMPYYLPVSFEADSASFTYTFPEEEAGLGWHAFTMPFEADSAFVDDSYVSLDDTLKHFWIYEFAAQGDDGKVIFKPATVLRGATPYIIAADATMAGRSVVFRSLGVPFSKTGSDKMVVSSTDFLFHGNTLAPKMK

Mean predicted aligned error: 14.25 Å

Nearest PDB structures (foldseek):
  6uqd-assembly2_B  TM=9.062E-01  e=9.095E-11  Streptococcus pyogenes
  2uzj-assembly1_A  TM=9.140E-01  e=1.838E-10  Streptococcus pyogenes
  6uqd-assembly1_A  TM=9.046E-01  e=5.724E-10  Streptococcus pyogenes
  5xxl-assembly1_B  TM=7.132E-01  e=4.888E-03  Bacteroides thetaiotaomicron VPI-5482
  3u4a-assembly1_A  TM=6.813E-01  e=2.761E-02  compost metagenome

Radius of gyration: 28.51 Å; Cα contacts (8 Å, |Δi|>4): 1819; chains: 1; bounding box: 75×74×64 Å